Protein AF-A0A5A8E3H7-F1 (afdb_monomer)

Mean predicted aligned error: 17.4 Å

Secondary structure (DSSP, 8-state):
--TTSSSSSHHHHHHH-TTS-HHHHHHHHHHHTSPTT-BEEHHHHHHHHHHHHT-S---HHHHHHHHHT-TTTTTS-GGGEE-TTSB---BTTB--TTSHHHHHHHHHHHHTT--EETTTTEE-GGGB----HHHHHHHHHHHHHHHHHHHHTPPP---------PPPPPPP--------------TTSPPPSS-S-HHHHHHHHHTTS--S--TTSSTTEEEEEEEEE-HHHHHHHHHHHHH-TTTS-EEEEPPTT--B-SSSSTT-BTTTSSS-EEEEETTEEEEEES--HHHHHHHHHHHHHHHHHHTTS--HHHHHHHTT---EEEEEE-THHHHHHHHHTT---HHHHHT-PPPEEEEEEE---BTTB--EEEEEEEEE-HHHHHHHHHHHHT-GGGT-S-SEES-GGGGT---TTS-SBS------TT-EEEEEE-TTHHHHHHHHHT-SSEEEEPTT-PEEEEEEGGGGS--

Structure (mmCIF, N/CA/C/O backbone):
data_AF-A0A5A8E3H7-F1
#
_entry.id   AF-A0A5A8E3H7-F1
#
loop_
_atom_site.group_PDB
_atom_site.id
_atom_site.type_symbol
_atom_site.label_atom_id
_atom_site.label_alt_id
_atom_site.label_comp_id
_atom_site.label_asym_id
_atom_site.label_entity_id
_atom_site.label_seq_id
_atom_site.pdbx_PDB_ins_code
_atom_site.Cartn_x
_atom_site.Cartn_y
_atom_site.Cartn_z
_atom_site.occupancy
_atom_site.B_iso_or_equiv
_atom_site.auth_seq_id
_atom_site.auth_comp_id
_atom_site.auth_asym_id
_atom_site.auth_atom_id
_atom_site.pdbx_PDB_model_num
ATOM 1 N N . MET A 1 1 ? -7.705 37.250 -0.275 1.00 34.03 1 MET A N 1
ATOM 2 C CA . MET A 1 1 ? -6.575 37.519 -1.200 1.00 34.03 1 MET A CA 1
ATOM 3 C C . MET A 1 1 ? -5.540 36.381 -1.311 1.00 34.03 1 MET A C 1
ATOM 5 O O . MET A 1 1 ? -4.611 36.522 -2.090 1.00 34.03 1 MET A O 1
ATOM 9 N N . ALA A 1 2 ? -5.691 35.230 -0.632 1.00 28.97 2 ALA A N 1
ATOM 10 C CA . ALA A 1 2 ? -4.710 34.130 -0.689 1.00 28.97 2 ALA A CA 1
ATOM 11 C C . ALA A 1 2 ? -4.892 33.133 -1.861 1.00 28.97 2 ALA A C 1
ATOM 13 O O . ALA A 1 2 ? -3.960 32.410 -2.191 1.00 28.97 2 ALA A O 1
ATOM 14 N N . ALA A 1 3 ? -6.051 33.118 -2.532 1.00 29.58 3 ALA A N 1
ATOM 15 C CA . ALA A 1 3 ? -6.350 32.160 -3.607 1.00 29.58 3 ALA A CA 1
ATOM 16 C C . ALA A 1 3 ? -5.667 32.475 -4.957 1.00 29.58 3 ALA A C 1
ATOM 18 O O . ALA A 1 3 ? -5.561 31.596 -5.803 1.00 29.58 3 ALA A O 1
ATOM 19 N N . ALA A 1 4 ? -5.166 33.701 -5.155 1.00 28.92 4 ALA A N 1
ATOM 20 C CA . ALA A 1 4 ? -4.555 34.130 -6.419 1.00 28.92 4 ALA A CA 1
ATOM 21 C C . ALA A 1 4 ? -3.048 33.815 -6.534 1.00 28.92 4 ALA A C 1
ATOM 23 O O . ALA A 1 4 ? -2.478 33.950 -7.609 1.00 28.92 4 ALA A O 1
ATOM 24 N N . ARG A 1 5 ? -2.384 33.390 -5.445 1.00 31.38 5 ARG A N 1
ATOM 25 C CA . ARG A 1 5 ? -0.936 33.088 -5.449 1.00 31.38 5 ARG A CA 1
ATOM 26 C C . ARG A 1 5 ? -0.590 31.645 -5.844 1.00 31.38 5 ARG A C 1
ATOM 28 O O . ARG A 1 5 ? 0.557 31.382 -6.179 1.00 31.38 5 ARG A O 1
ATOM 35 N N . ALA A 1 6 ? -1.551 30.717 -5.833 1.00 35.81 6 ALA A N 1
ATOM 36 C CA . ALA A 1 6 ? -1.320 29.308 -6.185 1.00 35.81 6 ALA A CA 1
ATOM 37 C C . ALA A 1 6 ? -1.435 29.019 -7.698 1.00 35.81 6 ALA A C 1
ATOM 39 O O . ALA A 1 6 ? -1.057 27.946 -8.165 1.00 35.81 6 ALA A O 1
ATOM 40 N N . THR A 1 7 ? -1.945 29.975 -8.477 1.00 44.25 7 THR A N 1
ATOM 41 C CA . THR A 1 7 ? -2.225 29.827 -9.913 1.00 44.25 7 THR A CA 1
ATOM 42 C C . THR A 1 7 ? -1.009 29.990 -10.830 1.00 44.25 7 THR A C 1
ATOM 44 O O . THR A 1 7 ? -1.118 29.665 -12.007 1.00 44.25 7 THR A O 1
ATOM 47 N N . GLU A 1 8 ? 0.154 30.418 -10.326 1.00 46.25 8 GLU A N 1
ATOM 48 C CA . GLU A 1 8 ? 1.303 30.768 -11.186 1.00 46.25 8 GLU A CA 1
ATOM 49 C C . GLU A 1 8 ? 2.491 29.796 -11.132 1.00 46.25 8 GLU A C 1
ATOM 51 O O . GLU A 1 8 ? 3.292 29.782 -12.064 1.00 46.25 8 GLU A O 1
ATOM 56 N N . ASN A 1 9 ? 2.603 28.924 -10.121 1.00 61.03 9 ASN A N 1
ATOM 57 C CA . ASN A 1 9 ? 3.773 28.036 -10.036 1.00 61.03 9 ASN A CA 1
ATOM 58 C C . ASN A 1 9 ? 3.663 26.767 -10.887 1.00 61.03 9 ASN A C 1
ATOM 60 O O . ASN A 1 9 ? 4.691 26.244 -11.307 1.00 61.03 9 ASN A O 1
ATOM 64 N N . TRP A 1 10 ? 2.454 26.309 -11.237 1.00 74.25 10 TRP A N 1
ATOM 65 C CA . TRP A 1 10 ? 2.307 25.077 -12.023 1.00 74.25 10 TRP A CA 1
ATOM 66 C C . TRP A 1 10 ? 2.949 25.191 -13.415 1.00 74.25 10 TRP A C 1
ATOM 68 O O . TRP A 1 10 ? 3.467 24.200 -13.908 1.00 74.25 10 TRP A O 1
ATOM 78 N N . ALA A 1 11 ? 2.973 26.379 -14.032 1.00 69.81 11 ALA A N 1
ATOM 79 C CA . ALA A 1 11 ? 3.595 26.599 -15.343 1.00 69.81 11 ALA A CA 1
ATOM 80 C C . ALA A 1 11 ? 5.134 26.527 -15.283 1.00 69.81 11 ALA A C 1
ATOM 82 O O . ALA A 1 11 ? 5.796 26.148 -16.249 1.00 69.81 11 ALA A O 1
ATOM 83 N N . LYS A 1 12 ? 5.722 26.843 -14.125 1.00 68.25 12 LYS A N 1
ATOM 84 C CA . LYS A 1 12 ? 7.154 26.665 -13.874 1.00 68.25 12 LYS A CA 1
ATOM 85 C C . LYS A 1 12 ? 7.463 25.219 -13.479 1.00 68.25 12 LYS A C 1
ATOM 87 O O . LYS A 1 12 ? 8.380 24.621 -14.033 1.00 68.25 12 LYS A O 1
ATOM 92 N N . ASP A 1 13 ? 6.654 24.647 -12.590 1.00 72.81 13 ASP A N 1
ATOM 93 C CA . ASP A 1 13 ? 6.804 23.285 -12.063 1.00 72.81 13 ASP A CA 1
ATOM 94 C C . ASP A 1 13 ? 6.535 22.219 -13.116 1.00 72.81 13 ASP A C 1
ATOM 96 O O . ASP A 1 13 ? 7.180 21.170 -13.124 1.00 72.81 13 ASP A O 1
ATOM 100 N N . ILE A 1 14 ? 5.608 22.487 -14.042 1.00 75.75 14 ILE A N 1
ATOM 101 C CA . ILE A 1 14 ? 5.482 21.671 -15.230 1.00 75.75 14 ILE A CA 1
ATOM 102 C C . ILE A 1 14 ? 6.835 21.745 -15.917 1.00 75.75 14 ILE A C 1
ATOM 104 O O . ILE A 1 14 ? 7.474 20.703 -16.000 1.00 75.75 14 ILE A O 1
ATOM 108 N N . GLN A 1 15 ? 7.342 22.904 -16.370 1.00 68.12 15 GLN A N 1
ATOM 109 C CA . GLN A 1 15 ? 8.581 23.055 -17.174 1.00 68.12 15 GLN A CA 1
ATOM 110 C C . GLN A 1 15 ? 9.830 22.363 -16.603 1.00 68.12 15 GLN A C 1
ATOM 112 O O . GLN A 1 15 ? 10.600 21.793 -17.379 1.00 68.12 15 GLN A O 1
ATOM 117 N N . THR A 1 16 ? 9.981 22.316 -15.281 1.00 67.06 16 THR A N 1
ATOM 118 C CA . THR A 1 16 ? 11.172 21.786 -14.597 1.00 67.06 16 THR A CA 1
ATOM 119 C C . THR A 1 16 ? 11.093 20.305 -14.206 1.00 67.06 16 THR A C 1
ATOM 121 O O . THR A 1 16 ? 12.107 19.722 -13.821 1.00 67.06 16 THR A O 1
ATOM 124 N N . ARG A 1 17 ? 9.929 19.649 -14.327 1.00 69.38 17 ARG A N 1
ATOM 125 C CA . ARG A 1 17 ? 9.768 18.224 -13.983 1.00 69.38 17 ARG A CA 1
ATOM 126 C C . ARG A 1 17 ? 10.207 17.267 -15.095 1.00 69.38 17 ARG A C 1
ATOM 128 O O . ARG A 1 17 ? 9.524 17.122 -16.110 1.00 69.38 17 ARG A O 1
ATOM 135 N N . ALA A 1 18 ? 11.326 16.574 -14.875 1.00 67.00 18 ALA A N 1
ATOM 136 C CA . ALA A 1 18 ? 11.895 15.593 -15.809 1.00 67.00 18 ALA A CA 1
ATOM 137 C C . ALA A 1 18 ? 11.092 14.278 -15.915 1.00 67.00 18 ALA A C 1
ATOM 139 O O . ALA A 1 18 ? 11.238 13.532 -16.879 1.00 67.00 18 ALA A O 1
ATOM 140 N N . ASP A 1 19 ? 10.227 13.991 -14.945 1.00 70.50 19 ASP A N 1
ATOM 141 C CA . ASP A 1 19 ? 9.407 12.777 -14.857 1.00 70.50 19 ASP A CA 1
ATOM 142 C C . ASP A 1 19 ? 8.026 12.909 -15.537 1.00 70.50 19 ASP A C 1
ATOM 144 O O . ASP A 1 19 ? 7.241 11.959 -15.588 1.00 70.50 19 ASP A O 1
ATOM 148 N N . ILE A 1 20 ? 7.724 14.077 -16.114 1.00 74.94 20 ILE A N 1
ATOM 149 C CA . ILE A 1 20 ? 6.550 14.296 -16.961 1.00 74.94 20 ILE A CA 1
ATOM 150 C C . ILE A 1 20 ? 6.992 14.221 -18.418 1.00 74.94 20 ILE A C 1
ATOM 152 O O . ILE A 1 20 ? 7.683 15.110 -18.913 1.00 74.94 20 ILE A O 1
ATOM 156 N N . SER A 1 21 ? 6.532 13.186 -19.131 1.00 79.06 21 SER A N 1
ATOM 157 C CA . SER A 1 21 ? 6.806 13.053 -20.566 1.00 79.06 21 SER A CA 1
ATOM 158 C C . SER A 1 21 ? 6.414 14.328 -21.312 1.00 79.06 21 SER A C 1
ATOM 160 O O . SER A 1 21 ? 5.372 14.928 -21.020 1.00 79.06 21 SER A O 1
ATOM 162 N N . ALA A 1 22 ? 7.182 14.675 -22.336 1.00 74.25 22 ALA A N 1
ATOM 163 C CA . ALA A 1 22 ? 6.944 15.877 -23.117 1.00 74.25 22 ALA A CA 1
ATOM 164 C C . ALA A 1 22 ? 5.511 15.914 -23.717 1.00 74.25 22 ALA A C 1
ATOM 166 O O . ALA A 1 22 ? 4.876 16.967 -23.748 1.00 74.25 22 ALA A O 1
ATOM 167 N N . PHE A 1 23 ? 4.931 14.758 -24.083 1.00 82.75 23 PHE A N 1
ATOM 168 C CA . PHE A 1 23 ? 3.546 14.677 -24.575 1.00 82.75 23 PHE A CA 1
ATOM 169 C C . PHE A 1 23 ? 2.529 15.039 -23.484 1.00 82.75 23 PHE A C 1
ATOM 171 O O . PHE A 1 23 ? 1.642 15.867 -23.691 1.00 82.75 23 PHE A O 1
ATOM 178 N N . ARG A 1 24 ? 2.673 14.437 -22.294 1.00 86.81 24 ARG A N 1
ATOM 179 C CA . ARG A 1 24 ? 1.805 14.705 -21.134 1.00 86.81 24 ARG A CA 1
ATOM 180 C C . ARG A 1 24 ? 1.844 16.182 -20.755 1.00 86.81 24 ARG A C 1
ATOM 182 O O . ARG A 1 24 ? 0.808 16.755 -20.453 1.00 86.81 24 ARG A O 1
ATOM 189 N N . ARG A 1 25 ? 3.018 16.799 -20.831 1.00 85.38 25 ARG A N 1
ATOM 190 C CA . ARG A 1 25 ? 3.220 18.229 -20.606 1.00 85.38 25 ARG A CA 1
ATOM 191 C C . ARG A 1 25 ? 2.427 19.091 -21.584 1.00 85.38 25 ARG A C 1
ATOM 193 O O . ARG A 1 25 ? 1.642 19.912 -21.133 1.00 85.38 25 ARG A O 1
ATOM 200 N N . ALA A 1 26 ? 2.567 18.866 -22.889 1.00 88.62 26 ALA A N 1
ATOM 201 C CA . ALA A 1 26 ? 1.813 19.621 -23.892 1.00 88.62 26 ALA A CA 1
ATOM 202 C C . ALA A 1 26 ? 0.288 19.472 -23.702 1.00 88.62 26 ALA A C 1
ATOM 204 O O . ALA A 1 26 ? -0.449 20.450 -23.807 1.00 88.62 26 ALA A O 1
ATOM 205 N N . ALA A 1 27 ? -0.186 18.276 -23.333 1.00 92.12 27 ALA A N 1
ATOM 206 C CA . ALA A 1 27 ? -1.596 18.048 -23.016 1.00 92.12 27 ALA A CA 1
ATOM 207 C C . ALA A 1 27 ? -2.063 18.784 -21.741 1.00 92.12 27 ALA A C 1
ATOM 209 O O . ALA A 1 27 ? -3.191 19.269 -21.693 1.00 92.12 27 ALA A O 1
ATOM 210 N N . LEU A 1 28 ? -1.222 18.874 -20.706 1.00 92.25 28 LEU A N 1
ATOM 211 C CA . LEU A 1 28 ? -1.523 19.609 -19.471 1.00 92.25 28 LEU A CA 1
ATOM 212 C C . LEU A 1 28 ? -1.518 21.131 -19.693 1.00 92.25 28 LEU A C 1
ATOM 214 O O . LEU A 1 28 ? -2.424 21.803 -19.212 1.00 92.25 28 LEU A O 1
ATOM 218 N N . GLU A 1 29 ? -0.571 21.651 -20.479 1.00 91.06 29 GLU A N 1
ATOM 219 C CA . GLU A 1 29 ? -0.515 23.061 -20.907 1.00 91.06 29 GLU A CA 1
ATOM 220 C C . GLU A 1 29 ? -1.781 23.462 -21.676 1.00 91.06 29 GLU A C 1
ATOM 222 O O . GLU A 1 29 ? -2.423 24.465 -21.371 1.00 91.06 29 GLU A O 1
ATOM 227 N N . LEU A 1 30 ? -2.203 22.636 -22.638 1.00 94.31 30 LEU A N 1
ATOM 228 C CA . LEU A 1 30 ? -3.456 22.850 -23.363 1.00 94.31 30 LEU A CA 1
ATOM 229 C C . LEU A 1 30 ? -4.668 22.766 -22.428 1.00 94.31 30 LEU A C 1
ATOM 231 O O . LEU A 1 30 ? -5.554 23.614 -22.491 1.00 94.31 30 LEU A O 1
ATOM 235 N N . CYS A 1 31 ? -4.705 21.786 -21.522 1.00 94.62 31 CYS A N 1
ATOM 236 C CA . CYS A 1 31 ? -5.797 21.656 -20.557 1.00 94.62 31 CYS A CA 1
ATOM 237 C C . CYS A 1 31 ? -5.920 22.886 -19.645 1.00 94.62 31 CYS A C 1
ATOM 239 O O . CYS A 1 31 ? -7.035 23.315 -19.353 1.00 94.62 31 CYS A O 1
ATOM 241 N N . ALA A 1 32 ? -4.801 23.472 -19.215 1.00 92.81 32 ALA A N 1
ATOM 242 C CA . ALA A 1 32 ? -4.783 24.666 -18.373 1.00 92.81 32 ALA A CA 1
ATOM 243 C C . ALA A 1 32 ? -5.382 25.906 -19.051 1.00 92.81 32 ALA A C 1
ATOM 245 O O . ALA A 1 32 ? -5.865 26.810 -18.371 1.00 92.81 32 ALA A O 1
ATOM 246 N N . ARG A 1 33 ? -5.391 25.934 -20.387 1.00 91.81 33 ARG A N 1
ATOM 247 C CA . ARG A 1 33 ? -5.933 27.041 -21.183 1.00 91.81 33 ARG A CA 1
ATOM 248 C C . ARG A 1 33 ? -7.427 26.934 -21.456 1.00 91.81 33 ARG A C 1
ATOM 250 O O . ARG A 1 33 ? -8.009 27.904 -21.928 1.00 91.81 33 ARG A O 1
ATOM 257 N N . VAL A 1 34 ? -8.059 25.796 -21.160 1.00 94.75 34 VAL A N 1
ATOM 258 C CA . VAL A 1 34 ? -9.517 25.661 -21.285 1.00 94.75 34 VAL A CA 1
ATOM 259 C C . VAL A 1 34 ? -10.166 26.607 -20.268 1.00 94.75 34 VAL A C 1
ATOM 261 O O . VAL A 1 34 ? -9.945 26.401 -19.074 1.00 94.75 34 VAL A O 1
ATOM 264 N N . PRO A 1 35 ? -10.934 27.634 -20.676 1.00 93.94 35 PRO A N 1
ATOM 265 C CA . PRO A 1 35 ? -11.471 28.635 -19.753 1.00 93.94 35 PRO A CA 1
ATOM 266 C C . PRO A 1 35 ? -12.446 28.048 -18.727 1.00 93.94 35 PRO A C 1
ATOM 268 O O . PRO A 1 35 ? -13.083 27.021 -18.966 1.00 93.94 35 PRO A O 1
ATOM 271 N N . ARG A 1 36 ? -12.588 28.719 -17.575 1.00 94.62 36 ARG A N 1
ATOM 272 C CA . ARG A 1 36 ? -13.656 28.401 -16.612 1.00 94.62 36 ARG A CA 1
ATOM 273 C C . ARG A 1 36 ? -15.013 28.556 -17.303 1.00 94.62 36 ARG A C 1
ATOM 275 O O . ARG A 1 36 ? -15.214 29.530 -18.020 1.00 94.62 36 ARG A O 1
ATOM 282 N N . GLY A 1 37 ? -15.919 27.604 -17.082 1.00 93.31 37 GLY A N 1
ATOM 283 C CA . GLY A 1 37 ? -17.224 27.579 -17.751 1.00 93.31 37 GLY A CA 1
ATOM 284 C C . GLY A 1 37 ? -17.192 26.943 -19.144 1.00 93.31 37 GLY A C 1
ATOM 285 O O . GLY A 1 37 ? -18.200 26.952 -19.846 1.00 93.31 37 GLY A O 1
ATOM 286 N N . SER A 1 38 ? -16.058 26.371 -19.557 1.00 95.19 38 SER A N 1
ATOM 287 C CA . SER A 1 38 ? -15.926 25.662 -20.829 1.00 95.19 38 SER A CA 1
ATOM 288 C C . SER A 1 38 ? -15.341 24.262 -20.651 1.00 95.19 38 SER A C 1
ATOM 290 O O . SER A 1 38 ? -14.634 23.971 -19.686 1.00 95.19 38 SER A O 1
ATOM 292 N N . VAL A 1 39 ? -15.621 23.383 -21.612 1.00 95.25 39 VAL A N 1
ATOM 293 C CA . VAL A 1 39 ? -15.124 22.006 -21.666 1.00 95.25 39 VAL A CA 1
ATOM 294 C C . VAL A 1 39 ? -14.495 21.702 -23.016 1.00 95.25 39 VAL A C 1
ATOM 296 O O . VAL A 1 39 ? -14.865 22.280 -24.028 1.00 95.25 39 VAL A O 1
ATOM 299 N N . VAL A 1 40 ? -13.572 20.750 -23.062 1.00 96.06 40 VAL A N 1
ATOM 300 C CA . VAL A 1 40 ? -12.992 20.238 -24.309 1.00 96.06 40 VAL A CA 1
ATOM 301 C C . VAL A 1 40 ? -13.141 18.727 -24.378 1.00 96.06 40 VAL A C 1
ATOM 303 O O . VAL A 1 40 ? -13.229 18.056 -23.352 1.00 96.06 40 VAL A O 1
ATOM 306 N N . THR A 1 41 ? -13.166 18.150 -25.578 1.00 95.31 41 THR A N 1
ATOM 307 C CA . THR A 1 41 ? -13.202 16.688 -25.700 1.00 95.31 41 THR A CA 1
ATOM 308 C C . THR A 1 41 ? -11.803 16.085 -25.581 1.00 95.31 41 THR A C 1
ATOM 310 O O . THR A 1 41 ? -10.814 16.706 -25.973 1.00 95.31 41 THR A O 1
ATOM 313 N N . TYR A 1 42 ? -11.703 14.838 -25.111 1.00 93.19 42 TYR A N 1
ATOM 314 C CA . TYR A 1 42 ? -10.435 14.095 -25.117 1.00 93.19 42 TYR A CA 1
ATOM 315 C C . TYR A 1 42 ? -9.811 14.019 -26.514 1.00 93.19 42 TYR A C 1
ATOM 317 O O . TYR A 1 42 ? -8.590 14.059 -26.634 1.00 93.19 42 TYR A O 1
ATOM 325 N N . GLN A 1 43 ? -10.634 13.915 -27.563 1.00 92.81 43 GLN A N 1
ATOM 326 C CA . GLN A 1 43 ? -10.136 13.870 -28.934 1.00 92.81 43 GLN A CA 1
ATOM 327 C C . GLN A 1 43 ? -9.589 15.233 -29.371 1.00 92.81 43 GLN A C 1
ATOM 329 O O . GLN A 1 43 ? -8.462 15.295 -29.842 1.00 92.81 43 GLN A O 1
ATOM 334 N N . ALA A 1 44 ? -10.310 16.328 -29.114 1.00 94.44 44 ALA A N 1
ATOM 335 C CA . ALA A 1 44 ? -9.824 17.670 -29.437 1.00 94.44 44 ALA A CA 1
ATOM 336 C C . ALA A 1 44 ? -8.533 18.023 -28.673 1.00 94.44 44 ALA A C 1
ATOM 338 O O . ALA A 1 44 ? -7.629 18.637 -29.239 1.00 94.44 44 ALA A O 1
ATOM 339 N N . LEU A 1 45 ? -8.407 17.587 -27.414 1.00 95.88 45 LEU A N 1
ATOM 340 C CA . LEU A 1 45 ? -7.171 17.729 -26.641 1.00 95.88 45 LEU A CA 1
ATOM 341 C C . LEU A 1 45 ? -6.023 16.900 -27.232 1.00 95.88 45 LEU A C 1
ATOM 343 O O . LEU A 1 45 ? -4.898 17.388 -27.327 1.00 95.88 45 LEU A O 1
ATOM 347 N N . ALA A 1 46 ? -6.298 15.665 -27.659 1.00 94.19 46 ALA A N 1
ATOM 348 C CA . ALA A 1 46 ? -5.316 14.815 -28.322 1.00 94.19 46 ALA A CA 1
ATOM 349 C C . ALA A 1 46 ? -4.827 15.433 -29.641 1.00 94.19 46 ALA A C 1
ATOM 351 O O . ALA A 1 46 ? -3.618 15.508 -29.858 1.00 94.19 46 ALA A O 1
ATOM 352 N N . ASP A 1 47 ? -5.744 15.919 -30.478 1.00 94.06 47 ASP A N 1
ATOM 353 C CA . ASP A 1 47 ? -5.437 16.523 -31.777 1.00 94.06 47 ASP A CA 1
ATOM 354 C C . ASP A 1 47 ? -4.616 17.810 -31.617 1.00 94.06 47 ASP A C 1
ATOM 356 O O . ASP A 1 47 ? -3.608 17.995 -32.300 1.00 94.06 47 ASP A O 1
ATOM 360 N N . ALA A 1 48 ? -4.986 18.675 -30.667 1.00 94.81 48 ALA A N 1
ATOM 361 C CA . ALA A 1 48 ? -4.218 19.878 -30.350 1.00 94.81 48 ALA A CA 1
ATOM 362 C C . ALA A 1 48 ? -2.819 19.544 -29.803 1.00 94.81 48 ALA A C 1
ATOM 364 O O . ALA A 1 48 ? -1.843 20.196 -30.172 1.00 94.81 48 ALA A O 1
ATOM 365 N N . THR A 1 49 ? -2.694 18.484 -28.995 1.00 93.38 49 THR A N 1
ATOM 366 C CA . THR A 1 49 ? -1.393 18.008 -28.495 1.00 93.38 49 THR A CA 1
ATOM 367 C C . THR A 1 49 ? -0.524 17.469 -29.636 1.00 93.38 49 THR A C 1
ATOM 369 O O . THR A 1 49 ? 0.671 17.755 -29.688 1.00 93.38 49 THR A O 1
ATOM 372 N N . ALA A 1 50 ? -1.098 16.718 -30.584 1.00 90.88 50 ALA A N 1
ATOM 373 C CA . ALA A 1 50 ? -0.372 16.224 -31.756 1.00 90.88 50 ALA A CA 1
ATOM 374 C C . ALA A 1 50 ? 0.178 17.384 -32.598 1.00 90.88 50 ALA A C 1
ATOM 376 O O . ALA A 1 50 ? 1.369 17.408 -32.903 1.00 90.88 50 ALA A O 1
ATOM 377 N N . LYS A 1 51 ? -0.658 18.396 -32.866 1.00 91.88 51 LYS A N 1
ATOM 378 C CA . LYS A 1 51 ? -0.245 19.621 -33.566 1.00 91.88 51 LYS A CA 1
ATOM 379 C C . LYS A 1 51 ? 0.868 20.367 -32.826 1.00 91.88 51 LYS A C 1
ATOM 381 O O . LYS A 1 51 ? 1.849 20.750 -33.451 1.00 91.88 51 LYS A O 1
ATOM 386 N N . ALA A 1 52 ? 0.753 20.525 -31.506 1.00 89.56 52 ALA A N 1
ATOM 387 C CA . ALA A 1 52 ? 1.750 21.231 -30.697 1.00 89.56 52 ALA A CA 1
ATOM 388 C C . ALA A 1 52 ? 3.114 20.516 -30.644 1.00 89.56 52 ALA A C 1
ATOM 390 O O . ALA A 1 52 ? 4.146 21.161 -30.497 1.00 89.56 52 ALA A O 1
ATOM 391 N N . THR A 1 53 ? 3.124 19.186 -30.755 1.00 86.31 53 THR A N 1
ATOM 392 C CA . THR A 1 53 ? 4.340 18.358 -30.644 1.00 86.31 53 THR A CA 1
ATOM 393 C C . THR A 1 53 ? 4.922 17.934 -31.994 1.00 86.31 53 THR A C 1
ATOM 395 O O . THR A 1 53 ? 5.978 17.307 -32.031 1.00 86.31 53 THR A O 1
ATOM 398 N N . GLY A 1 54 ? 4.244 18.244 -33.104 1.00 85.06 54 GLY A N 1
ATOM 399 C CA . GLY A 1 54 ? 4.610 17.768 -34.441 1.00 85.06 54 GLY A CA 1
ATOM 400 C C . GLY A 1 54 ? 4.387 16.264 -34.649 1.00 85.06 54 GLY A C 1
ATOM 401 O O . GLY A 1 54 ? 4.861 15.703 -35.636 1.00 85.06 54 GLY A O 1
ATOM 402 N N . ALA A 1 55 ? 3.682 15.589 -33.735 1.00 83.31 55 ALA A N 1
ATOM 403 C CA . ALA A 1 55 ? 3.375 14.172 -33.867 1.00 83.31 55 ALA A CA 1
ATOM 404 C C . ALA A 1 55 ? 2.317 13.944 -34.968 1.00 83.31 55 ALA A C 1
ATOM 406 O O . ALA A 1 55 ? 1.330 14.679 -35.029 1.00 83.31 55 ALA A O 1
ATOM 407 N N . PRO A 1 56 ? 2.448 12.892 -35.801 1.00 76.00 56 PRO A N 1
ATOM 408 C CA . PRO A 1 56 ? 1.544 12.660 -36.933 1.00 76.00 56 PRO A CA 1
ATOM 409 C C . PRO A 1 56 ? 0.107 12.336 -36.505 1.00 76.00 56 PRO A C 1
ATOM 411 O O . PRO A 1 56 ? -0.836 12.582 -37.251 1.00 76.00 56 PRO A O 1
ATOM 414 N N . LYS A 1 57 ? -0.072 11.758 -35.311 1.00 84.81 57 LYS A N 1
ATOM 415 C CA . LYS A 1 57 ? -1.381 11.478 -34.713 1.00 84.81 57 LYS A CA 1
ATOM 416 C C . LYS A 1 57 ? -1.271 11.320 -33.201 1.00 84.81 57 LYS A C 1
ATOM 418 O O . LYS A 1 57 ? -0.231 10.927 -32.679 1.00 84.81 57 LYS A O 1
ATOM 423 N N . SER A 1 58 ? -2.383 11.553 -32.518 1.00 89.75 58 SER A N 1
ATOM 424 C CA . SER A 1 58 ? -2.584 11.240 -31.1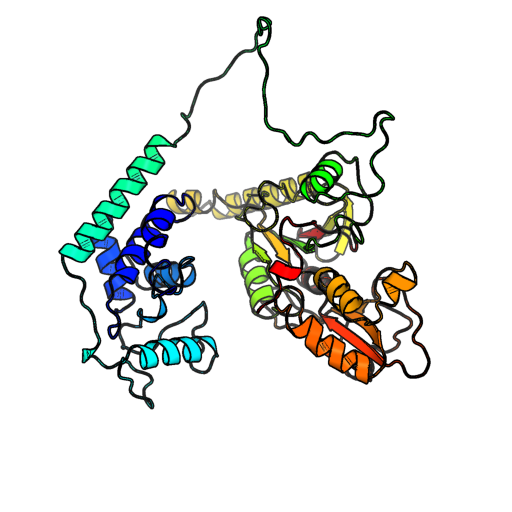02 1.00 89.75 58 SER A CA 1
ATOM 425 C C . SER A 1 58 ? -3.974 10.626 -30.912 1.00 89.75 58 SER A C 1
ATOM 427 O O . SER A 1 58 ? -4.760 10.547 -31.855 1.00 89.75 58 SER A O 1
ATOM 429 N N . SER A 1 59 ? -4.284 10.141 -29.711 1.00 90.94 59 SER A N 1
ATOM 430 C CA . SER A 1 59 ? -5.574 9.515 -29.413 1.00 90.94 59 SER A CA 1
ATOM 431 C C . SER A 1 59 ? -6.215 10.079 -28.151 1.00 90.94 59 SER A C 1
ATOM 433 O O . SER A 1 59 ? -5.525 10.426 -27.188 1.00 90.94 59 SER A O 1
ATOM 435 N N . ALA A 1 60 ? -7.550 10.069 -28.109 1.00 87.00 60 ALA A N 1
ATOM 436 C CA . ALA A 1 60 ? -8.319 10.405 -26.911 1.00 87.00 60 ALA A CA 1
ATOM 437 C C . ALA A 1 60 ? -7.881 9.604 -25.665 1.00 87.00 60 ALA A C 1
ATOM 439 O O . ALA A 1 60 ? -7.901 10.133 -24.555 1.00 87.00 60 ALA A O 1
ATOM 440 N N . ARG A 1 61 ? -7.426 8.351 -25.834 1.00 83.94 61 ARG A N 1
ATOM 441 C CA . ARG A 1 61 ? -6.875 7.527 -24.741 1.00 83.94 61 ARG A CA 1
ATOM 442 C C . ARG A 1 61 ? -5.565 8.088 -24.189 1.00 83.94 61 ARG A C 1
ATOM 444 O O . ARG A 1 61 ? -5.407 8.138 -22.974 1.00 83.94 61 ARG A O 1
ATOM 451 N N . ALA A 1 62 ? -4.656 8.545 -25.050 1.00 83.81 62 ALA A N 1
ATOM 452 C CA . ALA A 1 62 ? -3.400 9.162 -24.623 1.00 83.81 62 ALA A CA 1
ATOM 453 C C . ALA A 1 62 ? -3.648 10.477 -23.861 1.00 83.81 62 ALA A C 1
ATOM 455 O O . ALA A 1 62 ? -3.071 10.691 -22.795 1.00 83.81 62 ALA A O 1
ATOM 456 N N . ALA A 1 63 ? -4.574 11.311 -24.349 1.00 88.81 63 ALA A N 1
ATOM 457 C CA . ALA A 1 63 ? -5.016 12.510 -23.635 1.00 88.81 63 ALA A CA 1
ATOM 458 C C . ALA A 1 63 ? -5.682 12.164 -22.289 1.00 88.81 63 ALA A C 1
ATOM 460 O O . ALA A 1 63 ? -5.375 12.776 -21.268 1.00 88.81 63 ALA A O 1
ATOM 461 N N . GLY A 1 64 ? -6.528 11.129 -22.247 1.00 86.25 64 GLY A N 1
ATOM 462 C CA . GLY A 1 64 ? -7.122 10.618 -21.008 1.00 86.25 64 GLY A CA 1
ATOM 463 C C . GLY A 1 64 ? -6.077 10.132 -20.000 1.00 86.25 64 GLY A C 1
ATOM 464 O O . GLY A 1 64 ? -6.173 10.444 -18.815 1.00 86.25 64 GLY A O 1
ATOM 465 N N . GLY A 1 65 ? -5.032 9.447 -20.469 1.00 85.81 65 GLY A N 1
ATOM 466 C CA . GLY A 1 65 ? -3.888 9.044 -19.652 1.00 85.81 65 GLY A CA 1
ATOM 467 C C . GLY A 1 65 ? -3.104 10.233 -19.092 1.00 85.81 65 GLY A C 1
ATOM 468 O O . GLY A 1 65 ? -2.688 10.189 -17.935 1.00 85.81 65 GLY A O 1
ATOM 469 N N . ALA A 1 66 ? -2.941 11.312 -19.866 1.00 88.38 66 ALA A N 1
ATOM 470 C CA . ALA A 1 66 ? -2.329 12.550 -19.385 1.00 88.38 66 ALA A CA 1
ATOM 471 C C . ALA A 1 66 ? -3.172 13.219 -18.286 1.00 88.38 66 ALA A C 1
ATOM 473 O O . ALA A 1 66 ? -2.626 13.624 -17.264 1.00 88.38 66 ALA A O 1
ATOM 474 N N . MET A 1 67 ? -4.497 13.262 -18.457 1.00 91.75 67 MET A N 1
ATOM 475 C CA . MET A 1 67 ? -5.422 13.823 -17.465 1.00 91.75 67 MET A CA 1
ATOM 476 C C . MET A 1 67 ? -5.534 12.967 -16.194 1.00 91.75 67 MET A C 1
ATOM 478 O O . MET A 1 67 ? -5.653 13.522 -15.103 1.00 91.75 67 MET A O 1
ATOM 482 N N . ARG A 1 68 ? -5.461 11.629 -16.308 1.00 83.31 68 ARG A N 1
ATOM 483 C CA . ARG A 1 68 ? -5.476 10.692 -15.163 1.00 83.31 68 ARG A CA 1
ATOM 484 C C . ARG A 1 68 ? -4.280 10.901 -14.231 1.00 83.31 68 ARG A C 1
ATOM 486 O O . ARG A 1 68 ? -4.427 10.740 -13.028 1.00 83.31 68 ARG A O 1
ATOM 493 N N . HIS A 1 69 ? -3.129 11.273 -14.787 1.00 78.25 69 HIS A N 1
ATOM 494 C CA . HIS A 1 69 ? -1.879 11.492 -14.054 1.00 78.25 69 HIS A CA 1
ATOM 495 C C . HIS A 1 69 ? -1.518 12.975 -13.971 1.00 78.25 69 HIS A C 1
ATOM 497 O O . HIS A 1 69 ? -0.340 13.314 -14.029 1.00 78.25 69 HIS A O 1
ATOM 503 N N . ASN A 1 70 ? -2.516 13.859 -13.912 1.00 87.00 70 ASN A N 1
ATOM 504 C CA . ASN A 1 70 ? -2.303 15.290 -13.749 1.00 87.00 70 ASN A CA 1
ATOM 505 C C . ASN A 1 70 ? -1.875 15.592 -12.298 1.00 87.00 70 ASN A C 1
ATOM 507 O O . ASN A 1 70 ? -2.735 15.569 -11.415 1.00 87.00 70 ASN A O 1
ATOM 511 N N . PRO A 1 71 ? -0.590 15.900 -12.025 1.00 80.06 71 PRO A N 1
ATOM 512 C CA . PRO A 1 71 ? -0.124 16.170 -10.666 1.00 80.06 71 PRO A CA 1
ATOM 513 C C . PRO A 1 71 ? -0.469 17.594 -10.207 1.00 80.06 71 PRO A C 1
ATOM 515 O O . PRO A 1 71 ? -0.236 17.940 -9.055 1.00 80.06 71 PRO A O 1
ATOM 518 N N . PHE A 1 72 ? -1.007 18.423 -11.106 1.00 83.62 72 PHE A N 1
ATOM 519 C CA . PHE A 1 72 ? -1.290 19.837 -10.883 1.00 83.62 72 PHE A CA 1
ATOM 520 C C . PHE A 1 72 ? -2.788 20.109 -10.711 1.00 83.62 72 PHE A C 1
ATOM 522 O O . PHE A 1 72 ? -3.222 21.255 -10.813 1.00 83.62 72 PHE A O 1
ATOM 529 N N . ALA A 1 73 ? -3.606 19.078 -10.488 1.00 82.31 73 ALA A N 1
ATOM 530 C CA . ALA A 1 73 ? -5.005 19.275 -10.128 1.00 82.31 73 ALA A CA 1
ATOM 531 C C . ALA A 1 73 ? -5.101 19.974 -8.750 1.00 82.31 73 ALA A C 1
ATOM 533 O O . ALA A 1 73 ? -4.364 19.599 -7.839 1.00 82.31 73 ALA A O 1
ATOM 534 N N . PRO A 1 74 ? -6.005 20.955 -8.551 1.00 79.12 74 PRO A N 1
ATOM 535 C CA . PRO A 1 74 ? -7.034 21.434 -9.482 1.00 79.12 74 PRO A CA 1
ATOM 536 C C . PRO A 1 74 ? -6.584 22.566 -10.429 1.00 79.12 74 PRO A C 1
ATOM 538 O O . PRO A 1 74 ? -7.355 22.936 -11.312 1.00 79.12 74 PRO A O 1
ATOM 541 N N . SER A 1 75 ? -5.375 23.115 -10.264 1.00 83.00 75 SER A N 1
ATOM 542 C CA . SER A 1 75 ? -4.861 24.256 -11.045 1.00 83.00 75 SER A CA 1
ATOM 543 C C . SER A 1 75 ? -4.811 23.985 -12.552 1.00 83.00 75 SER A C 1
ATOM 545 O O . SER A 1 75 ? -5.162 24.858 -13.341 1.00 83.00 75 SER A O 1
ATOM 547 N N . VAL A 1 76 ? -4.442 22.764 -12.957 1.00 90.44 76 VAL A N 1
ATOM 548 C CA . VAL A 1 76 ? -4.690 22.254 -14.313 1.00 90.44 76 VAL A CA 1
ATOM 549 C C . VAL A 1 76 ? -6.039 21.516 -14.295 1.00 90.44 76 VAL A C 1
ATOM 551 O O . VAL A 1 76 ? -6.149 20.472 -13.643 1.00 90.44 76 VAL A O 1
ATOM 554 N N . PRO A 1 77 ? -7.080 22.022 -14.978 1.00 92.69 77 PRO A N 1
ATOM 555 C CA . PRO A 1 77 ? -8.470 21.642 -14.745 1.00 92.69 77 PRO A CA 1
ATOM 556 C C . PRO A 1 77 ? -8.865 20.393 -15.547 1.00 92.69 77 PRO A C 1
ATOM 558 O O . PRO A 1 77 ? -9.658 20.452 -16.487 1.00 92.69 77 PRO A O 1
ATOM 561 N N . CYS A 1 78 ? -8.333 19.226 -15.176 1.00 92.00 78 CYS A N 1
ATOM 562 C CA . CYS A 1 78 ? -8.625 17.968 -15.877 1.00 92.00 78 CYS A CA 1
ATOM 563 C C . CYS A 1 78 ? -10.118 17.568 -15.847 1.00 92.00 78 CYS A C 1
ATOM 565 O O . CYS A 1 78 ? -10.553 16.746 -16.659 1.00 92.00 78 CYS A O 1
ATOM 567 N N . HIS A 1 79 ? -10.929 18.164 -14.961 1.00 92.38 79 HIS A N 1
ATOM 568 C CA . HIS A 1 79 ? -12.390 18.011 -14.939 1.00 92.38 79 HIS A CA 1
ATOM 569 C C . HIS A 1 79 ? -13.089 18.671 -16.134 1.00 92.38 79 HIS A C 1
ATOM 571 O O . HIS A 1 79 ? -14.190 18.241 -16.470 1.00 92.38 79 HIS A O 1
ATOM 577 N N . ARG A 1 80 ? -12.446 19.621 -16.834 1.00 94.88 80 ARG A N 1
ATOM 578 C CA . ARG A 1 80 ? -12.964 20.259 -18.062 1.00 94.88 80 ARG A CA 1
ATOM 579 C C . ARG A 1 80 ? -12.826 19.389 -19.318 1.00 94.88 80 ARG A C 1
ATOM 581 O O . ARG A 1 80 ? -13.242 19.806 -20.394 1.00 94.88 80 ARG A O 1
ATOM 588 N N . VAL A 1 81 ? -12.263 18.181 -19.220 1.00 94.19 81 VAL A N 1
ATOM 589 C CA . VAL A 1 81 ? -12.088 17.277 -20.371 1.00 94.19 81 VAL A CA 1
ATOM 590 C C . VAL A 1 81 ? -13.169 16.192 -20.388 1.00 94.19 81 VAL A C 1
ATOM 592 O O . VAL A 1 81 ? -13.324 15.444 -19.421 1.00 94.19 81 VAL A O 1
ATOM 595 N N . VAL A 1 82 ? -13.927 16.075 -21.480 1.00 92.25 82 VAL A N 1
ATOM 596 C CA . VAL A 1 82 ? -15.099 15.185 -21.610 1.00 92.25 82 VAL A CA 1
ATOM 597 C C . VAL A 1 82 ? -15.046 14.303 -22.860 1.00 92.25 82 VAL A C 1
ATOM 599 O O . VAL A 1 82 ? -14.140 14.406 -23.685 1.00 92.25 82 VAL A O 1
ATOM 602 N N . THR A 1 83 ? -15.986 13.366 -23.003 1.00 89.44 83 THR A N 1
ATOM 603 C CA . THR A 1 83 ? -16.042 12.512 -24.205 1.00 89.44 83 THR A CA 1
ATOM 604 C C . THR A 1 83 ? -16.503 13.298 -25.435 1.00 89.44 83 THR A C 1
ATOM 606 O O . THR A 1 83 ? -17.106 14.360 -25.314 1.00 89.44 83 THR A O 1
ATOM 609 N N . THR A 1 84 ? -16.276 12.758 -26.635 1.00 86.50 84 THR A N 1
ATOM 610 C CA . THR A 1 84 ? -16.797 13.330 -27.893 1.00 86.50 84 THR A CA 1
ATOM 611 C C . THR A 1 84 ? -18.323 13.368 -27.949 1.00 86.50 84 THR A C 1
ATOM 613 O O . THR A 1 84 ? -18.884 14.237 -28.602 1.00 86.50 84 THR A O 1
ATOM 616 N N . SER A 1 85 ? -18.995 12.477 -27.213 1.00 84.88 85 SER A N 1
ATOM 617 C CA . SER A 1 85 ? -20.454 12.483 -27.041 1.00 84.88 85 SER A CA 1
ATOM 618 C C . SER A 1 85 ? -20.963 13.540 -26.051 1.00 84.88 85 SER A C 1
ATOM 620 O O . SER A 1 85 ? -22.146 13.542 -25.726 1.00 84.88 85 SER A O 1
ATOM 622 N N . LEU A 1 86 ? -20.070 14.375 -25.503 1.00 84.25 86 LEU A N 1
ATOM 623 C CA . LEU A 1 86 ? -20.325 15.321 -24.408 1.00 84.25 86 LEU A CA 1
ATOM 624 C C . LEU A 1 86 ? -20.820 14.675 -23.108 1.00 84.25 86 LEU A C 1
ATOM 626 O O . LEU A 1 86 ? -21.108 15.369 -22.140 1.00 84.25 86 LEU A O 1
ATOM 630 N N . LYS A 1 87 ? -20.862 13.344 -23.022 1.00 85.50 87 LYS A N 1
ATOM 631 C CA . LYS A 1 87 ? -21.026 12.651 -21.745 1.00 85.50 87 LYS A CA 1
ATOM 632 C C . LYS A 1 87 ? -19.793 12.851 -20.879 1.00 85.50 87 LYS A C 1
ATOM 634 O O . LYS A 1 87 ? -18.662 12.896 -21.394 1.00 85.50 87 LYS A O 1
ATOM 639 N N . LEU A 1 88 ? -20.008 12.889 -19.568 1.00 79.69 88 LEU A N 1
ATOM 640 C CA . LEU A 1 88 ? -18.923 12.822 -18.598 1.00 79.69 88 LEU A CA 1
ATOM 641 C C . LEU A 1 88 ? -18.146 11.516 -18.799 1.00 79.69 88 LEU A C 1
ATOM 643 O O . LEU A 1 88 ? -18.655 10.421 -18.586 1.00 79.69 88 LEU A O 1
ATOM 647 N N . GLY A 1 89 ? -16.913 11.650 -19.283 1.00 69.50 89 GLY A N 1
ATOM 648 C CA . GLY A 1 89 ? -15.959 10.548 -19.363 1.00 69.50 89 GLY A CA 1
ATOM 649 C C . GLY A 1 89 ? -15.223 10.360 -18.044 1.00 69.50 89 GLY A C 1
ATOM 650 O O . GLY A 1 89 ? -15.387 11.163 -17.120 1.00 69.50 89 GLY A O 1
ATOM 651 N N . GLY A 1 90 ? -14.366 9.341 -17.997 1.00 67.94 90 GLY A N 1
ATOM 652 C CA . GLY A 1 90 ? -13.664 8.958 -16.777 1.00 67.94 90 GLY A CA 1
ATOM 653 C C . GLY A 1 90 ? -12.925 10.111 -16.087 1.00 67.94 90 GLY A C 1
ATOM 654 O O . GLY A 1 90 ? -12.281 10.940 -16.730 1.00 67.94 90 GLY A O 1
ATOM 655 N N . PHE A 1 91 ? -13.030 10.171 -14.764 1.00 69.50 91 PHE A N 1
ATOM 656 C CA . PHE A 1 91 ? -12.407 11.182 -13.916 1.00 69.50 91 PHE A CA 1
ATOM 657 C C . PHE A 1 91 ? -11.639 10.521 -12.781 1.00 69.50 91 PHE A C 1
ATOM 659 O O . PHE A 1 91 ? -12.128 9.562 -12.184 1.00 69.50 91 PHE A O 1
ATOM 666 N N . SER A 1 92 ? -10.429 11.012 -12.501 1.00 60.41 92 SER A N 1
ATOM 667 C CA . SER A 1 92 ? -9.551 10.466 -11.454 1.00 60.41 92 SER A CA 1
ATOM 668 C C . SER A 1 92 ? -9.420 8.935 -11.503 1.00 60.41 92 SER A C 1
ATOM 670 O O . SER A 1 92 ? -9.461 8.261 -10.482 1.00 60.41 92 SER A O 1
ATOM 672 N N . GLY A 1 93 ? -9.315 8.377 -12.716 1.00 57.66 93 GLY A N 1
ATOM 673 C CA . GLY A 1 93 ? -9.136 6.939 -12.939 1.00 57.66 93 GLY A CA 1
ATOM 674 C C . GLY A 1 93 ? -10.409 6.088 -12.904 1.00 57.66 93 GLY A C 1
ATOM 675 O O . GLY A 1 93 ? -10.309 4.903 -13.187 1.00 57.66 93 GLY A O 1
ATOM 676 N N . SER A 1 94 ? -11.588 6.663 -12.643 1.00 62.50 94 SER A N 1
ATOM 677 C CA . SER A 1 94 ? -12.863 5.932 -12.663 1.00 62.50 94 SER A CA 1
ATOM 678 C C . SER A 1 94 ? -13.768 6.391 -13.802 1.00 62.50 94 SER A C 1
ATOM 680 O O . SER A 1 94 ? -13.879 7.587 -14.065 1.00 62.50 94 SER A O 1
ATOM 682 N N . SER A 1 95 ? -14.432 5.443 -14.462 1.00 65.75 95 SER A N 1
ATOM 683 C CA . SER A 1 95 ? -15.511 5.678 -15.431 1.00 65.75 95 SER A CA 1
ATOM 684 C C . SER A 1 95 ? -16.890 5.321 -14.875 1.00 65.75 95 SER A C 1
ATOM 686 O O . SER A 1 95 ? -17.842 5.267 -15.648 1.00 65.75 95 SER A O 1
ATOM 688 N N . ASP A 1 96 ? -16.982 5.034 -13.572 1.00 72.06 96 ASP A N 1
ATOM 689 C CA . ASP A 1 96 ? -18.239 4.688 -12.915 1.00 72.06 96 ASP A CA 1
ATOM 690 C C . ASP A 1 96 ? -19.196 5.890 -12.984 1.00 72.06 96 ASP A C 1
ATOM 692 O O . ASP A 1 96 ? -18.889 6.938 -12.402 1.00 72.06 96 ASP A O 1
ATOM 696 N N . PRO A 1 97 ? -20.322 5.772 -13.712 1.00 62.31 97 PRO A N 1
ATOM 697 C CA . PRO A 1 97 ? -21.259 6.866 -13.904 1.00 62.31 97 PRO A CA 1
ATOM 698 C C . PRO A 1 97 ? -21.933 7.308 -12.602 1.00 62.31 97 PRO A C 1
ATOM 700 O O . PRO A 1 97 ? -22.331 8.471 -12.528 1.00 62.31 97 PRO A O 1
ATOM 703 N N . ASP A 1 98 ? -22.023 6.431 -11.598 1.00 66.50 98 ASP A N 1
ATOM 704 C CA . ASP A 1 98 ? -22.629 6.702 -10.287 1.00 66.50 98 ASP A CA 1
ATOM 705 C C . ASP A 1 98 ? -21.580 6.806 -9.165 1.00 66.50 98 ASP A C 1
ATOM 707 O O . ASP A 1 98 ? -21.904 7.027 -7.998 1.00 66.50 98 ASP A O 1
ATOM 711 N N . GLY A 1 99 ? -20.301 6.690 -9.525 1.00 69.88 99 GLY A N 1
ATOM 712 C CA . GLY A 1 99 ? -19.191 6.735 -8.590 1.00 69.88 99 GLY A CA 1
ATOM 713 C C . GLY A 1 99 ? -18.877 8.151 -8.087 1.00 69.88 99 GLY A C 1
ATOM 714 O O . GLY A 1 99 ? -19.094 9.151 -8.786 1.00 69.88 99 GLY A O 1
ATOM 715 N N . PRO A 1 100 ? -18.246 8.269 -6.904 1.00 69.38 100 PRO A N 1
ATOM 716 C CA . PRO A 1 100 ? -17.935 9.556 -6.273 1.00 69.38 100 PRO A CA 1
ATOM 717 C C . PRO A 1 100 ? -17.023 10.450 -7.130 1.00 69.38 100 PRO A C 1
ATOM 719 O O . PRO A 1 100 ? -17.062 11.675 -7.019 1.00 69.38 100 PRO A O 1
ATOM 722 N N . ASN A 1 101 ? -16.230 9.862 -8.033 1.00 76.06 101 ASN A N 1
ATOM 723 C CA . ASN A 1 101 ? -15.345 10.599 -8.934 1.00 76.06 101 ASN A CA 1
ATOM 724 C C . ASN A 1 101 ? -16.118 11.357 -10.023 1.00 76.06 101 ASN A C 1
ATOM 726 O O . ASN A 1 101 ? -15.845 12.536 -10.255 1.00 76.06 101 ASN A O 1
ATOM 730 N N . LEU A 1 102 ? -17.111 10.732 -10.664 1.00 78.50 102 LEU A N 1
ATOM 731 C CA . LEU A 1 102 ? -17.958 11.447 -11.622 1.00 78.50 102 LEU A CA 1
ATOM 732 C C . LEU A 1 102 ? -18.878 12.443 -10.908 1.00 78.50 102 LEU A C 1
ATOM 734 O O . LEU A 1 102 ? -19.077 13.542 -11.427 1.00 78.50 102 LEU A O 1
ATOM 738 N N . GLY A 1 103 ? -19.329 12.134 -9.687 1.00 79.75 103 GLY A N 1
ATOM 739 C CA . GLY A 1 103 ? -20.017 13.096 -8.818 1.00 79.75 103 GLY A CA 1
ATOM 740 C C . GLY A 1 103 ? -19.174 14.349 -8.549 1.00 79.75 103 GLY A C 1
ATOM 741 O O . GLY A 1 103 ? -19.637 15.469 -8.761 1.00 79.75 103 GLY A O 1
ATOM 742 N N . ARG A 1 104 ? -17.893 14.180 -8.196 1.00 82.38 104 ARG A N 1
ATOM 743 C CA . ARG A 1 104 ? -16.951 15.293 -7.983 1.00 82.38 104 ARG A CA 1
ATOM 744 C C . ARG A 1 104 ? -16.698 16.107 -9.255 1.00 82.38 104 ARG A C 1
ATOM 746 O O . ARG A 1 104 ? -16.680 17.332 -9.191 1.00 82.38 104 ARG A O 1
ATOM 753 N N . LYS A 1 105 ? -16.522 15.453 -10.410 1.00 87.69 105 LYS A N 1
ATOM 754 C CA . LYS A 1 105 ? -16.384 16.142 -11.708 1.00 87.69 105 LYS A CA 1
ATOM 755 C C . LYS A 1 105 ? -17.622 16.966 -12.046 1.00 87.69 105 LYS A C 1
ATOM 757 O O . LYS A 1 105 ? -17.489 18.099 -12.496 1.00 87.69 105 LYS A O 1
ATOM 762 N N . THR A 1 106 ? -18.802 16.402 -11.799 1.00 84.69 106 THR A N 1
ATOM 763 C CA . THR A 1 106 ? -20.091 17.076 -12.002 1.00 84.69 106 THR A CA 1
ATOM 764 C C . THR A 1 106 ? -20.188 18.320 -11.127 1.00 84.69 106 THR A C 1
ATOM 766 O O . THR A 1 106 ? -20.475 19.396 -11.639 1.00 84.69 106 THR A O 1
ATOM 769 N N . ALA A 1 107 ? -19.867 18.205 -9.834 1.00 84.69 107 ALA A N 1
ATOM 770 C CA . ALA A 1 107 ? -19.887 19.334 -8.907 1.00 84.69 107 ALA A CA 1
ATOM 771 C C . ALA A 1 107 ? -18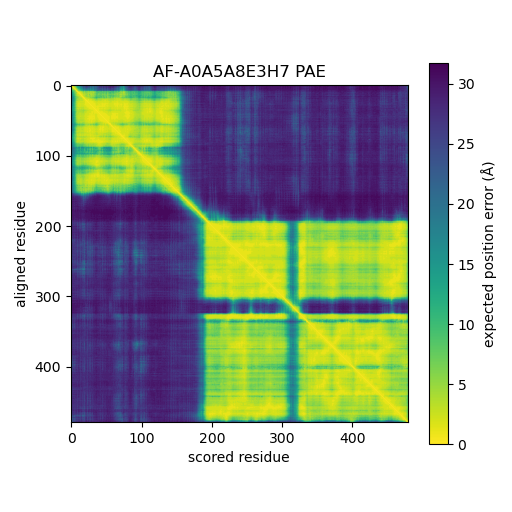.957 20.474 -9.356 1.00 84.69 107 ALA A C 1
ATOM 773 O O . ALA A 1 107 ? -19.386 21.622 -9.393 1.00 84.69 107 ALA A O 1
ATOM 774 N N . LEU A 1 108 ? -17.725 20.154 -9.774 1.00 90.00 108 LEU A N 1
ATOM 775 C CA . LEU A 1 108 ? -16.766 21.151 -10.263 1.00 90.00 108 LEU A CA 1
ATOM 776 C C . LEU A 1 108 ? -17.254 21.854 -11.538 1.00 90.00 108 LEU A C 1
ATOM 778 O O . LEU A 1 108 ? -17.124 23.065 -11.654 1.00 90.00 108 LEU A O 1
ATOM 782 N N . LEU A 1 109 ? -17.827 21.121 -12.496 1.00 90.50 109 LEU A N 1
ATOM 783 C CA . LEU A 1 109 ? -18.352 21.715 -13.732 1.00 90.50 109 LEU A CA 1
ATOM 784 C C . LEU A 1 109 ? -19.567 22.617 -13.465 1.00 90.50 109 LEU A C 1
ATOM 786 O O . LEU A 1 109 ? -19.637 23.720 -14.007 1.00 90.50 109 LEU A O 1
ATOM 790 N N . LEU A 1 110 ? -20.483 22.189 -12.594 1.00 87.19 110 LEU A N 1
ATOM 791 C CA . LEU A 1 110 ? -21.640 22.994 -12.195 1.00 87.19 110 LEU A CA 1
ATOM 792 C C . LEU A 1 110 ? -21.217 24.269 -11.454 1.00 87.19 110 LEU A C 1
ATOM 794 O O . LEU A 1 110 ? -21.737 25.343 -11.744 1.00 87.19 110 LEU A O 1
ATOM 798 N N . GLU A 1 111 ? -20.236 24.178 -10.552 1.00 89.50 111 GLU A N 1
ATOM 799 C CA . GLU A 1 111 ? -19.665 25.339 -9.856 1.00 89.50 111 GLU A CA 1
ATOM 800 C C . GLU A 1 111 ? -19.030 26.340 -10.840 1.00 89.50 111 GLU A C 1
ATOM 802 O O . GLU A 1 111 ? -19.050 27.556 -10.633 1.00 89.50 111 GLU A O 1
ATOM 807 N N . GLU A 1 112 ? -18.479 25.844 -11.948 1.00 92.50 112 GLU A N 1
ATOM 808 C CA . GLU A 1 112 ? -17.921 26.659 -13.026 1.00 92.50 112 GLU A CA 1
ATOM 809 C C . GLU A 1 112 ? -18.967 27.280 -13.960 1.00 92.50 112 GLU A C 1
ATOM 811 O O . GLU A 1 112 ? -18.592 28.050 -14.843 1.00 92.50 112 GLU A O 1
ATOM 816 N N . GLY A 1 113 ? -20.255 26.997 -13.748 1.00 90.50 113 GLY A N 1
ATOM 817 C CA . GLY A 1 113 ? -21.356 27.514 -14.560 1.00 90.50 113 GLY A CA 1
ATOM 818 C C . GLY A 1 113 ? -21.602 26.719 -15.842 1.00 90.50 113 GLY A C 1
ATOM 819 O O . GLY A 1 113 ? -22.267 27.210 -16.751 1.00 90.50 113 GLY A O 1
ATOM 820 N N . VAL A 1 114 ? -21.068 25.500 -15.940 1.00 91.56 114 VAL A N 1
ATOM 821 C CA . VAL A 1 114 ? -21.257 24.645 -17.110 1.00 91.56 114 VAL A CA 1
ATOM 822 C C . VAL A 1 114 ? -22.623 23.956 -17.035 1.00 91.56 114 VAL A C 1
ATOM 824 O O . VAL A 1 114 ? -22.872 23.142 -16.146 1.00 91.56 114 VAL A O 1
ATOM 827 N N . GLY A 1 115 ? -23.505 24.261 -17.991 1.00 86.44 115 GLY A N 1
ATOM 828 C CA . GLY A 1 115 ? -24.827 23.639 -18.093 1.00 86.44 115 GLY A CA 1
ATOM 829 C C . GLY A 1 115 ? -24.750 22.133 -18.363 1.00 86.44 115 GLY A C 1
ATOM 830 O O . GLY A 1 115 ? -23.917 21.673 -19.147 1.00 86.44 115 GLY A O 1
ATOM 831 N N . MET A 1 116 ? -25.630 21.354 -17.725 1.00 85.75 116 MET A N 1
ATOM 832 C CA . MET A 1 116 ? -25.695 19.899 -17.887 1.00 85.75 116 MET A CA 1
ATOM 833 C C . MET A 1 116 ? -27.135 19.396 -18.012 1.00 85.75 116 MET A C 1
ATOM 835 O O . MET A 1 116 ? -28.020 19.814 -17.268 1.00 85.75 116 MET A O 1
ATOM 839 N N . ASP A 1 117 ? -27.349 18.432 -18.907 1.00 82.81 117 ASP A N 1
ATOM 840 C CA . ASP A 1 117 ? -28.575 17.632 -18.948 1.00 82.81 117 ASP A CA 1
ATOM 841 C C . ASP A 1 117 ? -28.484 16.551 -17.862 1.00 82.81 117 ASP A C 1
ATOM 843 O O . ASP A 1 117 ? -27.693 15.609 -17.968 1.00 82.81 117 ASP A O 1
ATOM 847 N N . ALA A 1 118 ? -29.284 16.694 -16.804 1.00 69.44 118 ALA A N 1
ATOM 848 C CA . ALA A 1 118 ? -29.278 15.792 -15.653 1.00 69.44 118 ALA A CA 1
ATOM 849 C C . ALA A 1 118 ? -29.710 14.355 -16.000 1.00 69.44 118 ALA A C 1
ATOM 851 O O . ALA A 1 118 ? -29.272 13.409 -15.345 1.00 69.44 118 ALA A O 1
ATOM 852 N N . VAL A 1 119 ? -30.532 14.178 -17.040 1.00 70.62 119 VAL A N 1
ATOM 853 C CA . VAL A 1 119 ? -31.049 12.868 -17.463 1.00 70.62 119 VAL A CA 1
ATOM 854 C C . VAL A 1 119 ? -30.029 12.158 -18.348 1.00 70.62 119 VAL A C 1
ATOM 856 O O . VAL A 1 119 ? -29.763 10.971 -18.174 1.00 70.62 119 VAL A O 1
ATOM 859 N N . LYS A 1 120 ? -29.417 12.881 -19.291 1.00 74.12 120 LYS A N 1
ATOM 860 C CA . LYS A 1 120 ? -28.448 12.311 -20.244 1.00 74.12 120 LYS A CA 1
ATOM 861 C C . LYS A 1 120 ? -27.003 12.343 -19.745 1.00 74.12 120 LYS A C 1
ATOM 863 O O . LYS A 1 120 ? -2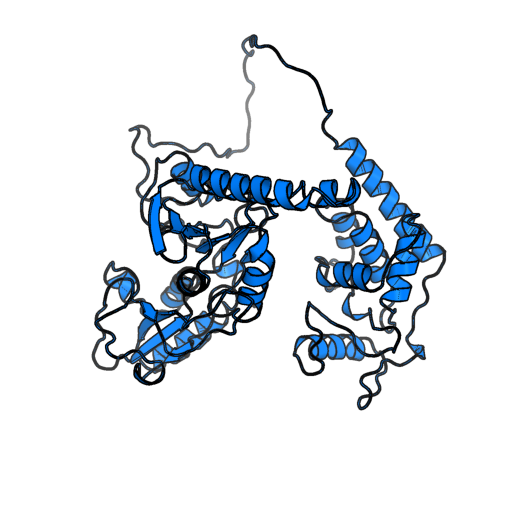6.143 11.706 -20.360 1.00 74.12 120 LYS A O 1
ATOM 868 N N . ARG A 1 121 ? -26.734 13.064 -18.648 1.00 75.50 121 ARG A N 1
ATOM 869 C CA . ARG A 1 121 ? -25.397 13.336 -18.083 1.00 75.50 121 ARG A CA 1
ATOM 870 C C . ARG A 1 121 ? -24.429 13.901 -19.125 1.00 75.50 121 ARG A C 1
ATOM 872 O O . ARG A 1 121 ? -23.246 13.547 -19.169 1.00 75.50 121 ARG A O 1
ATOM 879 N N . THR A 1 122 ? -24.956 14.762 -19.990 1.00 86.88 122 THR A N 1
ATOM 880 C CA . THR A 1 122 ? -24.211 15.432 -21.058 1.00 86.88 122 THR A CA 1
ATOM 881 C C . THR A 1 122 ? -24.014 16.899 -20.734 1.00 86.88 122 THR A C 1
ATOM 883 O O . THR A 1 122 ? -24.922 17.546 -20.214 1.00 86.88 122 THR A O 1
ATOM 886 N N . VAL A 1 123 ? -22.836 17.419 -21.062 1.00 88.75 123 VAL A N 1
ATOM 887 C CA . VAL A 1 123 ? -22.550 18.852 -20.986 1.00 88.75 123 VAL A CA 1
ATOM 888 C C . VAL A 1 123 ? -23.254 19.599 -22.119 1.00 88.75 123 VAL A C 1
ATOM 890 O O . VAL A 1 123 ? -23.396 19.047 -23.212 1.00 88.75 123 VAL A O 1
ATOM 893 N N . ASP A 1 124 ? -23.654 20.848 -21.881 1.00 87.38 124 ASP A N 1
ATOM 894 C CA . ASP A 1 124 ? -24.149 21.738 -22.932 1.00 87.38 124 ASP A CA 1
ATOM 895 C C . ASP A 1 124 ? -23.091 21.902 -24.037 1.00 87.38 124 ASP A C 1
ATOM 897 O O . ASP A 1 124 ? -21.927 22.220 -23.778 1.00 87.38 124 ASP A O 1
ATOM 901 N N . ALA A 1 125 ? -23.503 21.695 -25.288 1.00 85.31 125 ALA A N 1
ATOM 902 C CA . ALA A 1 125 ? -22.651 21.889 -26.453 1.00 85.31 125 ALA A CA 1
ATOM 903 C C . ALA A 1 125 ? -22.152 23.340 -26.576 1.00 85.31 125 ALA A C 1
ATOM 905 O O . ALA A 1 125 ? -21.069 23.557 -27.122 1.00 85.31 125 ALA A O 1
ATOM 906 N N . GLY A 1 126 ? -22.890 24.316 -26.031 1.00 85.88 126 GLY A N 1
ATOM 907 C CA . GLY A 1 126 ? -22.471 25.718 -25.949 1.00 85.88 126 GLY A CA 1
ATOM 908 C C . GLY A 1 126 ? -21.223 25.947 -25.089 1.00 85.88 126 GLY A C 1
ATOM 909 O O . GLY A 1 126 ? -20.514 26.928 -25.297 1.00 85.88 126 GLY A O 1
ATOM 910 N N . ALA A 1 127 ? -20.896 25.019 -24.183 1.00 89.69 127 ALA A N 1
ATOM 911 C CA . ALA A 1 127 ? -19.689 25.080 -23.360 1.00 89.69 127 ALA A CA 1
ATOM 912 C C . ALA A 1 127 ? -18.441 24.521 -24.069 1.00 89.69 127 ALA A C 1
ATOM 914 O O . ALA A 1 127 ? -17.356 24.521 -23.485 1.00 89.69 127 ALA A O 1
ATOM 915 N N . LEU A 1 128 ? -18.557 24.009 -25.302 1.00 93.06 128 LEU A N 1
ATOM 916 C CA . LEU A 1 128 ? -17.442 23.361 -25.989 1.00 93.06 128 LEU A CA 1
ATOM 917 C C . LEU A 1 128 ? -16.383 24.377 -26.451 1.00 93.06 128 LEU A C 1
ATOM 919 O O . LEU A 1 128 ? -16.572 25.120 -27.414 1.00 93.06 128 LEU A O 1
ATOM 923 N N . TYR A 1 129 ? -15.220 24.335 -25.810 1.00 95.69 129 TYR A N 1
ATOM 924 C CA . TYR A 1 129 ? -14.037 25.097 -26.177 1.00 95.69 129 TYR A CA 1
ATOM 925 C C . TYR A 1 129 ? -13.329 24.490 -27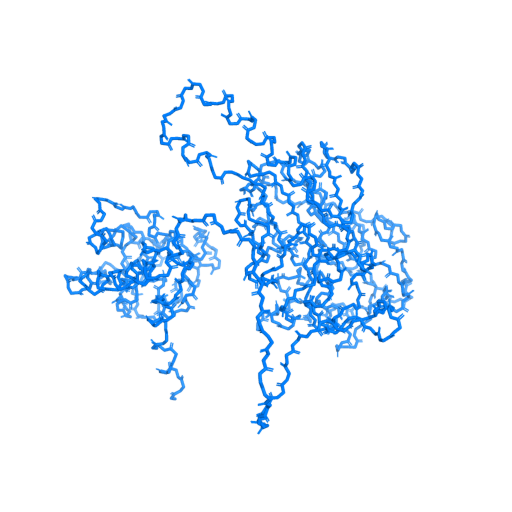.392 1.00 95.69 129 TYR A C 1
ATOM 927 O O . TYR A 1 129 ? -13.118 23.275 -27.478 1.00 95.69 129 TYR A O 1
ATOM 935 N N . ARG A 1 130 ? -12.903 25.354 -28.317 1.00 94.75 130 ARG A N 1
ATOM 936 C CA . ARG A 1 130 ? -12.063 24.992 -29.464 1.00 94.75 130 ARG A CA 1
ATOM 937 C C . ARG A 1 130 ? -10.702 25.652 -29.301 1.00 94.75 130 ARG A C 1
ATOM 939 O O . ARG A 1 130 ? -10.626 26.873 -29.224 1.00 94.75 130 ARG A O 1
ATOM 946 N N . PHE A 1 131 ? -9.645 24.842 -29.282 1.00 95.75 131 PHE A N 1
ATOM 947 C CA . PHE A 1 131 ? -8.279 25.356 -29.231 1.00 95.75 131 PHE A CA 1
ATOM 948 C C . PHE A 1 131 ? -7.988 26.249 -30.435 1.00 95.75 131 PHE A C 1
ATOM 950 O O . PHE A 1 131 ? -8.239 25.872 -31.581 1.00 95.75 131 PHE A O 1
ATOM 957 N N . THR A 1 132 ? -7.448 27.427 -30.154 1.00 94.75 132 THR A N 1
ATOM 958 C CA . THR A 1 132 ? -6.971 28.377 -31.155 1.00 94.75 132 THR A CA 1
ATOM 959 C C . THR A 1 132 ? -5.545 28.031 -31.583 1.00 94.75 132 THR A C 1
ATOM 961 O O . THR A 1 132 ? -4.810 27.352 -30.864 1.00 94.75 132 THR A O 1
ATOM 964 N N . GLU A 1 133 ? -5.109 28.561 -32.726 1.00 91.75 133 GLU A N 1
ATOM 965 C CA . GLU A 1 133 ? -3.700 28.475 -33.141 1.00 91.75 133 GLU A CA 1
ATOM 966 C C . GLU A 1 133 ? -2.756 29.073 -32.082 1.00 91.75 133 GLU A C 1
ATOM 968 O O . GLU A 1 133 ? -1.664 28.557 -31.859 1.00 91.75 133 GLU A O 1
ATOM 973 N N . ALA A 1 134 ? -3.197 30.102 -31.347 1.00 89.81 134 ALA A N 1
ATOM 974 C CA . ALA A 1 134 ? -2.428 30.680 -30.246 1.00 89.81 134 ALA A CA 1
ATOM 975 C C . ALA A 1 134 ? -2.261 29.711 -29.060 1.00 89.81 134 ALA A C 1
ATOM 977 O O . ALA A 1 134 ? -1.201 29.689 -28.431 1.00 89.81 134 ALA A O 1
ATOM 978 N N . ASP A 1 135 ? -3.272 28.888 -28.759 1.00 90.75 135 ASP A N 1
ATOM 979 C CA . ASP A 1 135 ? -3.178 27.864 -27.711 1.00 90.75 135 ASP A CA 1
ATOM 980 C C . ASP A 1 135 ? -2.177 26.773 -28.089 1.00 90.75 135 ASP A C 1
ATOM 982 O O . ASP A 1 135 ? -1.337 26.379 -27.278 1.00 90.75 135 ASP A O 1
ATOM 986 N N . ILE A 1 136 ? -2.242 26.323 -29.344 1.00 91.44 136 ILE A N 1
ATOM 987 C CA . ILE A 1 136 ? -1.354 25.296 -29.891 1.00 91.44 136 ILE A CA 1
ATOM 988 C C . ILE A 1 136 ? 0.087 25.816 -29.938 1.00 91.44 136 ILE A C 1
ATOM 990 O O . ILE A 1 136 ? 0.996 25.126 -29.479 1.00 91.44 136 ILE A O 1
ATOM 994 N N . ALA A 1 137 ? 0.301 27.047 -30.412 1.00 88.12 137 ALA A N 1
ATOM 995 C CA . ALA A 1 137 ? 1.619 27.677 -30.454 1.00 88.12 137 ALA A CA 1
ATOM 996 C C . ALA A 1 137 ? 2.229 27.846 -29.053 1.00 88.12 137 ALA A C 1
ATOM 998 O O . ALA A 1 137 ? 3.432 27.653 -28.867 1.00 88.12 137 ALA A O 1
ATOM 999 N N . HIS A 1 138 ? 1.410 28.163 -28.046 1.00 85.50 138 HIS A N 1
ATOM 1000 C CA . HIS A 1 138 ? 1.871 28.247 -26.663 1.00 85.50 138 HIS A CA 1
ATOM 1001 C C . HIS A 1 138 ? 2.349 26.888 -26.137 1.00 85.50 138 HIS A C 1
ATOM 1003 O O . HIS A 1 138 ? 3.458 26.784 -25.611 1.00 85.50 138 HIS A O 1
ATOM 1009 N N . ALA A 1 139 ? 1.549 25.837 -26.336 1.00 85.88 139 ALA A N 1
ATOM 1010 C CA . ALA A 1 139 ? 1.920 24.481 -25.946 1.00 85.88 139 ALA A CA 1
ATOM 1011 C C . ALA A 1 139 ? 3.160 23.975 -26.708 1.00 85.88 139 ALA A C 1
ATOM 1013 O O . ALA A 1 139 ? 4.011 23.312 -26.117 1.00 85.88 139 ALA A O 1
ATOM 1014 N N . ALA A 1 140 ? 3.312 24.342 -27.985 1.00 85.25 140 ALA A N 1
ATOM 1015 C CA . ALA A 1 140 ? 4.493 24.033 -28.792 1.00 85.25 140 ALA A CA 1
ATOM 1016 C C . ALA A 1 140 ? 5.760 24.728 -28.264 1.00 85.25 140 ALA A C 1
ATOM 1018 O O . ALA A 1 140 ? 6.831 24.121 -28.203 1.00 85.25 140 ALA A O 1
ATOM 1019 N N . LYS A 1 141 ? 5.646 25.985 -27.814 1.00 81.88 141 LYS A N 1
ATOM 1020 C CA . LYS A 1 141 ? 6.755 26.712 -27.178 1.00 81.88 141 LYS A CA 1
ATOM 1021 C C . LYS A 1 141 ? 7.173 26.058 -25.857 1.00 81.88 141 LYS A C 1
ATOM 1023 O O . LYS A 1 141 ? 8.366 25.883 -25.618 1.00 81.88 141 LYS A O 1
ATOM 1028 N N . ALA A 1 142 ? 6.205 25.669 -25.024 1.00 73.56 142 ALA A N 1
ATOM 1029 C CA . ALA A 1 142 ? 6.463 24.953 -23.772 1.00 73.56 142 ALA A CA 1
ATOM 1030 C C . ALA A 1 142 ? 7.097 23.569 -24.015 1.00 73.56 142 ALA A C 1
ATOM 1032 O O . ALA A 1 142 ? 7.995 23.155 -23.282 1.00 73.56 142 ALA A O 1
ATOM 1033 N N . TRP A 1 143 ? 6.669 22.875 -25.075 1.00 73.88 143 TRP A N 1
ATOM 1034 C CA . TRP A 1 143 ? 7.282 21.634 -25.552 1.00 73.88 143 TRP A CA 1
ATOM 1035 C C . TRP A 1 143 ? 8.754 21.838 -25.941 1.00 73.88 143 TRP A C 1
ATOM 1037 O O . TRP A 1 143 ? 9.623 21.150 -25.407 1.00 73.88 143 TRP A O 1
ATOM 1047 N N . ALA A 1 144 ? 9.049 22.814 -26.806 1.00 76.44 144 ALA A N 1
ATOM 1048 C CA . ALA A 1 144 ? 10.403 23.066 -27.301 1.00 76.44 144 ALA A CA 1
ATOM 1049 C C . ALA A 1 144 ? 11.389 23.444 -26.180 1.00 76.44 144 ALA A C 1
ATOM 1051 O O . ALA A 1 144 ? 12.511 22.939 -26.153 1.00 76.44 144 ALA A O 1
ATOM 1052 N N . ALA A 1 145 ? 10.959 24.274 -25.223 1.00 70.50 145 ALA A N 1
ATOM 1053 C CA . ALA A 1 145 ? 11.780 24.670 -24.077 1.00 70.50 145 ALA A CA 1
ATOM 1054 C C . ALA A 1 145 ? 12.195 23.470 -23.204 1.00 70.50 145 ALA A C 1
ATOM 1056 O O . ALA A 1 145 ? 13.322 23.409 -22.718 1.00 70.50 145 ALA A O 1
ATOM 1057 N N . HIS A 1 146 ? 11.306 22.489 -23.031 1.00 67.94 146 HIS A N 1
ATOM 1058 C CA . HIS A 1 146 ? 11.602 21.301 -22.236 1.00 67.94 146 HIS A CA 1
ATOM 1059 C C . HIS A 1 146 ? 12.471 20.284 -22.985 1.00 67.94 146 HIS A C 1
ATOM 1061 O O . HIS A 1 146 ? 13.344 19.668 -22.380 1.00 67.94 146 HIS A O 1
ATOM 1067 N N . THR A 1 147 ? 12.275 20.115 -24.296 1.00 67.69 147 THR A N 1
ATOM 1068 C CA . THR A 1 147 ? 13.170 19.277 -25.109 1.00 67.69 147 THR A CA 1
ATOM 1069 C C . THR A 1 147 ? 14.607 19.794 -25.040 1.00 67.69 147 THR A C 1
ATOM 1071 O O . THR A 1 147 ? 15.512 18.998 -24.804 1.00 67.69 147 THR A O 1
ATOM 1074 N N . ALA A 1 148 ? 14.804 21.115 -25.121 1.00 68.19 148 ALA A N 1
ATOM 1075 C CA . ALA A 1 148 ? 16.115 21.735 -24.931 1.00 68.19 148 ALA A CA 1
ATOM 1076 C C . ALA A 1 148 ? 16.685 21.483 -23.518 1.00 68.19 148 ALA A C 1
ATOM 1078 O O . ALA A 1 148 ? 17.840 21.087 -23.388 1.00 68.19 148 ALA A O 1
ATOM 1079 N N . PHE A 1 149 ? 15.864 21.612 -22.465 1.00 69.50 149 PHE A N 1
ATOM 1080 C CA . PHE A 1 149 ? 16.268 21.289 -21.088 1.00 69.50 149 PHE A CA 1
ATOM 1081 C C . PHE A 1 149 ? 16.741 19.831 -20.936 1.00 69.50 149 PHE A C 1
ATOM 1083 O O . PHE A 1 149 ? 17.763 19.574 -20.300 1.00 69.50 149 PHE A O 1
ATOM 1090 N N . LEU A 1 150 ? 16.030 18.871 -21.538 1.00 65.12 150 LEU A N 1
ATOM 1091 C CA . LEU A 1 150 ? 16.400 17.452 -21.498 1.00 65.12 150 LEU A CA 1
ATOM 1092 C C . LEU A 1 150 ? 17.673 17.142 -22.300 1.00 65.12 150 LEU A C 1
ATOM 1094 O O . LEU A 1 150 ? 18.413 16.232 -21.930 1.00 65.12 150 LEU A O 1
ATOM 1098 N N . GLU A 1 151 ? 17.932 17.864 -23.391 1.00 66.94 151 GLU A N 1
ATOM 1099 C CA . GLU A 1 151 ? 19.169 17.728 -24.168 1.00 66.94 151 GLU A CA 1
ATOM 1100 C C . GLU A 1 151 ? 20.382 18.289 -23.420 1.00 66.94 151 GLU A C 1
ATOM 1102 O O . GLU A 1 151 ? 21.430 17.647 -23.408 1.00 66.94 151 GLU A O 1
ATOM 1107 N N . GLU A 1 152 ? 20.225 19.415 -22.724 1.00 62.44 152 GLU A N 1
ATOM 1108 C CA . GLU A 1 152 ? 21.279 20.036 -21.911 1.00 62.44 152 GLU A CA 1
ATOM 1109 C C . GLU A 1 152 ? 21.654 19.192 -20.675 1.00 62.44 152 GLU A C 1
ATOM 1111 O O . GLU A 1 152 ? 22.790 19.234 -20.207 1.00 62.44 152 GLU A O 1
ATOM 1116 N N . HIS A 1 153 ? 20.727 18.360 -20.185 1.00 64.25 153 HIS A N 1
ATOM 1117 C CA . HIS A 1 153 ? 20.914 17.500 -19.007 1.00 64.25 153 HIS A CA 1
ATOM 1118 C C . HIS A 1 153 ? 21.104 16.010 -19.351 1.00 64.25 153 HIS A C 1
ATOM 1120 O O . HIS A 1 153 ? 21.051 15.148 -18.467 1.00 64.25 153 HIS A O 1
ATOM 1126 N N . LYS A 1 154 ? 21.365 15.672 -20.623 1.00 52.06 154 LYS A N 1
ATOM 1127 C CA . LYS A 1 154 ? 21.808 14.326 -21.019 1.00 52.06 154 LYS A CA 1
ATOM 1128 C C . LYS A 1 154 ? 23.279 14.126 -20.637 1.00 52.06 154 LYS A C 1
ATOM 1130 O O . LYS A 1 154 ? 24.162 14.795 -21.163 1.00 52.06 154 LYS A O 1
ATOM 1135 N N . ALA A 1 155 ? 23.564 13.154 -19.768 1.00 36.62 155 ALA A N 1
ATOM 1136 C CA . ALA A 1 155 ? 24.940 12.737 -19.489 1.00 36.62 155 ALA A CA 1
ATOM 1137 C C . ALA A 1 155 ? 25.619 12.202 -20.772 1.00 36.62 155 ALA A C 1
ATOM 1139 O O . ALA A 1 155 ? 24.992 11.429 -21.506 1.00 36.62 155 ALA A O 1
ATOM 1140 N N . PRO A 1 156 ? 26.887 12.559 -21.060 1.00 38.81 156 PRO A N 1
ATOM 1141 C CA . PRO A 1 156 ? 27.555 12.107 -22.272 1.00 38.81 156 PRO A CA 1
ATOM 1142 C C . PRO A 1 156 ? 27.844 10.605 -22.189 1.00 38.81 156 PRO A C 1
ATOM 1144 O O . PRO A 1 156 ? 28.520 10.120 -21.279 1.00 38.81 156 PRO A O 1
ATOM 1147 N N . SER A 1 157 ? 27.337 9.853 -23.163 1.00 41.47 157 SER A N 1
ATOM 1148 C CA . SER A 1 157 ? 27.608 8.428 -23.299 1.00 41.47 157 SER A CA 1
ATOM 1149 C C . SER A 1 157 ? 29.001 8.207 -23.893 1.00 41.47 157 SER A C 1
ATOM 1151 O O . SER A 1 157 ? 29.211 8.428 -25.084 1.00 41.47 157 SER A O 1
ATOM 1153 N N . GLY A 1 158 ? 29.930 7.714 -23.071 1.00 42.47 158 GLY A N 1
ATOM 1154 C CA . GLY A 1 158 ? 31.160 7.064 -23.528 1.00 42.47 158 GLY A CA 1
ATOM 1155 C C . GLY A 1 158 ? 32.459 7.782 -23.164 1.00 42.47 158 GLY A C 1
ATOM 1156 O O . GLY A 1 158 ? 32.924 8.650 -23.888 1.00 42.47 158 GLY A O 1
ATOM 1157 N N . SER A 1 159 ? 33.120 7.343 -22.092 1.00 30.36 159 SER A N 1
ATOM 1158 C CA . SER A 1 159 ? 34.580 7.151 -22.077 1.00 30.36 159 SER A CA 1
ATOM 1159 C C . SER A 1 159 ? 35.004 6.377 -20.825 1.00 30.36 159 SER A C 1
ATOM 1161 O O . SER A 1 159 ? 34.570 6.652 -19.707 1.00 30.36 159 SER A O 1
ATOM 1163 N N . LYS A 1 160 ? 35.844 5.357 -21.032 1.00 39.06 160 LYS A N 1
ATOM 1164 C CA . LYS A 1 160 ? 36.538 4.599 -19.983 1.00 39.06 160 LYS A CA 1
ATOM 1165 C C . LYS A 1 160 ? 37.443 5.557 -19.196 1.00 39.06 160 LYS A C 1
ATOM 1167 O O . LYS A 1 160 ? 38.247 6.249 -19.813 1.00 39.06 160 LYS A O 1
ATOM 1172 N N . ARG A 1 161 ? 37.376 5.570 -17.860 1.00 30.16 161 ARG A N 1
ATOM 1173 C CA . ARG A 1 161 ? 38.328 6.321 -17.017 1.00 30.16 161 ARG A CA 1
ATOM 1174 C C . ARG A 1 161 ? 39.349 5.386 -16.350 1.00 30.16 161 ARG A C 1
ATOM 1176 O O . ARG A 1 161 ? 38.924 4.448 -15.677 1.00 30.16 161 ARG A O 1
ATOM 1183 N N . PRO A 1 162 ? 40.666 5.639 -16.481 1.00 29.06 162 PRO A N 1
ATOM 1184 C CA . PRO A 1 162 ? 41.694 5.005 -15.661 1.00 29.06 162 PRO A CA 1
ATOM 1185 C C . PRO A 1 162 ? 41.908 5.765 -14.334 1.00 29.06 162 PRO A C 1
ATOM 1187 O O . PRO A 1 162 ? 41.588 6.949 -14.215 1.00 29.06 162 PRO A O 1
ATOM 1190 N N . ARG A 1 163 ? 42.441 5.059 -13.328 1.00 35.06 163 ARG A N 1
ATOM 1191 C CA . ARG A 1 163 ? 42.802 5.560 -11.984 1.00 35.06 163 ARG A CA 1
ATOM 1192 C C . ARG A 1 163 ? 44.136 6.327 -11.988 1.00 35.06 163 ARG A C 1
ATOM 1194 O O . ARG A 1 163 ? 45.097 5.792 -12.524 1.00 35.06 163 ARG A O 1
ATOM 1201 N N . ALA A 1 164 ? 44.194 7.468 -11.286 1.00 26.75 164 ALA A N 1
ATOM 1202 C CA . ALA A 1 164 ? 45.306 8.001 -10.454 1.00 26.75 164 ALA A CA 1
ATOM 1203 C C . ALA A 1 164 ? 44.970 9.472 -10.087 1.00 26.75 164 ALA A C 1
ATOM 1205 O O . ALA A 1 164 ? 44.579 10.233 -10.964 1.00 26.75 164 ALA A O 1
ATOM 1206 N N . SER A 1 165 ? 44.800 9.841 -8.810 1.00 26.55 165 SER A N 1
ATOM 1207 C CA . SER A 1 165 ? 45.786 10.287 -7.793 1.00 26.55 165 SER A CA 1
ATOM 1208 C C . SER A 1 165 ? 45.570 11.779 -7.475 1.00 26.55 165 SER A C 1
ATOM 1210 O O . SER A 1 165 ? 45.819 12.634 -8.321 1.00 26.55 165 SER A O 1
ATOM 1212 N N . SER A 1 166 ? 45.084 12.086 -6.270 1.00 25.94 166 SER A N 1
ATOM 1213 C CA . SER A 1 166 ? 44.825 13.456 -5.795 1.00 25.94 166 SER A CA 1
ATOM 1214 C C . SER A 1 166 ? 46.089 14.109 -5.215 1.00 25.94 166 SER A C 1
ATOM 1216 O O . SER A 1 166 ? 46.788 13.438 -4.455 1.00 25.94 166 SER A O 1
ATOM 1218 N N . PRO A 1 167 ? 46.356 15.409 -5.453 1.00 28.08 167 PRO A N 1
ATOM 1219 C CA . PRO A 1 167 ? 47.228 16.202 -4.595 1.00 28.08 167 PRO A CA 1
ATOM 1220 C C . PRO A 1 167 ? 46.440 16.865 -3.448 1.00 28.08 167 PRO A C 1
ATOM 1222 O O . PRO A 1 167 ? 45.248 17.150 -3.566 1.00 28.08 167 PRO A O 1
ATOM 1225 N N . ALA A 1 168 ? 47.130 17.064 -2.323 1.00 27.58 168 ALA A N 1
ATOM 1226 C CA . ALA A 1 168 ? 46.615 17.570 -1.048 1.00 27.58 168 ALA A CA 1
ATOM 1227 C C . ALA A 1 168 ? 46.184 19.058 -1.084 1.00 27.58 168 ALA A C 1
ATOM 1229 O O . ALA A 1 168 ? 46.734 19.823 -1.879 1.00 27.58 168 ALA A O 1
ATOM 1230 N N . PRO A 1 169 ? 45.248 19.497 -0.213 1.00 29.72 169 PRO A N 1
ATOM 1231 C CA . PRO A 1 169 ? 44.757 20.873 -0.193 1.00 29.72 169 PRO A CA 1
ATOM 1232 C C . PRO A 1 169 ? 45.568 21.798 0.736 1.00 29.72 169 PRO A C 1
ATOM 1234 O O . PRO A 1 169 ? 46.102 21.374 1.761 1.00 29.72 169 PRO A O 1
ATOM 1237 N N . ALA A 1 170 ? 45.612 23.083 0.369 1.00 27.27 170 ALA A N 1
ATOM 1238 C CA . ALA A 1 170 ? 46.157 24.204 1.143 1.00 27.27 170 ALA A CA 1
ATOM 1239 C C . ALA A 1 170 ? 45.115 24.771 2.151 1.00 27.27 170 ALA A C 1
ATOM 1241 O O . ALA A 1 170 ? 43.934 24.426 2.051 1.00 27.27 170 ALA A O 1
ATOM 1242 N N . PRO A 1 171 ? 45.525 25.587 3.148 1.00 29.28 171 PRO A N 1
ATOM 1243 C CA . PRO A 1 171 ? 44.821 25.717 4.423 1.00 29.28 171 PRO A CA 1
ATOM 1244 C C . PRO A 1 171 ? 43.688 26.756 4.442 1.00 29.28 171 PRO A C 1
ATOM 1246 O O . PRO A 1 171 ? 43.571 27.625 3.586 1.00 29.28 171 PRO A O 1
ATOM 1249 N N . ALA A 1 172 ? 42.856 26.603 5.472 1.00 31.69 172 ALA A N 1
ATOM 1250 C CA . ALA A 1 172 ? 41.518 27.151 5.644 1.00 31.69 172 ALA A CA 1
ATOM 1251 C C . ALA A 1 172 ? 41.427 28.633 6.050 1.00 31.69 172 ALA A C 1
ATOM 1253 O O . ALA A 1 172 ? 42.191 29.102 6.891 1.00 31.69 172 ALA A O 1
ATOM 1254 N N . GLU A 1 173 ? 40.334 29.274 5.621 1.00 25.36 173 GLU A N 1
ATOM 1255 C CA . GLU A 1 173 ? 39.685 30.378 6.338 1.00 25.36 173 GLU A CA 1
ATOM 1256 C C . GLU A 1 173 ? 38.213 30.040 6.634 1.00 25.36 173 GLU A C 1
ATOM 1258 O O . GLU A 1 173 ? 37.533 29.348 5.877 1.00 25.36 173 GLU A O 1
ATOM 1263 N N . LYS A 1 174 ? 37.764 30.452 7.825 1.00 26.28 174 LYS A N 1
ATOM 1264 C CA . LYS A 1 174 ? 36.556 29.986 8.523 1.00 26.28 174 LYS A CA 1
ATOM 1265 C C . LYS A 1 174 ? 35.317 30.853 8.261 1.00 26.28 174 LYS A C 1
ATOM 1267 O O . LYS A 1 174 ? 35.430 32.073 8.211 1.00 26.28 174 LYS A O 1
ATOM 1272 N N . ARG A 1 175 ? 34.166 30.175 8.441 1.00 24.84 175 ARG A N 1
ATOM 1273 C CA . ARG A 1 175 ? 32.828 30.594 8.952 1.00 24.84 175 ARG A CA 1
ATOM 1274 C C . ARG A 1 175 ? 31.739 30.606 7.874 1.00 24.84 175 ARG A C 1
ATOM 1276 O O . ARG A 1 175 ? 31.951 31.180 6.823 1.00 24.84 175 ARG A O 1
ATOM 1283 N N . THR A 1 176 ? 30.533 30.067 8.050 1.00 28.56 176 THR A N 1
ATOM 1284 C CA . THR A 1 176 ? 29.847 29.227 9.061 1.00 28.56 176 THR A CA 1
ATOM 1285 C C . THR A 1 176 ? 28.490 28.882 8.433 1.00 28.56 176 THR A C 1
ATOM 1287 O O . THR A 1 176 ? 27.862 29.792 7.903 1.00 28.56 176 THR A O 1
ATOM 1290 N N . CYS A 1 177 ? 28.034 27.633 8.526 1.00 21.62 177 CYS A N 1
ATOM 1291 C CA . CYS A 1 177 ? 26.659 27.216 8.859 1.00 21.62 177 CYS A CA 1
ATOM 1292 C C . CYS A 1 177 ? 26.587 25.688 8.731 1.00 21.62 177 CYS A C 1
ATOM 1294 O O . CYS A 1 177 ? 27.196 25.104 7.838 1.00 21.62 177 CYS A O 1
ATOM 1296 N N . SER A 1 178 ? 25.961 25.066 9.720 1.00 29.97 178 SER A N 1
ATOM 1297 C CA . SER A 1 178 ? 26.107 23.669 10.107 1.00 29.97 178 SER A CA 1
ATOM 1298 C C . SER A 1 178 ? 25.236 22.690 9.312 1.00 29.97 178 SER A C 1
ATOM 1300 O O . SER A 1 178 ? 24.264 23.070 8.667 1.00 29.97 178 SER A O 1
ATOM 1302 N N . ASP A 1 179 ? 25.618 21.419 9.474 1.00 28.53 179 ASP A N 1
ATOM 1303 C CA . ASP A 1 179 ? 24.824 20.193 9.330 1.00 28.53 179 ASP A CA 1
ATOM 1304 C C . ASP A 1 179 ? 24.791 19.517 7.952 1.00 28.53 179 ASP A C 1
ATOM 1306 O O . ASP A 1 179 ? 23.813 19.527 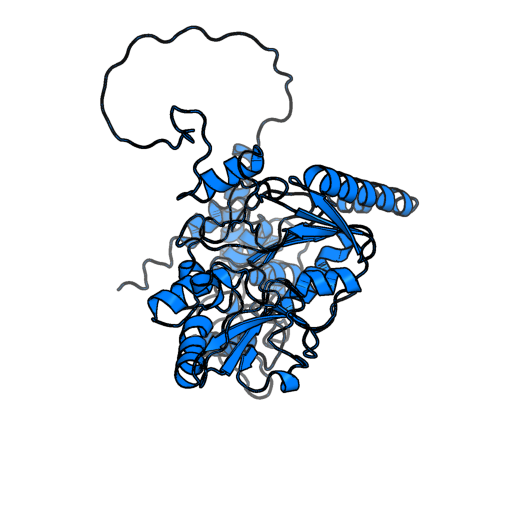7.208 1.00 28.53 179 ASP A O 1
ATOM 1310 N N . GLY A 1 180 ? 25.905 18.827 7.673 1.00 26.69 180 GLY A N 1
ATOM 1311 C CA . GLY A 1 180 ? 25.989 17.708 6.741 1.00 26.69 180 GLY A CA 1
ATOM 1312 C C . GLY A 1 180 ? 25.752 16.377 7.460 1.00 26.69 180 GLY A C 1
ATOM 1313 O O . GLY A 1 180 ? 26.410 16.065 8.453 1.00 26.69 180 GLY A O 1
ATOM 1314 N N . ALA A 1 181 ? 24.824 15.584 6.928 1.00 29.12 181 ALA A N 1
ATOM 1315 C CA . ALA A 1 181 ? 24.583 14.205 7.318 1.00 29.12 181 ALA A CA 1
ATOM 1316 C C . ALA A 1 181 ? 25.779 13.311 6.942 1.00 29.12 181 ALA A C 1
ATOM 1318 O O . ALA A 1 181 ? 26.031 13.045 5.768 1.00 29.12 181 ALA A O 1
ATOM 1319 N N . ALA A 1 182 ? 26.477 12.808 7.958 1.00 27.91 182 ALA A N 1
ATOM 1320 C CA . ALA A 1 182 ? 27.289 11.603 7.889 1.00 27.91 182 ALA A CA 1
ATOM 1321 C C . ALA A 1 182 ? 26.759 10.645 8.961 1.00 27.91 182 ALA A C 1
ATOM 1323 O O . ALA A 1 182 ? 26.593 11.034 10.117 1.00 27.91 182 ALA A O 1
ATOM 1324 N N . ALA A 1 183 ? 26.448 9.409 8.572 1.00 37.69 183 ALA A N 1
ATOM 1325 C CA . ALA A 1 183 ? 26.077 8.358 9.506 1.00 37.69 183 ALA A CA 1
ATOM 1326 C C . ALA A 1 183 ? 27.259 8.097 10.452 1.00 37.69 183 ALA A C 1
ATOM 1328 O O . ALA A 1 183 ? 28.264 7.512 10.053 1.00 37.69 183 ALA A O 1
ATOM 1329 N N . ALA A 1 184 ? 27.157 8.568 11.693 1.00 30.56 184 ALA A N 1
ATOM 1330 C CA . ALA A 1 184 ? 28.107 8.228 12.736 1.00 30.56 184 ALA A CA 1
ATOM 1331 C C . ALA A 1 184 ? 27.718 6.862 13.312 1.00 30.56 184 ALA A C 1
ATOM 1333 O O . ALA A 1 184 ? 26.698 6.730 13.989 1.00 30.56 184 ALA A O 1
ATOM 1334 N N . ALA A 1 185 ? 28.550 5.851 13.056 1.00 36.03 185 ALA A N 1
ATOM 1335 C CA . ALA A 1 185 ? 28.744 4.814 14.056 1.00 36.03 185 ALA A CA 1
ATOM 1336 C C . ALA A 1 185 ? 29.210 5.515 15.342 1.00 36.03 185 ALA A C 1
ATOM 1338 O O . ALA A 1 185 ? 30.047 6.421 15.287 1.00 36.03 185 ALA A O 1
ATOM 1339 N N . ASP A 1 186 ? 28.643 5.132 16.483 1.00 37.25 186 ASP A N 1
ATOM 1340 C CA . ASP A 1 186 ? 29.162 5.519 17.793 1.00 37.25 186 ASP A CA 1
ATOM 1341 C C . ASP A 1 186 ? 30.679 5.214 17.828 1.00 37.25 186 ASP A C 1
ATOM 1343 O O . ASP A 1 186 ? 31.136 4.239 17.225 1.00 37.25 186 ASP A O 1
ATOM 1347 N N . ALA A 1 187 ? 31.463 6.062 18.505 1.00 36.78 187 ALA A N 1
ATOM 1348 C CA . ALA A 1 187 ? 32.915 5.946 18.684 1.00 36.78 187 ALA A CA 1
ATOM 1349 C C . ALA A 1 187 ? 33.406 4.579 19.232 1.00 36.78 187 ALA A C 1
ATOM 1351 O O . ALA A 1 187 ? 34.610 4.345 19.314 1.00 36.78 187 ALA A O 1
ATOM 1352 N N . THR A 1 188 ? 32.496 3.669 19.583 1.00 42.94 188 THR A N 1
ATOM 1353 C CA . THR A 1 188 ? 32.729 2.285 20.011 1.00 42.94 188 THR A CA 1
ATOM 1354 C C . THR A 1 188 ? 32.484 1.222 18.926 1.00 42.94 188 THR A C 1
ATOM 1356 O O . THR A 1 188 ? 32.675 0.036 19.188 1.00 42.94 188 THR A O 1
ATOM 1359 N N . GLY A 1 189 ? 32.061 1.598 17.712 1.00 34.94 189 GLY A N 1
ATOM 1360 C CA . GLY A 1 189 ? 31.732 0.655 16.632 1.00 34.94 189 GLY A CA 1
ATOM 1361 C C . GLY A 1 189 ? 30.415 -0.106 16.837 1.00 34.94 189 GLY A C 1
ATOM 1362 O O . GLY A 1 189 ? 30.135 -1.063 16.115 1.00 34.94 189 GLY A O 1
ATOM 1363 N N . ARG A 1 190 ? 29.595 0.298 17.816 1.00 40.00 190 ARG A N 1
ATOM 1364 C CA . ARG A 1 190 ? 28.296 -0.316 18.103 1.00 40.00 190 ARG A CA 1
ATOM 1365 C C . ARG A 1 190 ? 27.196 0.336 17.257 1.00 40.00 190 ARG A C 1
ATOM 1367 O O . ARG A 1 190 ? 27.060 1.557 17.220 1.00 40.00 190 ARG A O 1
ATOM 1374 N N . VAL A 1 191 ? 26.398 -0.491 16.581 1.00 50.12 191 VAL A N 1
ATOM 1375 C CA . VAL A 1 191 ? 25.199 -0.042 15.857 1.00 50.12 191 VAL A CA 1
ATOM 1376 C C . VAL A 1 191 ? 24.191 0.501 16.880 1.00 50.12 191 VAL A C 1
ATOM 1378 O O . VAL A 1 191 ? 23.946 -0.176 17.885 1.00 50.12 191 VAL A O 1
ATOM 1381 N N . PRO A 1 192 ? 23.608 1.697 16.676 1.00 58.06 192 PRO A N 1
ATOM 1382 C CA . PRO A 1 192 ? 22.578 2.217 17.566 1.00 58.06 192 PRO A CA 1
ATOM 1383 C C . PRO A 1 192 ? 21.414 1.228 17.672 1.00 58.06 192 PRO A C 1
ATOM 1385 O O . PRO A 1 192 ? 20.879 0.784 16.660 1.00 58.06 192 PRO A O 1
ATOM 1388 N N . GLY A 1 193 ? 20.981 0.906 18.895 1.00 66.19 193 GLY A N 1
ATOM 1389 C CA . GLY A 1 193 ? 19.774 0.091 19.101 1.00 66.19 193 GLY A CA 1
ATOM 1390 C C . GLY A 1 193 ? 18.485 0.798 18.653 1.00 66.19 193 GLY A C 1
ATOM 1391 O O . GLY A 1 193 ? 17.447 0.157 18.501 1.00 66.19 193 GLY A O 1
ATOM 1392 N N . HIS A 1 194 ? 18.550 2.115 18.431 1.00 81.06 194 HIS A N 1
ATOM 1393 C CA . HIS A 1 194 ? 17.426 2.939 18.012 1.00 81.06 194 HIS A CA 1
ATOM 1394 C C . HIS A 1 194 ? 17.869 4.021 17.017 1.00 81.06 194 HIS A C 1
ATOM 1396 O O . HIS A 1 194 ? 18.837 4.745 17.262 1.00 81.06 194 HIS A O 1
ATOM 1402 N N . PHE A 1 195 ? 17.125 4.172 15.923 1.00 89.00 195 PHE A N 1
ATOM 1403 C CA . PHE A 1 195 ? 17.362 5.150 14.863 1.00 89.00 195 PHE A CA 1
ATOM 1404 C C . PHE A 1 195 ? 16.313 6.265 14.904 1.00 89.00 195 PHE A C 1
ATOM 1406 O O . PHE A 1 195 ? 15.120 6.005 15.043 1.00 89.00 195 PHE A O 1
ATOM 1413 N N . SER A 1 196 ? 16.748 7.517 14.754 1.00 86.38 196 SER A N 1
ATOM 1414 C CA . SER A 1 196 ? 15.870 8.696 14.659 1.00 86.38 196 SER A CA 1
ATOM 1415 C C . SER A 1 196 ? 15.655 9.190 13.222 1.00 86.38 196 SER A C 1
ATOM 1417 O O . SER A 1 196 ? 14.785 10.026 12.988 1.00 86.38 196 SER A O 1
ATOM 1419 N N . SER A 1 197 ? 16.438 8.684 12.264 1.00 93.25 197 SER A N 1
ATOM 1420 C CA . SER A 1 197 ? 16.388 9.066 10.850 1.00 93.25 197 SER A CA 1
ATOM 1421 C C . SER A 1 197 ? 16.078 7.849 9.974 1.00 93.25 197 SER A C 1
ATOM 1423 O O . SER A 1 197 ? 16.864 6.892 9.993 1.00 93.25 197 SER A O 1
ATOM 1425 N N . PRO A 1 198 ? 15.003 7.889 9.161 1.00 95.62 198 PRO A N 1
ATOM 1426 C CA . PRO A 1 198 ? 14.682 6.820 8.216 1.00 95.62 198 PRO A CA 1
ATOM 1427 C C . PRO A 1 198 ? 15.833 6.499 7.262 1.00 95.62 198 PRO A C 1
ATOM 1429 O O . PRO A 1 198 ? 16.155 5.334 7.045 1.00 95.62 198 PRO A O 1
ATOM 1432 N N . ALA A 1 199 ? 16.511 7.524 6.737 1.00 95.56 199 ALA A N 1
ATOM 1433 C CA . ALA A 1 199 ? 17.644 7.341 5.834 1.00 95.56 199 ALA A CA 1
ATOM 1434 C C . ALA A 1 199 ? 18.811 6.600 6.510 1.00 95.56 199 ALA A C 1
ATOM 1436 O O . ALA A 1 199 ? 19.411 5.715 5.901 1.00 95.56 199 ALA A O 1
ATOM 1437 N N . ALA A 1 200 ? 19.104 6.917 7.778 1.00 95.00 200 ALA A N 1
ATOM 1438 C CA . ALA A 1 200 ? 20.153 6.238 8.537 1.00 95.00 200 ALA A CA 1
ATOM 1439 C C . ALA A 1 200 ? 19.797 4.771 8.819 1.00 95.00 200 ALA A C 1
ATOM 1441 O O . ALA A 1 200 ? 20.650 3.899 8.664 1.00 95.00 200 ALA A O 1
ATOM 1442 N N . LEU A 1 201 ? 18.537 4.493 9.170 1.00 95.62 201 LEU A N 1
ATOM 1443 C CA . LEU A 1 201 ? 18.053 3.126 9.357 1.00 95.62 201 LEU A CA 1
ATOM 1444 C C . LEU A 1 201 ? 18.154 2.320 8.058 1.00 95.62 201 LEU A C 1
ATOM 1446 O O . LEU A 1 201 ? 18.738 1.242 8.059 1.00 95.62 201 LEU A O 1
ATOM 1450 N N . ARG A 1 202 ? 17.659 2.852 6.932 1.00 97.31 202 ARG A N 1
ATOM 1451 C CA . ARG A 1 202 ? 17.741 2.171 5.626 1.00 97.31 202 ARG A CA 1
ATOM 1452 C C . ARG A 1 202 ? 19.186 1.904 5.205 1.00 97.31 202 ARG A C 1
ATOM 1454 O O . ARG A 1 202 ? 19.468 0.843 4.651 1.00 97.31 202 ARG A O 1
ATOM 1461 N N . ALA A 1 203 ? 20.107 2.827 5.486 1.00 95.69 203 ALA A N 1
ATOM 1462 C CA . ALA A 1 203 ? 21.534 2.622 5.244 1.00 95.69 203 ALA A CA 1
ATOM 1463 C C . ALA A 1 203 ? 22.121 1.508 6.131 1.00 95.69 203 ALA A C 1
ATOM 1465 O O . ALA A 1 203 ? 22.937 0.720 5.654 1.00 95.69 203 ALA A O 1
ATOM 1466 N N . ALA A 1 204 ? 21.688 1.409 7.393 1.00 94.94 204 ALA A N 1
ATOM 1467 C CA . ALA A 1 204 ? 22.077 0.325 8.293 1.00 94.94 204 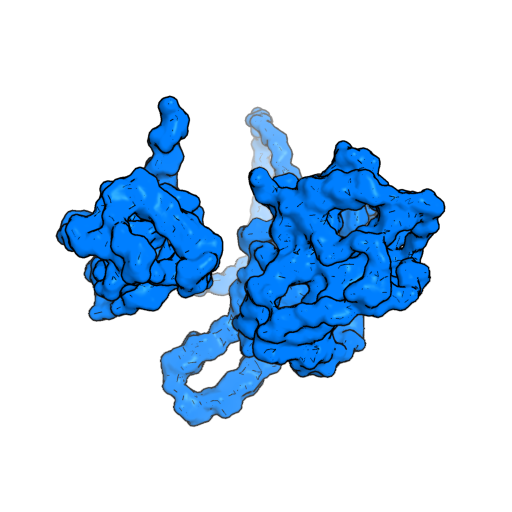ALA A CA 1
ATOM 1468 C C . ALA A 1 204 ? 21.497 -1.034 7.863 1.00 94.94 204 ALA A C 1
ATOM 1470 O O . ALA A 1 204 ? 22.209 -2.032 7.925 1.00 94.94 204 ALA A O 1
ATOM 1471 N N . CYS A 1 205 ? 20.257 -1.082 7.366 1.00 95.81 205 CYS A N 1
ATOM 1472 C CA . CYS A 1 205 ? 19.701 -2.284 6.736 1.00 95.81 205 CYS A CA 1
ATOM 1473 C C . CYS A 1 205 ? 20.529 -2.685 5.509 1.00 95.81 205 CYS A C 1
ATOM 1475 O O . CYS A 1 205 ? 20.976 -3.822 5.401 1.00 95.81 205 CYS A O 1
ATOM 1477 N N . SER A 1 206 ? 20.822 -1.718 4.632 1.00 95.44 206 SER A N 1
ATOM 1478 C CA . SER A 1 206 ? 21.516 -1.970 3.361 1.00 95.44 206 SER A CA 1
ATOM 1479 C C . SER A 1 206 ? 22.939 -2.497 3.541 1.00 95.44 206 SER A C 1
ATOM 1481 O O . SER A 1 206 ? 23.439 -3.223 2.687 1.00 95.44 206 SER A O 1
ATOM 1483 N N . SER A 1 207 ? 23.606 -2.129 4.637 1.00 94.44 207 SER A N 1
ATOM 1484 C CA . SER A 1 207 ? 24.937 -2.638 4.985 1.00 94.44 207 SER A CA 1
ATOM 1485 C C . SER A 1 207 ? 24.909 -3.937 5.797 1.00 94.44 207 SER A C 1
ATOM 1487 O O . SER A 1 207 ? 25.971 -4.476 6.104 1.00 94.44 207 SER A O 1
ATOM 1489 N N . GLY A 1 208 ? 23.724 -4.429 6.176 1.00 90.38 208 GLY A N 1
ATOM 1490 C CA . GLY A 1 208 ? 23.549 -5.561 7.090 1.00 90.38 208 GLY A CA 1
ATOM 1491 C C . GLY A 1 208 ? 23.840 -5.231 8.559 1.00 90.38 208 GLY A C 1
ATOM 1492 O O . GLY A 1 208 ? 23.822 -6.121 9.404 1.00 90.38 208 GLY A O 1
ATOM 1493 N N . ALA A 1 209 ? 24.098 -3.962 8.892 1.00 91.06 209 ALA A N 1
ATOM 1494 C CA . ALA A 1 209 ? 24.329 -3.517 10.264 1.00 91.06 209 ALA A CA 1
ATOM 1495 C C . ALA A 1 209 ? 23.060 -3.594 11.134 1.00 91.06 209 ALA A C 1
ATOM 1497 O O . ALA A 1 209 ? 23.160 -3.684 12.357 1.00 91.06 209 ALA A O 1
ATOM 1498 N N . PHE A 1 210 ? 21.873 -3.570 10.523 1.00 91.62 210 PHE A N 1
ATOM 1499 C CA . PHE A 1 210 ? 20.598 -3.724 11.215 1.00 91.62 210 PHE A CA 1
ATOM 1500 C C . PHE A 1 210 ? 19.704 -4.760 10.523 1.00 91.62 210 PHE A C 1
ATOM 1502 O O . PHE A 1 210 ? 19.309 -4.575 9.376 1.00 91.62 210 PHE A O 1
ATOM 1509 N N . THR A 1 211 ? 19.343 -5.819 11.250 1.00 88.38 211 THR A N 1
ATOM 1510 C CA . THR A 1 211 ? 18.445 -6.904 10.795 1.00 88.38 211 THR A CA 1
ATOM 1511 C C . THR A 1 211 ? 17.257 -7.121 11.742 1.00 88.38 211 THR A C 1
ATOM 1513 O O . THR A 1 211 ? 16.538 -8.112 11.636 1.00 88.38 211 THR A O 1
ATOM 1516 N N . GLY A 1 212 ? 17.059 -6.206 12.699 1.00 86.12 212 GLY A N 1
ATOM 1517 C CA . GLY A 1 212 ? 16.002 -6.283 13.706 1.00 86.12 212 GLY A CA 1
ATOM 1518 C C . GLY A 1 212 ? 14.642 -5.779 13.216 1.00 86.12 212 GLY A C 1
ATOM 1519 O O . GLY A 1 212 ? 14.477 -5.358 12.072 1.00 86.12 212 GLY A O 1
ATOM 1520 N N . GLN A 1 213 ? 13.661 -5.783 14.121 1.00 85.38 213 GLN A N 1
ATOM 1521 C CA . GLN A 1 213 ? 12.320 -5.271 13.838 1.00 85.38 213 GLN A CA 1
ATOM 1522 C C . GLN A 1 213 ? 12.323 -3.747 13.663 1.00 85.38 213 GLN A C 1
ATOM 1524 O O . GLN A 1 213 ? 12.994 -3.023 14.399 1.00 85.38 213 GLN A O 1
ATOM 1529 N N . THR A 1 214 ? 11.524 -3.248 12.722 1.00 87.12 214 THR A N 1
ATOM 1530 C CA . THR A 1 214 ? 11.372 -1.808 12.464 1.00 87.12 214 THR A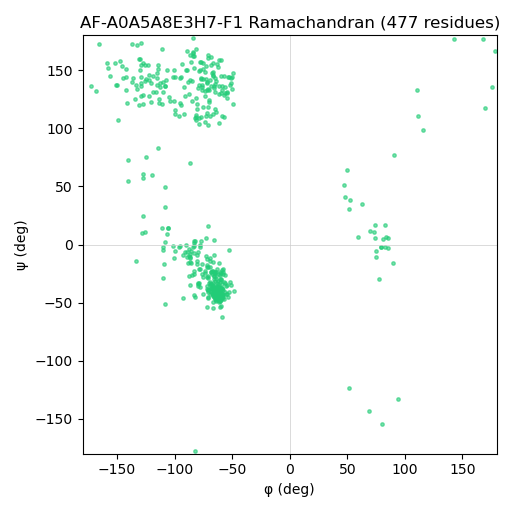 CA 1
ATOM 1531 C C . THR A 1 214 ? 10.306 -1.144 13.331 1.00 87.12 214 THR A C 1
ATOM 1533 O O . THR A 1 214 ? 10.203 0.082 13.335 1.00 87.12 214 THR A O 1
ATOM 1536 N N . ALA A 1 215 ? 9.514 -1.914 14.084 1.00 78.06 215 ALA A N 1
ATOM 1537 C CA . ALA A 1 215 ? 8.570 -1.365 15.052 1.00 78.06 215 ALA A CA 1
ATOM 1538 C C . ALA A 1 215 ? 9.309 -0.515 16.102 1.00 78.06 215 ALA A C 1
ATOM 1540 O O . ALA A 1 215 ? 10.360 -0.902 16.610 1.00 78.06 215 ALA A O 1
ATOM 1541 N N . GLY A 1 216 ? 8.785 0.679 16.385 1.00 77.06 216 GLY A N 1
ATOM 1542 C CA . GLY A 1 216 ? 9.407 1.643 17.298 1.00 77.06 216 GLY A CA 1
ATOM 1543 C C . GLY A 1 216 ? 10.628 2.386 16.739 1.00 77.06 216 GLY A C 1
ATOM 1544 O O . GLY A 1 216 ? 11.044 3.371 17.337 1.00 77.06 216 GLY A O 1
ATOM 1545 N N . GLN A 1 217 ? 11.181 1.987 15.588 1.00 85.50 217 GLN A N 1
ATOM 1546 C CA . GLN A 1 217 ? 12.271 2.723 14.944 1.00 85.50 217 GLN A CA 1
ATOM 1547 C C . GLN A 1 217 ? 11.738 3.964 14.224 1.00 85.50 217 GLN A C 1
ATOM 1549 O O . GLN A 1 217 ? 10.676 3.922 13.606 1.00 85.50 217 GLN A O 1
ATOM 1554 N N . CYS A 1 218 ? 12.510 5.054 14.259 1.00 88.81 218 CYS A N 1
ATOM 1555 C CA . CYS A 1 218 ? 12.164 6.341 13.644 1.00 88.81 218 CYS A CA 1
ATOM 1556 C C . CYS A 1 218 ? 10.739 6.827 14.008 1.00 88.81 218 CYS A C 1
ATOM 1558 O O . CYS A 1 218 ? 9.893 6.950 13.118 1.00 88.81 218 CYS A O 1
ATOM 1560 N N . PRO A 1 219 ? 10.456 7.118 15.295 1.00 84.25 219 PRO A N 1
ATOM 1561 C CA . PRO A 1 219 ? 9.138 7.575 15.738 1.00 84.25 219 PRO A CA 1
ATOM 1562 C C . PRO A 1 219 ? 8.615 8.761 14.915 1.00 84.25 219 PRO A C 1
ATOM 1564 O O . PRO A 1 219 ? 9.374 9.675 14.585 1.00 84.25 219 PRO A O 1
ATOM 1567 N N . GLY A 1 220 ? 7.322 8.752 14.582 1.00 84.56 220 GLY A N 1
ATOM 1568 C CA . GLY A 1 220 ? 6.686 9.774 13.741 1.00 84.56 220 GLY A CA 1
ATOM 1569 C C . GLY A 1 220 ? 6.715 9.492 12.235 1.00 84.56 220 GLY A C 1
ATOM 1570 O O . GLY A 1 220 ? 5.953 10.117 11.491 1.00 84.56 220 GLY A O 1
ATOM 1571 N N . TYR A 1 221 ? 7.556 8.563 11.770 1.00 89.44 221 TYR A N 1
ATOM 1572 C CA . TYR A 1 221 ? 7.664 8.220 10.351 1.00 89.44 221 TYR A CA 1
ATOM 1573 C C . TYR A 1 221 ? 6.794 7.028 9.971 1.00 89.44 221 TYR A C 1
ATOM 1575 O O . TYR A 1 221 ? 6.631 6.070 10.731 1.00 89.44 221 TYR A O 1
ATOM 1583 N N . ALA A 1 222 ? 6.251 7.092 8.758 1.00 89.38 222 ALA A N 1
ATOM 1584 C CA . ALA A 1 222 ? 5.431 6.030 8.214 1.00 89.38 222 ALA A CA 1
ATOM 1585 C C . ALA A 1 222 ? 6.259 4.807 7.823 1.00 89.38 222 ALA A C 1
ATOM 1587 O O . ALA A 1 222 ? 7.437 4.907 7.480 1.00 89.38 222 ALA A O 1
ATOM 1588 N N . GLN A 1 223 ? 5.617 3.641 7.838 1.00 90.88 223 GLN A N 1
ATOM 1589 C CA . GLN A 1 223 ? 6.225 2.391 7.391 1.00 90.88 223 GLN A CA 1
ATOM 1590 C C . GLN A 1 223 ? 5.395 1.769 6.272 1.00 90.88 223 GLN A C 1
ATOM 1592 O O . GLN A 1 223 ? 4.166 1.867 6.266 1.00 90.88 223 GLN A O 1
ATOM 1597 N N . ALA A 1 224 ? 6.068 1.116 5.330 1.00 92.69 224 ALA A N 1
ATOM 1598 C CA . ALA A 1 224 ? 5.445 0.437 4.207 1.00 92.69 224 ALA A CA 1
ATOM 1599 C C . ALA A 1 224 ? 5.771 -1.054 4.185 1.00 92.69 224 ALA A C 1
ATOM 1601 O O . ALA A 1 224 ? 6.907 -1.490 4.384 1.00 92.69 224 ALA A O 1
ATOM 1602 N N . ASN A 1 225 ? 4.746 -1.826 3.857 1.00 93.62 225 ASN A N 1
ATOM 1603 C CA . ASN A 1 225 ? 4.860 -3.218 3.470 1.00 93.62 225 ASN A CA 1
ATOM 1604 C C . ASN A 1 225 ? 5.395 -3.294 2.034 1.00 93.62 225 ASN A C 1
ATOM 1606 O O . ASN A 1 225 ? 5.004 -2.498 1.182 1.00 93.62 225 ASN A O 1
ATOM 1610 N N . LEU A 1 226 ? 6.251 -4.274 1.755 1.00 96.56 226 LEU A N 1
ATOM 1611 C CA . LEU A 1 226 ? 6.803 -4.519 0.422 1.00 96.56 226 LEU A CA 1
ATOM 1612 C C . LEU A 1 226 ? 6.218 -5.785 -0.208 1.00 96.56 226 LEU A C 1
ATOM 1614 O O . LEU A 1 226 ? 6.163 -6.825 0.460 1.00 96.56 226 LEU A O 1
ATOM 1618 N N . VAL A 1 227 ? 5.866 -5.692 -1.494 1.00 98.06 227 VAL A N 1
ATOM 1619 C CA . VAL A 1 227 ? 5.595 -6.813 -2.407 1.00 98.06 227 VAL A CA 1
ATOM 1620 C C . VAL A 1 227 ? 6.342 -6.590 -3.723 1.00 98.06 227 VAL A C 1
ATOM 1622 O O . VAL A 1 227 ? 6.288 -5.503 -4.281 1.00 98.06 227 VAL A O 1
ATOM 1625 N N . ILE A 1 228 ? 7.013 -7.613 -4.242 1.00 98.06 228 ILE A N 1
ATOM 1626 C CA . ILE A 1 228 ? 7.683 -7.610 -5.544 1.00 98.06 228 ILE A CA 1
ATOM 1627 C C . ILE A 1 228 ? 7.195 -8.819 -6.330 1.00 98.06 228 ILE A C 1
ATOM 1629 O O . ILE A 1 228 ? 7.238 -9.950 -5.836 1.00 98.06 228 ILE A O 1
ATOM 1633 N N . VAL A 1 229 ? 6.750 -8.575 -7.556 1.00 97.31 229 VAL A N 1
ATOM 1634 C CA . VAL A 1 229 ? 6.245 -9.605 -8.468 1.00 97.31 229 VAL A CA 1
ATOM 1635 C C . VAL A 1 229 ? 6.890 -9.463 -9.847 1.00 97.31 229 VAL A C 1
ATOM 1637 O O . VAL A 1 229 ? 7.370 -8.377 -10.185 1.00 97.31 229 VAL A O 1
ATOM 1640 N N . PRO A 1 230 ? 6.883 -10.527 -10.668 1.00 95.50 230 PRO A N 1
ATOM 1641 C CA . PRO A 1 230 ? 7.284 -10.416 -12.064 1.00 95.50 230 PRO A CA 1
ATOM 1642 C C . PRO A 1 230 ? 6.384 -9.406 -12.796 1.00 95.50 230 PRO A C 1
ATOM 1644 O O . PRO A 1 230 ? 5.182 -9.331 -12.518 1.00 95.50 230 PRO A O 1
ATOM 1647 N N . ALA A 1 231 ? 6.942 -8.654 -13.744 1.00 90.38 231 ALA A N 1
ATOM 1648 C CA . ALA A 1 231 ? 6.251 -7.684 -14.591 1.00 90.38 231 ALA A CA 1
ATOM 1649 C C . ALA A 1 231 ? 4.972 -8.250 -15.212 1.00 90.38 231 ALA A C 1
ATOM 1651 O O . ALA A 1 231 ? 3.948 -7.572 -15.230 1.00 90.38 231 ALA A O 1
ATOM 1652 N N . ALA A 1 232 ? 5.000 -9.514 -15.648 1.00 89.81 232 ALA A N 1
ATOM 1653 C CA . ALA A 1 232 ? 3.843 -10.186 -16.244 1.00 89.81 232 ALA A CA 1
ATOM 1654 C C . ALA A 1 232 ? 2.612 -10.260 -15.315 1.00 89.81 232 ALA A C 1
ATOM 1656 O O . ALA A 1 232 ? 1.494 -10.422 -15.797 1.00 89.81 232 ALA A O 1
ATOM 1657 N N . PHE A 1 233 ? 2.801 -10.143 -13.996 1.00 93.62 233 PHE A N 1
ATOM 1658 C CA . PHE A 1 233 ? 1.729 -10.162 -12.993 1.00 93.62 233 PHE A CA 1
ATOM 1659 C C . PHE A 1 233 ? 1.499 -8.798 -12.329 1.00 93.62 233 PHE A C 1
ATOM 1661 O O . PHE A 1 233 ? 0.609 -8.668 -11.488 1.00 93.62 233 PHE A O 1
ATOM 1668 N N . ALA A 1 234 ? 2.291 -7.782 -12.678 1.00 93.94 234 ALA A N 1
ATOM 1669 C CA . ALA A 1 234 ? 2.263 -6.485 -12.016 1.00 93.94 234 ALA A CA 1
ATOM 1670 C C . ALA A 1 234 ? 0.933 -5.750 -12.226 1.00 93.94 234 ALA A C 1
ATOM 1672 O O . ALA A 1 234 ? 0.383 -5.215 -11.267 1.00 93.94 234 ALA A O 1
ATOM 1673 N N . ASP A 1 235 ? 0.383 -5.772 -13.443 1.00 91.81 235 ASP A N 1
ATOM 1674 C CA . ASP A 1 235 ? -0.900 -5.124 -13.746 1.00 91.81 235 ASP A CA 1
ATOM 1675 C C . ASP A 1 235 ? -2.062 -5.774 -12.978 1.00 91.81 235 ASP A C 1
ATOM 1677 O O . ASP A 1 235 ? -2.908 -5.079 -12.410 1.00 91.81 235 ASP A O 1
ATOM 1681 N N . ASP A 1 236 ? -2.071 -7.107 -12.890 1.00 94.44 236 ASP A N 1
ATOM 1682 C CA . ASP A 1 236 ? -3.058 -7.855 -12.108 1.00 94.44 236 ASP A CA 1
ATOM 1683 C C . ASP A 1 236 ? -2.942 -7.541 -10.609 1.00 94.44 236 ASP A C 1
ATOM 1685 O O . ASP A 1 236 ? -3.960 -7.381 -9.931 1.00 94.44 236 ASP A O 1
ATOM 1689 N N . PHE A 1 237 ? -1.720 -7.410 -10.081 1.00 96.50 237 PHE A N 1
ATOM 1690 C CA . PHE A 1 237 ? -1.501 -7.060 -8.677 1.00 96.50 237 PHE A CA 1
ATOM 1691 C C . PHE A 1 237 ? -1.867 -5.599 -8.375 1.00 96.50 237 PHE A C 1
ATOM 1693 O O . PHE A 1 237 ? -2.479 -5.309 -7.343 1.00 96.50 237 PHE A O 1
ATOM 1700 N N . ALA A 1 238 ? -1.566 -4.672 -9.287 1.00 95.38 238 ALA A N 1
ATOM 1701 C CA . ALA A 1 238 ? -1.988 -3.278 -9.184 1.00 95.38 238 ALA A CA 1
ATOM 1702 C C . ALA A 1 238 ? -3.521 -3.174 -9.155 1.00 95.38 238 ALA A C 1
ATOM 1704 O O . ALA A 1 238 ? -4.088 -2.515 -8.280 1.00 95.38 238 ALA A O 1
ATOM 1705 N N . LEU A 1 239 ? -4.203 -3.900 -10.049 1.00 94.44 239 LEU A N 1
ATOM 1706 C CA . LEU A 1 239 ? -5.662 -3.990 -10.071 1.00 94.44 239 LEU A CA 1
ATOM 1707 C C . LEU A 1 239 ? -6.217 -4.662 -8.806 1.00 94.44 239 LEU A C 1
ATOM 1709 O O . LEU A 1 239 ? -7.271 -4.260 -8.309 1.00 94.44 239 LEU A O 1
ATOM 1713 N N . PHE A 1 240 ? -5.525 -5.666 -8.261 1.00 96.62 240 PHE A N 1
ATOM 1714 C CA . PHE A 1 240 ? -5.888 -6.276 -6.982 1.00 96.62 240 PHE A CA 1
ATOM 1715 C C . PHE A 1 240 ? -5.860 -5.244 -5.851 1.00 96.62 240 PHE A C 1
ATOM 1717 O O . PHE A 1 240 ? -6.819 -5.161 -5.081 1.00 96.62 240 PHE A O 1
ATOM 1724 N N . CYS A 1 241 ? -4.814 -4.417 -5.783 1.00 94.81 241 CYS A N 1
ATOM 1725 C CA . CYS A 1 241 ? -4.715 -3.339 -4.800 1.00 94.81 241 CYS A CA 1
ATOM 1726 C C . CYS A 1 241 ? -5.820 -2.290 -4.998 1.00 94.81 241 CYS A C 1
ATOM 1728 O O . CYS A 1 241 ? -6.483 -1.909 -4.036 1.00 94.81 241 CYS A O 1
ATOM 1730 N N . GLU A 1 242 ? -6.089 -1.887 -6.244 1.00 92.62 242 GLU A N 1
ATOM 1731 C CA . GLU A 1 242 ? -7.161 -0.939 -6.581 1.00 92.62 242 GLU A CA 1
ATOM 1732 C C . GLU A 1 242 ? -8.545 -1.451 -6.154 1.00 92.62 242 GLU A C 1
ATOM 1734 O O . GLU A 1 242 ? -9.359 -0.700 -5.617 1.00 92.62 242 GLU A O 1
ATOM 1739 N N . ARG A 1 243 ? -8.819 -2.745 -6.358 1.00 94.56 243 ARG A N 1
ATOM 1740 C CA . ARG A 1 243 ? -10.090 -3.369 -5.964 1.00 94.56 243 ARG A CA 1
ATOM 1741 C C . ARG A 1 243 ? -10.209 -3.578 -4.455 1.00 94.56 243 ARG A C 1
ATOM 1743 O O . ARG A 1 243 ? -11.331 -3.663 -3.950 1.00 94.56 243 ARG A O 1
ATOM 1750 N N . ASN A 1 244 ? -9.083 -3.642 -3.747 1.00 94.31 244 ASN A N 1
ATOM 1751 C CA . ASN A 1 244 ? -9.001 -3.924 -2.316 1.00 94.31 244 ASN A CA 1
ATOM 1752 C C . ASN A 1 244 ? -8.173 -2.860 -1.571 1.00 94.31 244 ASN A C 1
ATOM 1754 O O . ASN A 1 244 ? -7.215 -3.205 -0.876 1.00 94.31 244 ASN A O 1
ATOM 1758 N N . PRO A 1 245 ? -8.543 -1.568 -1.646 1.00 91.25 245 PRO A N 1
ATOM 1759 C CA . PRO A 1 245 ? -7.689 -0.475 -1.178 1.00 91.25 245 PRO A CA 1
ATOM 1760 C C . PRO A 1 245 ? -7.526 -0.458 0.346 1.00 91.25 245 PRO A C 1
ATOM 1762 O O . PRO A 1 245 ? -6.546 0.066 0.858 1.00 91.25 245 PRO A O 1
ATOM 1765 N N . LYS A 1 246 ? -8.473 -1.049 1.085 1.00 90.44 246 LYS A N 1
ATOM 1766 C CA . LYS A 1 246 ? -8.427 -1.114 2.548 1.00 90.44 246 LYS A CA 1
ATOM 1767 C C . LYS A 1 246 ? -7.357 -2.098 3.051 1.00 90.44 246 LYS A C 1
ATOM 1769 O O . LYS A 1 246 ? -6.500 -1.676 3.822 1.00 90.44 246 LYS A O 1
ATOM 1774 N N . PRO A 1 247 ? -7.325 -3.374 2.620 1.00 91.00 247 PRO A N 1
ATOM 1775 C CA . PRO A 1 247 ? -6.231 -4.285 2.976 1.00 91.00 247 PRO A CA 1
ATOM 1776 C C . PRO A 1 247 ? -4.942 -4.088 2.168 1.00 91.00 247 PRO A C 1
ATOM 1778 O O . PRO A 1 247 ? -3.883 -4.492 2.638 1.00 91.00 247 PRO A O 1
ATOM 1781 N N . CYS A 1 248 ? -5.009 -3.474 0.983 1.00 93.62 248 CYS A N 1
ATOM 1782 C CA . CYS A 1 248 ? -3.864 -3.273 0.090 1.00 93.62 248 CYS A CA 1
ATOM 1783 C C . CYS A 1 248 ? -3.727 -1.794 -0.331 1.00 93.62 248 CYS A C 1
ATOM 1785 O O . CYS A 1 248 ? -3.842 -1.482 -1.520 1.00 93.62 248 CYS A O 1
ATOM 1787 N N . PRO A 1 249 ? -3.522 -0.857 0.614 1.00 91.88 249 PRO A N 1
ATOM 1788 C CA . PRO A 1 249 ? -3.436 0.560 0.286 1.00 91.88 249 PRO A CA 1
ATOM 1789 C C . PRO A 1 249 ? -2.130 0.856 -0.455 1.00 91.88 249 PRO A C 1
ATOM 1791 O O . PRO A 1 249 ? -1.064 0.917 0.151 1.00 91.88 249 PRO A O 1
ATOM 1794 N N . LEU A 1 250 ? -2.197 1.026 -1.774 1.00 93.19 250 LEU A N 1
ATOM 1795 C CA . LEU A 1 250 ? -1.017 1.277 -2.598 1.00 93.19 250 LEU A CA 1
ATOM 1796 C C . LEU A 1 250 ? -0.464 2.690 -2.352 1.00 93.19 250 LEU A C 1
ATOM 1798 O O . LEU A 1 250 ? -1.144 3.685 -2.610 1.00 93.19 250 LEU A O 1
ATOM 1802 N N . LEU A 1 251 ? 0.776 2.772 -1.867 1.00 92.38 251 LEU A N 1
ATOM 1803 C CA . LEU A 1 251 ? 1.498 4.030 -1.667 1.00 92.38 251 LEU A CA 1
ATOM 1804 C C . LEU A 1 251 ? 2.357 4.384 -2.880 1.00 92.38 251 LEU A C 1
ATOM 1806 O O . LEU A 1 251 ? 2.326 5.525 -3.337 1.00 92.38 251 LEU A O 1
ATOM 1810 N N . GLU A 1 252 ? 3.099 3.408 -3.402 1.00 94.31 252 GLU A N 1
ATOM 1811 C CA . GLU A 1 252 ? 3.966 3.571 -4.567 1.00 94.31 252 GLU A CA 1
ATOM 1812 C C . GLU A 1 252 ? 4.074 2.251 -5.333 1.00 94.31 252 GLU A C 1
ATOM 1814 O O . GLU A 1 252 ? 4.245 1.188 -4.739 1.00 94.31 252 GLU A O 1
ATOM 1819 N N . GLN A 1 253 ? 3.998 2.330 -6.658 1.00 96.06 253 GLN A N 1
ATOM 1820 C CA . GLN A 1 253 ? 4.390 1.258 -7.568 1.00 96.06 253 GLN A CA 1
ATOM 1821 C C . GLN A 1 253 ? 5.644 1.726 -8.303 1.00 96.06 253 GLN A C 1
ATOM 1823 O O . GLN A 1 253 ? 5.621 2.769 -8.960 1.00 96.06 253 GLN A O 1
ATOM 1828 N N . LEU A 1 254 ? 6.732 0.973 -8.173 1.00 94.56 254 LEU A N 1
ATOM 1829 C CA . LEU A 1 254 ? 7.997 1.287 -8.827 1.00 94.56 254 LEU A CA 1
ATOM 1830 C C . LEU A 1 254 ? 7.936 0.890 -10.309 1.00 94.56 254 LEU A C 1
ATOM 1832 O O . LEU A 1 254 ? 7.131 0.051 -10.717 1.00 94.56 254 LEU A O 1
ATOM 1836 N N . ALA A 1 255 ? 8.783 1.511 -11.130 1.00 90.88 255 ALA A N 1
ATOM 1837 C CA . ALA A 1 255 ? 8.889 1.143 -12.537 1.00 90.88 255 ALA A CA 1
ATOM 1838 C C . ALA A 1 255 ? 9.473 -0.274 -12.683 1.00 90.88 255 ALA A C 1
ATOM 1840 O O . ALA A 1 255 ? 10.300 -0.698 -11.880 1.00 90.88 255 ALA A O 1
ATOM 1841 N N . ALA A 1 256 ? 9.058 -0.997 -13.726 1.00 91.81 256 ALA A N 1
ATOM 1842 C CA . ALA A 1 256 ? 9.573 -2.334 -14.011 1.00 91.81 256 ALA A CA 1
ATOM 1843 C C . ALA A 1 256 ? 11.105 -2.331 -14.116 1.00 91.81 256 ALA A C 1
ATOM 1845 O O . ALA A 1 256 ? 11.686 -1.541 -14.863 1.00 91.81 256 ALA A O 1
ATOM 1846 N N . GLY A 1 257 ? 11.746 -3.197 -13.332 1.00 91.75 257 GLY A N 1
ATOM 1847 C CA . GLY A 1 257 ? 13.198 -3.321 -13.261 1.00 91.75 257 GLY A CA 1
ATOM 1848 C C . GLY A 1 257 ? 13.921 -2.207 -12.494 1.00 91.75 257 GLY A C 1
ATOM 1849 O O . GLY A 1 257 ? 15.127 -2.342 -12.289 1.00 91.75 257 GLY A O 1
ATOM 1850 N N . ASP A 1 258 ? 13.235 -1.154 -12.032 1.00 94.62 258 ASP A N 1
ATOM 1851 C CA . ASP A 1 258 ? 13.822 -0.100 -11.193 1.00 94.62 258 ASP A CA 1
ATOM 1852 C C . ASP A 1 258 ? 13.545 -0.391 -9.706 1.00 94.62 258 ASP A C 1
ATOM 1854 O O . ASP A 1 258 ? 12.399 -0.286 -9.265 1.00 94.62 258 ASP A O 1
ATOM 1858 N N . PRO A 1 259 ? 14.565 -0.748 -8.904 1.00 96.12 259 PRO A N 1
ATOM 1859 C CA . PRO A 1 259 ? 14.390 -1.029 -7.483 1.00 96.12 259 PRO A CA 1
ATOM 1860 C C . PRO A 1 259 ? 14.385 0.240 -6.614 1.00 96.12 259 PRO A C 1
ATOM 1862 O O . PRO A 1 259 ? 14.316 0.147 -5.389 1.00 96.12 259 PRO A O 1
ATOM 1865 N N . VAL A 1 260 ? 14.506 1.434 -7.198 1.00 97.12 260 VAL A N 1
ATOM 1866 C CA . VAL A 1 260 ? 14.659 2.666 -6.420 1.00 97.12 260 VAL A CA 1
ATOM 1867 C C . VAL A 1 260 ? 13.313 3.349 -6.196 1.00 97.12 260 VAL A C 1
ATOM 1869 O O . VAL A 1 260 ? 12.660 3.786 -7.145 1.00 97.12 260 VAL A O 1
ATOM 1872 N N . SER A 1 261 ? 12.926 3.518 -4.928 1.00 94.56 261 SER A N 1
ATOM 1873 C CA . SER A 1 261 ? 11.766 4.347 -4.571 1.00 94.56 261 SER A CA 1
ATOM 1874 C C . SER A 1 261 ? 12.043 5.812 -4.919 1.00 94.56 261 SER A C 1
ATOM 1876 O O . SER A 1 261 ? 13.134 6.345 -4.688 1.00 94.56 261 SER A O 1
ATOM 1878 N N . ARG A 1 262 ? 11.051 6.473 -5.516 1.00 89.81 262 ARG A N 1
ATOM 1879 C CA . ARG A 1 262 ? 11.131 7.871 -5.964 1.00 89.81 262 ARG A CA 1
ATOM 1880 C C . ARG A 1 262 ? 10.259 8.785 -5.126 1.00 89.81 262 ARG A C 1
ATOM 1882 O O . ARG A 1 262 ? 10.585 9.962 -5.004 1.00 89.81 262 ARG A O 1
ATOM 1889 N N . SER A 1 263 ? 9.167 8.257 -4.573 1.00 90.00 263 SER A N 1
ATOM 1890 C CA . SER A 1 263 ? 8.186 9.054 -3.841 1.00 90.00 263 SER A CA 1
ATOM 1891 C C . SER A 1 263 ? 8.215 8.816 -2.337 1.00 90.00 263 SER A C 1
ATOM 1893 O O . SER A 1 263 ? 8.228 9.792 -1.595 1.00 90.00 263 SER A O 1
ATOM 1895 N N . MET A 1 264 ? 8.158 7.562 -1.878 1.00 92.12 264 MET A N 1
ATOM 1896 C CA . MET A 1 264 ? 7.945 7.264 -0.453 1.00 92.12 264 MET A CA 1
ATOM 1897 C C . MET A 1 264 ? 9.250 7.231 0.353 1.00 92.12 264 MET A C 1
ATOM 1899 O O . MET A 1 264 ? 9.277 7.641 1.514 1.00 92.12 264 MET A O 1
ATOM 1903 N N . ALA A 1 265 ? 10.337 6.770 -0.263 1.00 94.25 265 ALA A N 1
ATOM 1904 C CA . ALA A 1 265 ? 11.687 6.793 0.291 1.00 94.25 265 ALA A CA 1
ATOM 1905 C C . ALA A 1 265 ? 12.693 7.145 -0.823 1.00 94.25 265 ALA A C 1
ATOM 1907 O O . ALA A 1 265 ? 13.400 6.256 -1.309 1.00 94.25 265 ALA A O 1
ATOM 1908 N N . PRO A 1 266 ? 12.735 8.412 -1.283 1.00 93.81 266 PRO A N 1
ATOM 1909 C CA . PRO A 1 266 ? 13.542 8.820 -2.429 1.00 93.81 266 PRO A CA 1
ATOM 1910 C C . PRO A 1 266 ? 14.999 8.340 -2.358 1.00 93.81 266 PRO A C 1
ATOM 1912 O O . PRO A 1 266 ? 15.741 8.660 -1.432 1.00 93.81 266 PRO A O 1
ATOM 1915 N N . GLY A 1 267 ? 15.414 7.568 -3.365 1.00 93.62 267 GLY A N 1
ATOM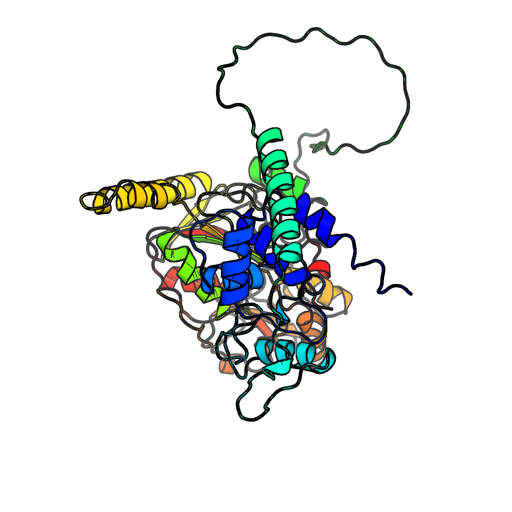 1916 C CA . GLY A 1 267 ? 16.778 7.044 -3.480 1.00 93.62 267 GLY A CA 1
ATOM 1917 C C . GLY A 1 267 ? 17.040 5.741 -2.720 1.00 93.62 267 GLY A C 1
ATOM 1918 O O . GLY A 1 267 ? 18.137 5.200 -2.840 1.00 93.62 267 GLY A O 1
ATOM 1919 N N . ALA A 1 268 ? 16.067 5.211 -1.975 1.00 96.94 268 ALA A N 1
ATOM 1920 C CA . ALA A 1 268 ? 16.202 3.916 -1.319 1.00 96.94 268 ALA A CA 1
ATOM 1921 C C . ALA A 1 268 ? 16.106 2.768 -2.332 1.00 96.94 268 ALA A C 1
ATOM 1923 O O . ALA A 1 268 ? 15.128 2.675 -3.076 1.00 96.94 268 ALA A O 1
ATOM 1924 N N . ASP A 1 269 ? 17.095 1.875 -2.316 1.00 98.00 269 ASP A N 1
ATOM 1925 C CA . ASP A 1 269 ? 17.052 0.608 -3.042 1.00 98.00 269 ASP A CA 1
ATOM 1926 C C . ASP A 1 269 ? 16.257 -0.421 -2.231 1.00 98.00 269 ASP A C 1
ATOM 1928 O O . ASP A 1 269 ? 16.716 -0.925 -1.205 1.00 98.00 269 ASP A O 1
ATOM 1932 N N . ILE A 1 270 ? 15.043 -0.737 -2.676 1.00 97.56 270 ILE A N 1
ATOM 1933 C CA . ILE A 1 270 ? 14.124 -1.632 -1.954 1.00 97.56 270 ILE A CA 1
ATOM 1934 C C . ILE A 1 270 ? 14.624 -3.073 -1.860 1.00 97.56 270 ILE A C 1
ATOM 1936 O O . ILE A 1 270 ? 14.009 -3.869 -1.157 1.00 97.56 270 ILE A O 1
ATOM 1940 N N . ARG A 1 271 ? 15.702 -3.434 -2.568 1.00 98.25 271 ARG A N 1
ATOM 1941 C CA . ARG A 1 271 ? 16.286 -4.777 -2.492 1.00 98.25 271 ARG A CA 1
ATOM 1942 C C . ARG A 1 271 ? 17.129 -4.968 -1.234 1.00 98.25 271 ARG A C 1
ATOM 1944 O O . ARG A 1 271 ? 17.360 -6.108 -0.844 1.00 98.25 271 ARG A O 1
ATOM 1951 N N . THR A 1 272 ? 17.584 -3.879 -0.614 1.00 97.94 272 THR A N 1
ATOM 1952 C CA . THR A 1 272 ? 18.483 -3.900 0.553 1.00 97.94 272 THR A CA 1
ATOM 1953 C C . THR A 1 272 ? 18.044 -2.956 1.680 1.00 97.94 272 THR A C 1
ATOM 1955 O O . THR A 1 272 ? 18.489 -3.101 2.812 1.00 97.94 272 THR A O 1
ATOM 1958 N N . ALA A 1 273 ? 17.116 -2.029 1.427 1.00 97.56 273 ALA A N 1
ATOM 1959 C CA . ALA A 1 273 ? 16.692 -1.027 2.407 1.00 97.56 273 ALA A CA 1
ATOM 1960 C C . ALA A 1 273 ? 15.832 -1.558 3.574 1.00 97.56 273 ALA A C 1
ATOM 1962 O O . ALA A 1 273 ? 15.608 -0.821 4.538 1.00 97.56 273 ALA A O 1
ATOM 1963 N N . LEU A 1 274 ? 15.329 -2.792 3.498 1.00 97.12 274 LEU A N 1
ATOM 1964 C CA . LEU A 1 274 ? 14.595 -3.461 4.574 1.00 97.12 274 LEU A CA 1
ATOM 1965 C C . LEU A 1 274 ? 15.509 -4.447 5.316 1.00 97.12 274 LEU A C 1
ATOM 1967 O O . LEU A 1 274 ? 16.392 -5.024 4.684 1.00 97.12 274 LEU A O 1
ATOM 1971 N N . PRO A 1 275 ? 15.274 -4.698 6.618 1.00 94.31 275 PRO A N 1
ATOM 1972 C CA . PRO A 1 275 ? 16.134 -5.592 7.386 1.00 94.31 275 PRO A CA 1
ATOM 1973 C C . PRO A 1 275 ? 15.970 -7.072 7.012 1.00 94.31 275 PRO A C 1
ATOM 1975 O O . PRO A 1 275 ? 16.909 -7.844 7.188 1.00 94.31 275 PRO A O 1
ATOM 1978 N N . ARG A 1 276 ? 14.782 -7.487 6.535 1.00 94.94 276 ARG A N 1
ATOM 1979 C CA . ARG A 1 276 ? 14.523 -8.877 6.135 1.00 94.94 276 ARG A CA 1
ATOM 1980 C C . ARG A 1 276 ? 13.384 -9.032 5.122 1.00 94.94 276 ARG A C 1
ATOM 1982 O O . ARG A 1 276 ? 12.364 -8.343 5.181 1.00 94.94 276 ARG A O 1
ATOM 1989 N N . TYR A 1 277 ? 13.548 -10.005 4.232 1.00 96.38 277 TYR A N 1
ATOM 1990 C CA . TYR A 1 277 ? 12.658 -10.353 3.131 1.00 96.38 277 TYR A CA 1
ATOM 1991 C C . TYR A 1 277 ? 12.203 -11.808 3.219 1.00 96.38 277 TYR A C 1
ATOM 1993 O O . TYR A 1 277 ? 12.926 -12.671 3.712 1.00 96.38 277 TYR A O 1
ATOM 2001 N N . ARG A 1 278 ? 11.038 -12.090 2.639 1.00 95.19 278 ARG A N 1
ATOM 2002 C CA . ARG A 1 278 ? 10.506 -13.428 2.374 1.00 95.19 278 ARG A CA 1
ATOM 2003 C C . ARG A 1 278 ? 10.516 -13.711 0.886 1.00 95.19 278 ARG A C 1
ATOM 2005 O O . ARG A 1 278 ? 10.013 -12.905 0.102 1.00 95.19 278 ARG A O 1
ATOM 2012 N N . ILE A 1 279 ? 11.036 -14.875 0.516 1.00 97.19 279 ILE A N 1
ATOM 2013 C CA . ILE A 1 279 ? 11.059 -15.362 -0.861 1.00 97.19 279 ILE A CA 1
ATOM 2014 C C . ILE A 1 279 ? 9.984 -16.433 -1.018 1.00 97.19 279 ILE A C 1
ATOM 2016 O O . ILE A 1 279 ? 9.986 -17.437 -0.306 1.00 97.19 279 ILE A O 1
ATOM 2020 N N . TRP A 1 280 ? 9.073 -16.229 -1.962 1.00 95.50 280 TRP A N 1
ATOM 2021 C CA . TRP A 1 280 ? 7.928 -17.098 -2.216 1.00 95.50 280 TRP A CA 1
ATOM 2022 C C . TRP A 1 280 ? 8.078 -17.785 -3.568 1.00 95.50 280 TRP A C 1
ATOM 2024 O O . TRP A 1 280 ? 8.409 -17.126 -4.551 1.00 95.50 280 TRP A O 1
ATOM 2034 N N . ARG A 1 281 ? 7.801 -19.088 -3.631 1.00 94.81 281 ARG A N 1
ATOM 2035 C CA . ARG A 1 281 ? 7.845 -19.895 -4.859 1.00 94.81 281 ARG A CA 1
ATOM 2036 C C . ARG A 1 281 ? 6.613 -20.773 -4.953 1.00 94.81 281 ARG A C 1
ATOM 2038 O O . ARG A 1 281 ? 6.298 -21.491 -4.008 1.00 94.81 281 ARG A O 1
ATOM 2045 N N . ASP A 1 282 ? 5.890 -20.667 -6.060 1.00 92.50 282 ASP A N 1
ATOM 2046 C CA . ASP A 1 282 ? 4.663 -21.422 -6.345 1.00 92.50 282 ASP A CA 1
ATOM 2047 C C . ASP A 1 282 ? 3.611 -21.350 -5.221 1.00 92.50 282 ASP A C 1
ATOM 2049 O O . ASP A 1 282 ? 2.815 -22.272 -5.008 1.00 92.50 282 ASP A O 1
ATOM 2053 N N . GLY A 1 283 ? 3.603 -20.215 -4.512 1.00 88.06 283 GLY A N 1
ATOM 2054 C CA . GLY A 1 283 ? 2.714 -19.925 -3.386 1.00 88.06 283 GLY A CA 1
ATOM 2055 C C . GLY A 1 283 ? 3.202 -20.429 -2.023 1.00 88.06 283 GLY A C 1
ATOM 2056 O O . GLY A 1 283 ? 2.481 -20.306 -1.036 1.00 88.06 283 GLY A O 1
ATOM 2057 N N . VAL A 1 284 ? 4.418 -20.971 -1.938 1.00 91.00 284 VAL A N 1
ATOM 2058 C CA . VAL A 1 284 ? 5.035 -21.481 -0.705 1.00 91.00 284 VAL A CA 1
ATOM 2059 C C . VAL A 1 284 ? 6.185 -20.568 -0.280 1.00 91.00 284 VAL A C 1
ATOM 2061 O O . VAL A 1 284 ? 6.950 -20.090 -1.116 1.00 91.00 284 VAL A O 1
ATOM 2064 N N . LEU A 1 285 ? 6.321 -20.317 1.024 1.00 89.12 285 LEU A N 1
ATOM 2065 C CA . LEU A 1 285 ? 7.472 -19.599 1.572 1.00 89.12 285 LEU A CA 1
ATOM 2066 C C . LEU A 1 285 ? 8.724 -20.478 1.436 1.00 89.12 285 LEU A C 1
ATOM 2068 O O . LEU A 1 285 ? 8.836 -21.500 2.107 1.00 89.12 285 LEU A O 1
ATOM 2072 N N . ALA A 1 286 ? 9.651 -20.084 0.565 1.00 92.31 286 ALA A N 1
ATOM 2073 C CA . ALA A 1 286 ? 10.884 -20.822 0.296 1.00 92.31 286 ALA A CA 1
ATOM 2074 C C . ALA A 1 286 ? 12.006 -20.482 1.291 1.00 92.31 286 ALA A C 1
ATOM 2076 O O . ALA A 1 286 ? 12.893 -21.300 1.519 1.00 92.31 286 ALA A O 1
ATOM 2077 N N . GLY A 1 287 ? 11.975 -19.286 1.883 1.00 91.31 287 GLY A N 1
ATOM 2078 C CA . GLY A 1 287 ? 12.945 -18.862 2.888 1.00 91.31 287 GLY A CA 1
ATOM 2079 C C . GLY A 1 287 ? 12.877 -17.370 3.194 1.00 91.31 287 GLY A C 1
ATOM 2080 O O . GLY A 1 287 ? 12.115 -16.625 2.570 1.00 91.31 287 GLY A O 1
ATOM 2081 N N . GLU A 1 288 ? 13.699 -16.945 4.151 1.00 93.50 288 GLU A N 1
ATOM 2082 C CA . GLU A 1 288 ? 13.926 -15.536 4.473 1.00 93.50 288 GLU A CA 1
ATOM 2083 C C . GLU A 1 288 ? 15.377 -15.144 4.157 1.00 93.50 288 GLU A C 1
ATOM 2085 O O . GLU A 1 288 ? 16.273 -15.989 4.193 1.00 93.50 288 GLU A O 1
ATOM 2090 N N . ALA A 1 289 ? 15.604 -13.876 3.822 1.00 93.44 289 ALA A N 1
ATOM 2091 C CA . ALA A 1 289 ? 16.921 -13.340 3.486 1.00 93.44 289 ALA A CA 1
ATOM 2092 C C . ALA A 1 289 ? 17.055 -11.891 3.961 1.00 93.44 289 ALA A C 1
ATOM 2094 O O . ALA A 1 289 ? 16.061 -11.173 4.021 1.00 93.44 289 ALA A O 1
ATOM 2095 N N . ASP A 1 290 ? 18.279 -11.441 4.233 1.00 92.56 290 ASP A N 1
ATOM 2096 C CA . ASP A 1 290 ? 18.550 -10.050 4.632 1.00 92.56 290 ASP A CA 1
ATOM 2097 C C . ASP A 1 290 ? 18.726 -9.116 3.406 1.00 92.56 290 ASP A C 1
ATOM 2099 O O . ASP A 1 290 ? 18.809 -7.901 3.539 1.00 92.56 290 ASP A O 1
ATOM 2103 N N . SER A 1 291 ? 18.732 -9.673 2.186 1.00 95.81 291 SER A N 1
ATOM 2104 C CA . SER A 1 291 ? 18.709 -8.946 0.906 1.00 95.81 291 SER A CA 1
ATOM 2105 C C . SER A 1 291 ? 17.836 -9.681 -0.114 1.00 95.81 291 SER A C 1
ATOM 2107 O O . SER A 1 291 ? 17.821 -10.913 -0.175 1.00 95.81 291 SER A O 1
ATOM 2109 N N . ALA A 1 292 ? 17.127 -8.922 -0.947 1.00 97.19 292 ALA A N 1
ATOM 2110 C CA . ALA A 1 292 ? 16.315 -9.421 -2.052 1.00 97.19 292 ALA A CA 1
ATOM 2111 C C . ALA A 1 292 ? 17.049 -9.420 -3.405 1.00 97.19 292 ALA A C 1
ATOM 2113 O O . ALA A 1 292 ? 16.470 -9.849 -4.401 1.00 97.19 292 ALA A O 1
ATOM 2114 N N . GLU A 1 293 ? 18.304 -8.964 -3.481 1.00 97.56 293 GLU A N 1
ATOM 2115 C CA . GLU A 1 293 ? 19.024 -8.786 -4.754 1.00 97.56 293 GLU A CA 1
ATOM 2116 C C . GLU A 1 293 ? 19.146 -10.074 -5.574 1.00 97.56 293 GLU A C 1
ATOM 2118 O O . GLU A 1 293 ? 18.927 -10.052 -6.786 1.00 97.56 293 GLU A O 1
ATOM 2123 N N . ALA A 1 294 ? 19.448 -11.201 -4.922 1.00 96.62 294 ALA A N 1
ATOM 2124 C CA . ALA A 1 294 ? 19.579 -12.490 -5.596 1.00 96.62 294 ALA A CA 1
ATOM 2125 C C . ALA A 1 294 ? 18.246 -12.946 -6.211 1.00 96.62 294 ALA A C 1
ATOM 2127 O O . ALA A 1 294 ? 18.191 -13.291 -7.391 1.00 96.62 294 ALA A O 1
ATOM 2128 N N . ALA A 1 295 ? 17.157 -12.879 -5.439 1.00 96.75 295 ALA A N 1
ATOM 2129 C CA . ALA A 1 295 ? 15.824 -13.242 -5.913 1.00 96.75 295 ALA A CA 1
ATOM 2130 C C . ALA A 1 295 ? 15.293 -12.253 -6.968 1.00 96.75 295 ALA A C 1
ATOM 2132 O O . ALA A 1 295 ? 14.618 -12.655 -7.912 1.00 96.75 295 ALA A O 1
ATOM 2133 N N . TRP A 1 296 ? 15.635 -10.967 -6.858 1.00 97.06 296 TRP A N 1
ATOM 2134 C CA . TRP A 1 296 ? 15.333 -9.961 -7.877 1.00 97.06 296 TRP A CA 1
ATOM 2135 C C . TRP A 1 296 ? 16.030 -10.279 -9.204 1.00 97.06 296 TRP A C 1
ATOM 2137 O O . TRP A 1 296 ? 15.397 -10.263 -10.259 1.00 97.06 296 TRP A O 1
ATOM 2147 N N . ALA A 1 297 ? 17.330 -10.586 -9.162 1.00 95.44 297 ALA A N 1
ATOM 2148 C CA . ALA A 1 297 ? 18.108 -10.936 -10.347 1.00 95.44 297 ALA A CA 1
ATOM 2149 C C . ALA A 1 297 ? 17.597 -12.225 -11.005 1.00 95.44 297 ALA A C 1
ATOM 2151 O O . ALA A 1 297 ? 17.491 -12.297 -12.228 1.00 95.44 297 ALA A O 1
ATOM 2152 N N . GLU A 1 298 ? 17.232 -13.221 -10.198 1.00 94.56 298 GLU A N 1
ATOM 2153 C CA . GLU A 1 298 ? 16.605 -14.452 -10.673 1.00 94.56 298 GLU A CA 1
ATOM 2154 C C . GLU A 1 298 ? 15.275 -14.170 -11.383 1.00 94.56 298 GLU A C 1
ATOM 2156 O O . GLU A 1 298 ? 15.067 -14.633 -12.504 1.00 94.56 298 GLU A O 1
ATOM 2161 N N . MET A 1 299 ? 14.406 -13.362 -10.773 1.00 93.62 299 MET A N 1
ATOM 2162 C CA . MET A 1 299 ? 13.126 -12.973 -11.362 1.00 93.62 299 MET A CA 1
ATOM 2163 C C . MET A 1 299 ? 13.323 -12.256 -12.704 1.00 93.62 299 MET A C 1
ATOM 2165 O O . MET A 1 299 ? 12.687 -12.616 -13.691 1.00 93.62 299 MET A O 1
ATOM 2169 N N . ALA A 1 300 ? 14.264 -11.311 -12.777 1.00 90.56 300 ALA A N 1
ATOM 2170 C CA . ALA A 1 300 ? 14.608 -10.627 -14.023 1.00 90.56 300 ALA A CA 1
ATOM 2171 C C . ALA A 1 300 ? 15.143 -11.596 -15.101 1.00 90.56 300 ALA A C 1
ATOM 2173 O O . ALA A 1 300 ? 14.815 -11.470 -16.283 1.00 90.56 300 ALA A O 1
ATOM 2174 N N . ALA A 1 301 ? 15.942 -12.594 -14.709 1.00 87.62 301 ALA A N 1
ATOM 2175 C CA . ALA A 1 301 ? 16.470 -13.601 -15.628 1.00 87.62 301 ALA A CA 1
ATOM 2176 C C . ALA A 1 301 ? 15.375 -14.532 -16.181 1.00 87.62 301 ALA A C 1
ATOM 2178 O O . ALA A 1 301 ? 15.419 -14.883 -17.364 1.00 87.62 301 ALA A O 1
ATOM 2179 N N . MET A 1 302 ? 14.386 -14.904 -15.358 1.00 83.44 302 MET A N 1
ATOM 2180 C CA . MET A 1 302 ? 13.221 -15.692 -15.788 1.00 83.44 302 MET A CA 1
ATOM 2181 C C . MET A 1 302 ? 12.434 -14.972 -16.890 1.00 83.44 302 MET A C 1
ATOM 2183 O O . MET A 1 302 ? 12.061 -15.589 -17.889 1.00 83.44 302 MET A O 1
ATOM 2187 N N . GLU A 1 303 ? 12.244 -13.659 -16.755 1.00 74.62 303 GLU A N 1
ATOM 2188 C CA . GLU A 1 303 ? 11.517 -12.844 -17.737 1.00 74.62 303 GLU A CA 1
ATOM 2189 C C . GLU A 1 303 ? 12.282 -12.708 -19.057 1.00 74.62 303 GLU A C 1
ATOM 2191 O O . GLU A 1 303 ? 11.715 -12.924 -20.129 1.00 74.62 303 GLU A O 1
ATOM 2196 N N . ALA A 1 304 ? 13.596 -12.478 -18.994 1.00 70.50 304 ALA A N 1
ATOM 2197 C CA . ALA A 1 304 ? 14.455 -12.455 -20.180 1.00 70.50 304 ALA A CA 1
ATOM 2198 C C . ALA A 1 304 ? 14.558 -13.827 -20.887 1.00 70.50 304 ALA A C 1
ATOM 2200 O O . ALA A 1 304 ? 14.910 -13.921 -22.067 1.00 70.50 304 ALA A O 1
ATOM 2201 N N . GLY A 1 305 ? 14.318 -14.927 -20.166 1.00 61.09 305 GLY A N 1
ATOM 2202 C CA . GLY A 1 305 ? 14.226 -16.278 -20.725 1.00 61.09 305 GLY A CA 1
ATOM 2203 C C . GLY A 1 305 ? 12.909 -16.529 -21.464 1.00 61.09 305 GLY A C 1
ATOM 2204 O O . GLY A 1 305 ? 12.930 -17.089 -22.560 1.00 61.09 305 GLY A O 1
ATOM 2205 N N . ALA A 1 306 ? 11.787 -16.077 -20.897 1.00 58.59 306 ALA A N 1
ATOM 2206 C CA . ALA A 1 306 ? 10.454 -16.220 -21.486 1.00 58.59 306 ALA A CA 1
ATOM 2207 C C . ALA A 1 306 ? 10.301 -15.430 -22.799 1.00 58.59 306 ALA A C 1
ATOM 2209 O O . ALA A 1 306 ? 9.732 -15.938 -23.767 1.00 58.59 306 ALA A O 1
ATOM 2210 N N . ASP A 1 307 ? 10.881 -14.230 -22.865 1.00 51.84 307 ASP A N 1
ATOM 2211 C CA . ASP A 1 307 ? 10.805 -13.351 -24.038 1.00 51.84 307 ASP A CA 1
ATOM 2212 C C . ASP A 1 307 ? 11.536 -13.930 -25.270 1.00 51.84 307 ASP A C 1
ATOM 2214 O O . ASP A 1 307 ? 11.070 -13.850 -26.407 1.00 51.84 307 ASP A O 1
ATOM 2218 N N . ARG A 1 308 ? 12.635 -14.670 -25.053 1.00 50.84 308 ARG A N 1
ATOM 2219 C CA . ARG A 1 308 ? 13.370 -15.367 -26.129 1.00 50.84 308 ARG A CA 1
ATOM 2220 C C . ARG A 1 308 ? 12.587 -16.510 -26.783 1.00 50.84 308 ARG A C 1
ATOM 2222 O O . ARG A 1 308 ? 12.899 -16.874 -27.916 1.00 50.84 308 ARG A O 1
ATOM 2229 N N . GLY A 1 309 ? 11.590 -17.074 -26.098 1.00 47.78 309 GLY A N 1
ATOM 2230 C CA . GLY A 1 309 ? 10.680 -18.073 -26.666 1.00 47.78 309 GLY A CA 1
ATOM 2231 C C . GLY A 1 309 ? 9.588 -17.459 -27.549 1.00 47.78 309 GLY A C 1
ATOM 2232 O O . GLY A 1 309 ? 9.206 -18.067 -28.547 1.00 47.78 309 GLY A O 1
ATOM 2233 N N . ALA A 1 310 ? 9.132 -16.247 -27.216 1.00 45.91 310 ALA A N 1
ATOM 2234 C CA . ALA A 1 310 ? 8.113 -15.502 -27.961 1.00 45.91 310 ALA A CA 1
ATOM 2235 C C . ALA A 1 310 ? 8.687 -14.734 -29.170 1.00 45.91 310 ALA A C 1
ATOM 2237 O O . ALA A 1 310 ? 7.993 -14.520 -30.162 1.00 45.91 310 ALA A O 1
ATOM 2238 N N . ALA A 1 311 ? 9.974 -14.377 -29.132 1.00 44.88 311 ALA A N 1
ATOM 2239 C CA . ALA A 1 311 ? 10.655 -13.598 -30.168 1.00 44.88 311 ALA A CA 1
ATOM 2240 C C . ALA A 1 311 ? 10.949 -14.346 -31.490 1.00 44.88 311 ALA A C 1
ATOM 2242 O O . ALA A 1 311 ? 11.614 -13.784 -32.359 1.00 44.88 311 ALA A O 1
ATOM 2243 N N . ARG A 1 312 ? 10.482 -15.592 -31.685 1.00 49.06 312 ARG A N 1
ATOM 2244 C CA . ARG A 1 312 ? 10.648 -16.291 -32.978 1.00 49.06 312 ARG A CA 1
ATOM 2245 C C . ARG A 1 312 ? 9.760 -15.733 -34.098 1.00 49.06 312 ARG A C 1
ATOM 2247 O O . ARG A 1 312 ? 10.141 -15.892 -35.251 1.00 49.06 312 ARG A O 1
ATOM 2254 N N . ASP A 1 313 ? 8.689 -15.006 -33.763 1.00 47.50 313 ASP A N 1
ATOM 2255 C CA . ASP A 1 313 ? 7.729 -14.450 -34.736 1.00 47.50 313 ASP A CA 1
ATOM 2256 C C . ASP A 1 313 ? 7.452 -12.934 -34.565 1.00 47.50 313 ASP A C 1
ATOM 2258 O O . ASP A 1 313 ? 6.537 -12.394 -35.188 1.00 47.50 313 ASP A O 1
ATOM 2262 N N . ALA A 1 314 ? 8.216 -12.217 -33.730 1.00 48.66 314 ALA A N 1
ATOM 2263 C CA . ALA A 1 314 ? 7.941 -10.817 -33.378 1.00 48.66 314 ALA A CA 1
ATOM 2264 C C . ALA A 1 314 ? 8.830 -9.812 -34.141 1.00 48.66 314 ALA A C 1
ATOM 2266 O O . ALA A 1 314 ? 10.009 -10.066 -34.397 1.00 48.66 314 ALA A O 1
ATOM 2267 N N . SER A 1 315 ? 8.277 -8.645 -34.498 1.00 51.56 315 SER A N 1
ATOM 2268 C CA . SER A 1 315 ? 9.009 -7.607 -35.236 1.00 51.56 315 SER A CA 1
ATOM 2269 C C . SER A 1 315 ? 10.074 -6.924 -34.363 1.00 51.56 315 SER A C 1
ATOM 2271 O O . SER A 1 315 ? 9.991 -6.913 -33.136 1.00 51.56 315 SER A O 1
ATOM 2273 N N . ALA A 1 316 ? 11.063 -6.268 -34.981 1.00 47.16 316 ALA A N 1
ATOM 2274 C CA . ALA A 1 316 ? 12.103 -5.523 -34.258 1.00 47.16 316 ALA A CA 1
ATOM 2275 C C . ALA A 1 316 ? 11.551 -4.403 -33.341 1.00 47.16 316 ALA A C 1
ATOM 2277 O O . ALA A 1 316 ? 12.228 -3.989 -32.400 1.00 47.16 316 ALA A O 1
ATOM 2278 N N . ALA A 1 317 ? 10.324 -3.927 -33.587 1.00 39.84 317 ALA A N 1
ATOM 2279 C CA . ALA A 1 317 ? 9.635 -2.966 -32.726 1.00 39.84 317 ALA A CA 1
ATOM 2280 C C . ALA A 1 317 ? 9.004 -3.631 -31.487 1.00 39.84 317 ALA A C 1
ATOM 2282 O O . ALA A 1 317 ? 9.027 -3.043 -30.406 1.00 39.84 317 ALA A O 1
ATOM 2283 N N . ASP A 1 318 ? 8.516 -4.867 -31.621 1.00 37.88 318 ASP A N 1
ATOM 2284 C CA . ASP A 1 318 ? 7.971 -5.661 -30.513 1.00 37.88 318 ASP A CA 1
ATOM 2285 C C . ASP A 1 318 ? 9.092 -6.129 -29.574 1.00 37.88 318 ASP A C 1
ATOM 2287 O O . ASP A 1 318 ? 8.967 -6.037 -28.354 1.00 37.88 318 ASP A O 1
ATOM 2291 N N . ALA A 1 319 ? 10.251 -6.491 -30.135 1.00 37.34 319 ALA A N 1
ATOM 2292 C CA . ALA A 1 319 ? 11.456 -6.811 -29.370 1.00 37.34 319 ALA A CA 1
ATOM 2293 C C . ALA A 1 319 ? 11.985 -5.609 -28.556 1.00 37.34 319 ALA A C 1
ATOM 2295 O O . ALA A 1 319 ? 12.495 -5.778 -27.451 1.00 37.34 319 ALA A O 1
ATOM 2296 N N . ALA A 1 320 ? 11.837 -4.375 -29.057 1.00 36.56 320 ALA A N 1
ATOM 2297 C CA . ALA A 1 320 ? 12.255 -3.163 -28.344 1.00 36.56 320 ALA A CA 1
ATOM 2298 C C . ALA A 1 320 ? 11.290 -2.749 -27.212 1.00 36.56 320 ALA A C 1
ATOM 2300 O O . ALA A 1 320 ? 11.717 -2.094 -26.257 1.00 36.56 320 ALA A O 1
ATOM 2301 N N . ALA A 1 321 ? 10.010 -3.131 -27.301 1.00 34.59 321 ALA A N 1
ATOM 2302 C CA . ALA A 1 321 ? 9.026 -2.961 -26.231 1.00 34.59 321 ALA A CA 1
ATOM 2303 C C . ALA A 1 321 ? 9.161 -4.043 -25.142 1.00 34.59 321 ALA A C 1
ATOM 2305 O O . ALA A 1 321 ? 8.977 -3.740 -23.964 1.00 34.59 321 ALA A O 1
ATOM 2306 N N . ALA A 1 322 ? 9.549 -5.265 -25.519 1.00 36.22 322 ALA A N 1
ATOM 2307 C CA . ALA A 1 322 ? 9.818 -6.363 -24.592 1.00 36.22 322 ALA A CA 1
ATOM 2308 C C . ALA A 1 322 ? 11.167 -6.215 -23.845 1.00 36.22 322 ALA A C 1
ATOM 2310 O O . ALA A 1 322 ? 11.283 -6.568 -22.672 1.00 36.22 322 ALA A O 1
ATOM 2311 N N . ALA A 1 323 ? 12.152 -5.537 -24.451 1.00 39.53 323 ALA A N 1
ATOM 2312 C CA . ALA A 1 323 ? 13.484 -5.282 -23.884 1.00 39.53 323 ALA A CA 1
ATOM 2313 C C . ALA A 1 323 ? 13.554 -4.262 -22.714 1.00 39.53 323 ALA A C 1
ATOM 2315 O O . ALA A 1 323 ? 14.637 -3.774 -22.384 1.00 39.53 323 ALA A O 1
ATOM 2316 N N . ARG A 1 324 ? 12.429 -3.922 -22.065 1.00 48.88 324 ARG A N 1
ATOM 2317 C CA . ARG A 1 324 ? 12.376 -3.099 -20.833 1.00 48.88 324 ARG A CA 1
ATOM 2318 C C . ARG A 1 324 ? 11.579 -3.762 -19.696 1.00 48.88 324 ARG A C 1
ATOM 2320 O O . ARG A 1 324 ? 11.035 -3.065 -18.844 1.00 48.88 324 ARG A O 1
ATOM 2327 N N . GLY A 1 325 ? 11.475 -5.091 -19.711 1.00 69.69 325 GLY A N 1
ATOM 2328 C CA . GLY A 1 325 ? 10.857 -5.878 -18.641 1.00 69.69 325 GLY A CA 1
ATOM 2329 C C . GLY A 1 325 ? 11.780 -6.066 -17.432 1.00 69.69 325 GLY A C 1
ATOM 2330 O O . GLY A 1 325 ? 13.004 -6.105 -17.567 1.00 69.69 325 GLY A O 1
ATOM 2331 N N . GLY A 1 326 ? 11.188 -6.169 -16.247 1.00 86.06 326 GLY A N 1
ATOM 2332 C CA . GLY A 1 326 ? 11.881 -6.494 -15.006 1.00 86.06 326 GLY A CA 1
ATOM 2333 C C . GLY A 1 326 ? 10.921 -6.488 -13.813 1.00 86.06 326 GLY A C 1
ATOM 2334 O O . GLY A 1 326 ? 9.821 -5.940 -13.925 1.00 86.06 326 GLY A O 1
ATOM 2335 N N . PRO A 1 327 ? 11.333 -7.026 -12.652 1.00 95.38 327 PRO A N 1
ATOM 2336 C CA . PRO A 1 327 ? 10.491 -7.102 -11.462 1.00 95.38 327 PRO A CA 1
ATOM 2337 C C . PRO A 1 327 ? 9.850 -5.761 -11.103 1.00 95.38 327 PRO A C 1
ATOM 2339 O O . PRO A 1 327 ? 10.475 -4.706 -11.237 1.00 95.38 327 PRO A O 1
ATOM 2342 N N . VAL A 1 328 ? 8.610 -5.798 -10.623 1.00 97.06 328 VAL A N 1
ATOM 2343 C CA . VAL A 1 328 ? 7.867 -4.607 -10.199 1.00 97.06 328 VAL A CA 1
ATOM 2344 C C . VAL A 1 328 ? 7.645 -4.674 -8.696 1.00 97.06 328 VAL A C 1
ATOM 2346 O O . VAL A 1 328 ? 7.090 -5.649 -8.186 1.00 97.06 328 VAL A O 1
ATOM 2349 N N . ALA A 1 329 ? 8.066 -3.624 -7.992 1.00 98.00 329 ALA A N 1
ATOM 2350 C CA . ALA A 1 329 ? 7.875 -3.480 -6.555 1.00 98.00 329 ALA A CA 1
ATOM 2351 C C . ALA A 1 329 ? 6.682 -2.573 -6.225 1.00 98.00 329 ALA A C 1
ATOM 2353 O O . ALA A 1 329 ? 6.436 -1.561 -6.881 1.00 98.00 329 ALA A O 1
ATOM 2354 N N . PHE A 1 330 ? 5.977 -2.928 -5.159 1.00 97.62 330 PHE A N 1
ATOM 2355 C CA . PHE A 1 330 ? 4.804 -2.254 -4.629 1.00 97.62 330 PHE A CA 1
ATOM 2356 C C . PHE A 1 330 ? 5.031 -1.972 -3.145 1.00 97.62 330 PHE A C 1
ATOM 2358 O O . PHE A 1 330 ? 5.238 -2.893 -2.349 1.00 97.62 330 PHE A O 1
ATOM 2365 N N . LEU A 1 331 ? 4.976 -0.694 -2.779 1.00 96.38 331 LEU A N 1
ATOM 2366 C CA . LEU A 1 331 ? 4.961 -0.231 -1.398 1.00 96.38 331 LEU A CA 1
ATOM 2367 C C . LEU A 1 331 ? 3.513 -0.012 -0.975 1.00 96.38 331 LEU A C 1
ATOM 2369 O O . LEU A 1 331 ? 2.784 0.769 -1.591 1.00 96.38 331 LEU A O 1
ATOM 2373 N N . LEU A 1 332 ? 3.098 -0.707 0.078 1.00 93.56 332 LEU A N 1
ATOM 2374 C CA . LEU A 1 332 ? 1.736 -0.680 0.595 1.00 93.56 332 LEU A CA 1
ATOM 2375 C C . LEU A 1 332 ? 1.725 -0.074 1.998 1.00 93.56 332 LEU A C 1
ATOM 2377 O O . LEU A 1 332 ? 2.631 -0.315 2.793 1.00 93.56 332 LEU A O 1
ATOM 2381 N N . GLY A 1 333 ? 0.688 0.691 2.315 1.00 87.00 333 GLY A N 1
ATOM 2382 C CA . GLY A 1 333 ? 0.497 1.296 3.628 1.00 87.00 333 GLY A CA 1
ATOM 2383 C C . GLY A 1 333 ? 0.404 0.263 4.749 1.00 87.00 333 GLY A C 1
ATOM 2384 O O . GLY A 1 333 ? 0.119 -0.915 4.510 1.00 87.00 333 GLY A O 1
ATOM 2385 N N . CYS A 1 334 ? 0.672 0.713 5.975 1.00 77.81 334 CYS A N 1
ATOM 2386 C CA . CYS A 1 334 ? 0.794 -0.156 7.137 1.00 77.81 334 CYS A CA 1
ATOM 2387 C C . CYS A 1 334 ? 0.080 0.409 8.369 1.00 77.81 334 CYS A C 1
ATOM 2389 O O . CYS A 1 334 ? 0.122 1.609 8.625 1.00 77.81 334 CYS A O 1
ATOM 2391 N N . SER A 1 335 ? -0.536 -0.465 9.169 1.00 67.69 335 SER A N 1
ATOM 2392 C CA . SER A 1 335 ? -1.339 -0.063 10.334 1.00 67.69 335 SER A CA 1
ATOM 2393 C C . SER A 1 335 ? -0.528 0.589 11.450 1.00 67.69 335 SER A C 1
ATOM 2395 O O . SER A 1 335 ? -1.082 1.371 12.214 1.00 67.69 335 SER A O 1
ATOM 2397 N N . PHE A 1 336 ? 0.781 0.320 11.521 1.00 63.66 336 PHE A N 1
ATOM 2398 C CA . PHE A 1 336 ? 1.677 0.971 12.484 1.00 63.66 336 PHE A CA 1
ATOM 2399 C C . PHE A 1 336 ? 1.630 2.503 12.369 1.00 63.66 336 PHE A C 1
ATOM 2401 O O . PHE A 1 336 ? 1.810 3.207 13.358 1.00 63.66 336 PHE A O 1
ATOM 2408 N N . SER A 1 337 ? 1.294 3.033 11.187 1.00 64.38 337 SER A N 1
ATOM 2409 C CA . SER A 1 337 ? 1.215 4.473 10.954 1.00 64.38 337 SER A CA 1
ATOM 2410 C C . SER A 1 337 ? 0.060 5.192 11.658 1.00 64.38 337 SER A C 1
ATOM 2412 O O . SER A 1 337 ? 0.102 6.415 11.751 1.00 64.38 337 SER A O 1
ATOM 2414 N N . PHE A 1 338 ? -0.952 4.488 12.178 1.00 73.94 338 PHE A N 1
ATOM 2415 C CA . PHE A 1 338 ? -2.010 5.114 12.987 1.00 73.94 338 PHE A CA 1
ATOM 2416 C C . PHE A 1 338 ? -1.954 4.743 14.474 1.00 73.94 338 PHE A C 1
ATOM 2418 O O . PHE A 1 338 ? -2.726 5.295 15.255 1.00 73.94 338 PHE A O 1
ATOM 2425 N N . GLU A 1 339 ? -1.059 3.847 14.893 1.00 81.06 339 GLU A N 1
ATOM 2426 C CA . GLU A 1 339 ? -0.933 3.460 16.306 1.00 81.06 339 GLU A CA 1
ATOM 2427 C C . GLU A 1 339 ? -0.486 4.636 17.165 1.00 81.06 339 GLU A C 1
ATOM 2429 O O . GLU A 1 339 ? -1.104 4.911 18.186 1.00 81.06 339 GLU A O 1
ATOM 2434 N N . GLU A 1 340 ? 0.481 5.419 16.686 1.00 79.56 340 GLU A N 1
ATOM 2435 C CA . GLU A 1 340 ? 0.897 6.660 17.344 1.00 79.56 340 GLU A CA 1
ATOM 2436 C C . GLU A 1 340 ? -0.274 7.650 17.480 1.00 79.56 340 GLU A C 1
ATOM 2438 O O . GLU A 1 340 ? -0.413 8.335 18.492 1.00 79.56 340 GLU A O 1
ATOM 2443 N N . ALA A 1 341 ? -1.154 7.724 16.475 1.00 83.75 341 ALA A N 1
ATOM 2444 C CA . ALA A 1 341 ? -2.341 8.574 16.535 1.00 83.75 341 ALA A CA 1
ATOM 2445 C C . ALA A 1 341 ? -3.361 8.058 17.563 1.00 83.75 341 ALA A C 1
ATOM 2447 O O . ALA A 1 341 ? -3.984 8.858 18.260 1.00 83.75 341 ALA A O 1
ATOM 2448 N N . MET A 1 342 ? -3.509 6.737 17.687 1.00 89.25 342 MET A N 1
ATOM 2449 C CA . MET A 1 342 ? -4.327 6.114 18.727 1.00 89.25 342 MET A CA 1
ATOM 2450 C C . MET A 1 342 ? -3.756 6.388 20.123 1.00 89.25 342 MET A C 1
ATOM 2452 O O . MET A 1 342 ? -4.494 6.823 21.004 1.00 89.25 342 MET A O 1
ATOM 2456 N N . GLU A 1 343 ? -2.449 6.221 20.317 1.00 88.50 343 GLU A N 1
ATOM 2457 C CA . GLU A 1 343 ? -1.775 6.504 21.589 1.00 88.50 343 GLU A CA 1
ATOM 2458 C C . GLU A 1 343 ? -1.895 7.982 21.981 1.00 88.50 343 GLU A C 1
ATOM 2460 O O . GLU A 1 343 ? -2.262 8.286 23.116 1.00 88.50 343 GLU A O 1
ATOM 2465 N N . LYS A 1 344 ? -1.688 8.911 21.033 1.00 86.69 344 LYS A N 1
ATOM 2466 C CA . LYS A 1 344 ? -1.912 10.357 21.238 1.00 86.69 344 LYS A CA 1
ATOM 2467 C C . LYS A 1 344 ? -3.362 10.682 21.616 1.00 86.69 344 LYS A C 1
ATOM 2469 O O . LYS A 1 344 ? -3.594 11.647 22.338 1.00 86.69 344 LYS A O 1
ATOM 2474 N N . ALA A 1 345 ? -4.328 9.888 21.151 1.00 89.31 345 ALA A N 1
ATOM 2475 C CA . ALA A 1 345 ? -5.740 9.999 21.524 1.00 89.31 345 ALA A CA 1
ATOM 2476 C C . ALA A 1 345 ? -6.085 9.291 22.853 1.00 89.31 345 ALA A C 1
ATOM 2478 O O . ALA A 1 345 ? -7.249 9.260 23.245 1.00 89.31 345 ALA A O 1
ATOM 2479 N N . GLY A 1 346 ? -5.100 8.718 23.555 1.00 92.50 346 GLY A N 1
ATOM 2480 C CA . GLY A 1 346 ? -5.307 7.993 24.811 1.00 92.50 346 GLY A CA 1
ATOM 2481 C C . GLY A 1 346 ? -5.938 6.608 24.637 1.00 92.50 346 GLY A C 1
ATOM 2482 O O . GLY A 1 346 ? -6.463 6.043 25.598 1.00 92.50 346 GLY A O 1
ATOM 2483 N N . LEU A 1 347 ? -5.914 6.053 23.423 1.00 94.25 347 LEU A N 1
ATOM 2484 C CA . LEU A 1 347 ? -6.469 4.738 23.121 1.00 94.25 347 LEU A CA 1
ATOM 2485 C C . LEU A 1 347 ? -5.441 3.626 23.383 1.00 94.25 347 LEU A C 1
ATOM 2487 O O . LEU A 1 347 ? -4.259 3.789 23.077 1.00 94.25 347 LEU A O 1
ATOM 2491 N N . PRO A 1 348 ? -5.866 2.467 23.917 1.00 91.50 348 PRO A N 1
ATOM 2492 C CA . PRO A 1 348 ? -4.953 1.371 24.207 1.00 91.50 348 PRO A CA 1
ATOM 2493 C C . PRO A 1 348 ? -4.449 0.688 22.930 1.00 91.50 348 PRO A C 1
ATOM 2495 O O . PRO A 1 348 ? -5.228 0.272 22.073 1.00 91.50 348 PRO A O 1
ATOM 2498 N N . VAL A 1 349 ? -3.136 0.467 22.865 1.00 91.69 349 VAL A N 1
ATOM 2499 C CA . VAL A 1 349 ? -2.493 -0.412 21.881 1.00 91.69 349 VAL A CA 1
ATOM 2500 C C . VAL A 1 349 ? -1.872 -1.591 22.638 1.00 91.69 349 VAL A C 1
ATOM 2502 O O . VAL A 1 349 ? -0.704 -1.578 23.014 1.00 91.69 349 VAL A O 1
ATOM 2505 N N . ARG A 1 350 ? -2.695 -2.607 22.948 1.00 93.00 350 ARG A N 1
ATOM 2506 C CA . ARG A 1 350 ? -2.353 -3.693 23.894 1.00 93.00 350 ARG A CA 1
ATOM 2507 C C . ARG A 1 350 ? -1.046 -4.417 23.562 1.00 93.00 350 ARG A C 1
ATOM 2509 O O . ARG A 1 350 ? -0.269 -4.679 24.468 1.00 93.00 350 ARG A O 1
ATOM 2516 N N . HIS A 1 351 ? -0.797 -4.725 22.292 1.00 86.75 351 HIS A N 1
ATOM 2517 C CA . HIS A 1 351 ? 0.413 -5.450 21.897 1.00 86.75 351 HIS A CA 1
ATOM 2518 C C . HIS A 1 351 ? 1.685 -4.618 22.140 1.00 86.75 351 HIS A C 1
ATOM 2520 O O . HIS A 1 351 ? 2.670 -5.166 22.618 1.00 86.75 351 HIS A O 1
ATOM 2526 N N . VAL A 1 352 ? 1.643 -3.293 21.939 1.00 85.56 352 VAL A N 1
ATOM 2527 C CA . VAL A 1 352 ? 2.748 -2.387 22.304 1.00 85.56 352 VAL A CA 1
ATOM 2528 C C . VAL A 1 352 ? 2.961 -2.393 23.817 1.00 85.56 352 VAL A C 1
ATOM 2530 O O . VAL A 1 352 ? 4.084 -2.566 24.283 1.00 85.56 352 VAL A O 1
ATOM 2533 N N . GLN A 1 353 ? 1.878 -2.290 24.595 1.00 88.12 353 GLN A N 1
ATOM 2534 C CA . GLN A 1 353 ? 1.931 -2.323 26.065 1.00 88.12 353 GLN A CA 1
ATOM 2535 C C . GLN A 1 353 ? 2.503 -3.640 26.616 1.00 88.12 353 GLN A C 1
ATOM 2537 O O . GLN A 1 353 ? 3.096 -3.646 27.691 1.00 88.12 353 GLN A O 1
ATOM 2542 N N . GLU A 1 354 ? 2.314 -4.748 25.898 1.00 89.25 354 GLU A N 1
ATOM 2543 C CA . GLU A 1 354 ? 2.805 -6.081 26.269 1.00 89.25 354 GLU A CA 1
ATOM 2544 C C . GLU A 1 354 ? 4.139 -6.455 25.600 1.00 89.25 354 GLU A C 1
ATOM 2546 O O . GLU A 1 354 ? 4.662 -7.534 25.873 1.00 89.25 354 GLU A O 1
ATOM 2551 N N . GLY A 1 355 ? 4.697 -5.600 24.733 1.00 82.38 355 GLY A N 1
ATOM 2552 C CA . GLY A 1 355 ? 5.921 -5.898 23.980 1.00 82.38 355 GLY A CA 1
ATOM 2553 C C . GLY A 1 355 ? 5.780 -7.084 23.017 1.00 82.38 355 GLY A C 1
ATOM 2554 O O . GLY A 1 355 ? 6.719 -7.860 22.862 1.00 82.38 355 GLY A O 1
ATOM 2555 N N . ARG A 1 356 ? 4.599 -7.247 22.411 1.00 83.81 356 ARG A N 1
ATOM 2556 C CA . ARG A 1 356 ? 4.232 -8.362 21.525 1.00 83.81 356 ARG A CA 1
ATOM 2557 C C . ARG A 1 356 ? 3.982 -7.897 20.099 1.00 83.81 356 ARG A C 1
ATOM 2559 O O . ARG A 1 356 ? 3.550 -6.768 19.861 1.00 83.81 356 ARG A O 1
ATOM 2566 N N . ASN A 1 357 ? 4.157 -8.808 19.148 1.00 78.75 357 ASN A N 1
ATOM 2567 C CA . ASN A 1 357 ? 3.681 -8.599 17.786 1.00 78.75 357 ASN A CA 1
ATOM 2568 C C . ASN A 1 357 ? 2.151 -8.610 17.739 1.00 78.75 357 ASN A C 1
ATOM 2570 O O . ASN A 1 357 ? 1.510 -9.483 18.322 1.00 78.75 357 ASN A O 1
ATOM 2574 N N . VAL A 1 358 ? 1.564 -7.663 17.002 1.00 86.88 358 VAL A N 1
ATOM 2575 C CA . VAL A 1 358 ? 0.106 -7.542 16.878 1.00 86.88 358 VAL A CA 1
ATOM 2576 C C . VAL A 1 358 ? -0.532 -8.862 16.402 1.00 86.88 358 VAL A C 1
ATOM 2578 O O . VAL A 1 358 ? -0.059 -9.439 15.418 1.00 86.88 358 VAL A O 1
ATOM 2581 N N . PRO A 1 359 ? -1.602 -9.352 17.058 1.00 90.50 359 PRO A N 1
ATOM 2582 C CA . PRO A 1 359 ? -2.298 -10.554 16.620 1.00 90.50 359 PRO A CA 1
ATOM 2583 C C . PRO A 1 359 ? -3.046 -10.279 15.321 1.00 90.50 359 PRO A C 1
ATOM 2585 O O . PRO A 1 359 ? -3.763 -9.279 15.189 1.00 90.50 359 PRO A O 1
ATOM 2588 N N . MET A 1 360 ? -2.895 -11.186 14.366 1.00 92.62 360 MET A N 1
ATOM 2589 C CA . MET A 1 360 ? -3.525 -11.111 13.058 1.00 92.62 360 MET A CA 1
ATOM 2590 C C . MET A 1 360 ? -4.248 -12.414 12.728 1.00 92.62 360 MET A C 1
ATOM 2592 O O . MET A 1 360 ? -3.779 -13.500 13.065 1.00 92.62 360 MET A O 1
ATOM 2596 N N . PHE A 1 361 ? -5.378 -12.292 12.039 1.00 93.62 361 PHE A N 1
ATOM 2597 C CA . PHE A 1 361 ? -6.286 -13.396 11.756 1.00 93.62 361 PHE A CA 1
ATOM 2598 C C . PHE A 1 361 ? -6.700 -13.397 10.291 1.00 93.62 361 PHE A C 1
ATOM 2600 O O . PHE A 1 361 ? -7.024 -12.346 9.727 1.00 93.62 361 PHE A O 1
ATOM 2607 N N . ALA A 1 362 ? -6.721 -14.576 9.683 1.00 92.12 362 ALA A N 1
ATOM 2608 C CA . ALA A 1 362 ? -7.404 -14.805 8.425 1.00 92.12 362 ALA A CA 1
ATOM 2609 C C . ALA A 1 362 ? -8.920 -14.770 8.666 1.00 92.12 362 ALA A C 1
ATOM 2611 O O . ALA A 1 362 ? -9.434 -15.366 9.611 1.00 92.12 362 ALA A O 1
ATOM 2612 N N . THR A 1 363 ? -9.641 -14.051 7.810 1.00 95.88 363 THR A N 1
ATOM 2613 C CA . THR A 1 363 ? -11.098 -13.899 7.919 1.00 95.88 363 THR A CA 1
ATOM 2614 C C . THR A 1 363 ? -11.819 -14.617 6.787 1.00 95.88 363 THR A C 1
ATOM 2616 O O . THR A 1 363 ? -11.219 -14.982 5.776 1.00 95.88 363 THR A O 1
ATOM 2619 N N . THR A 1 364 ? -13.137 -14.751 6.920 1.00 94.19 364 THR A N 1
ATOM 2620 C CA . THR A 1 364 ? -14.036 -15.152 5.825 1.00 94.19 364 THR A CA 1
ATOM 2621 C C . THR A 1 364 ? -14.426 -13.984 4.911 1.00 94.19 364 THR A C 1
ATOM 2623 O O . THR A 1 364 ? -15.248 -14.155 4.012 1.00 94.19 364 THR A O 1
ATOM 2626 N N . ILE A 1 365 ? -13.885 -12.778 5.134 1.00 94.44 365 ILE A N 1
ATOM 2627 C CA . ILE A 1 365 ? -14.132 -11.619 4.272 1.00 94.44 365 ILE A CA 1
ATOM 2628 C C . ILE A 1 365 ? -13.262 -11.763 3.025 1.00 94.44 365 ILE A C 1
ATOM 2630 O O . ILE A 1 365 ? -12.062 -11.507 3.061 1.00 94.44 365 ILE A O 1
ATOM 2634 N N . GLU A 1 366 ? -13.862 -12.150 1.906 1.00 94.94 366 GLU A N 1
ATOM 2635 C CA . GLU A 1 366 ? -13.129 -12.338 0.654 1.00 94.94 366 GLU A CA 1
ATOM 2636 C C . GLU A 1 366 ? -12.690 -11.014 0.016 1.00 94.94 366 GLU A C 1
ATOM 2638 O O . GLU A 1 366 ? -13.441 -10.036 -0.066 1.00 94.94 366 GLU A O 1
ATOM 2643 N N . THR A 1 367 ? -11.464 -11.004 -0.502 1.00 95.62 367 THR A N 1
ATOM 2644 C CA . THR A 1 367 ? -10.983 -9.927 -1.369 1.00 95.62 367 THR A CA 1
ATOM 2645 C C . THR A 1 367 ? -11.588 -10.037 -2.768 1.00 95.62 367 THR A C 1
ATOM 2647 O O . THR A 1 367 ? -11.893 -11.111 -3.290 1.00 95.62 367 THR A O 1
ATOM 2650 N N . LYS A 1 368 ? -11.734 -8.895 -3.436 1.00 96.19 368 LYS A N 1
ATOM 2651 C CA . LYS A 1 368 ? -12.125 -8.831 -4.842 1.00 96.19 368 LYS A CA 1
ATOM 2652 C C . LYS A 1 368 ? -10.964 -9.310 -5.713 1.00 96.19 368 LYS A C 1
ATOM 2654 O O . LYS A 1 368 ? -9.939 -8.638 -5.805 1.00 96.19 368 LYS A O 1
ATOM 2659 N N . ARG A 1 369 ? -11.145 -10.449 -6.384 1.00 96.50 369 ARG A N 1
ATOM 2660 C CA . ARG A 1 369 ? -10.151 -11.059 -7.285 1.00 96.50 369 ARG A CA 1
ATOM 2661 C C . ARG A 1 369 ? -9.660 -10.084 -8.363 1.00 96.50 369 ARG A C 1
ATOM 2663 O O . ARG A 1 369 ? -10.462 -9.341 -8.933 1.00 96.50 369 ARG A O 1
ATOM 2670 N N . ALA A 1 370 ? -8.382 -10.165 -8.721 1.00 94.81 370 ALA A N 1
ATOM 2671 C CA . ALA A 1 370 ? -7.831 -9.614 -9.961 1.00 94.81 370 ALA A CA 1
ATOM 2672 C C . ALA A 1 370 ? -6.786 -10.587 -10.521 1.00 94.81 370 ALA A C 1
ATOM 2674 O O . ALA A 1 370 ? -5.850 -10.963 -9.818 1.00 94.81 370 ALA A O 1
ATOM 2675 N N . GLY A 1 371 ? -6.995 -11.062 -11.751 1.00 93.94 371 GLY A N 1
ATOM 2676 C CA . GLY A 1 371 ? -6.183 -12.132 -12.327 1.00 93.94 371 GLY A CA 1
ATOM 2677 C C . GLY A 1 371 ? -6.077 -13.348 -11.401 1.00 93.94 371 GLY A C 1
ATOM 2678 O O . GLY A 1 371 ? -7.086 -13.917 -10.961 1.00 93.94 371 GLY A O 1
ATOM 2679 N N . ARG A 1 372 ? -4.835 -13.722 -11.077 1.00 93.75 372 ARG A N 1
ATOM 2680 C CA . ARG A 1 372 ? -4.517 -14.820 -10.148 1.00 93.75 372 ARG A CA 1
ATOM 2681 C C . ARG A 1 372 ? -4.620 -14.439 -8.668 1.00 93.75 372 ARG A C 1
ATOM 2683 O O . ARG A 1 372 ? -4.658 -15.334 -7.835 1.00 93.75 372 ARG A O 1
ATOM 2690 N N . PHE A 1 373 ? -4.694 -13.156 -8.325 1.00 96.69 373 PHE A N 1
ATOM 2691 C CA . PHE A 1 373 ? -4.697 -12.694 -6.937 1.00 96.69 373 PHE A CA 1
ATOM 2692 C C . PHE A 1 373 ? -6.106 -12.725 -6.340 1.00 96.69 373 PHE A C 1
ATOM 2694 O O . PHE A 1 373 ? -7.039 -12.120 -6.881 1.00 96.69 373 PHE A O 1
ATOM 2701 N N . HIS A 1 374 ? -6.263 -13.445 -5.229 1.00 94.38 374 HIS A N 1
ATOM 2702 C CA . HIS A 1 374 ? -7.490 -13.539 -4.432 1.00 94.38 374 HIS A CA 1
ATOM 2703 C C . HIS A 1 374 ? -7.203 -14.160 -3.057 1.00 94.38 374 HIS A C 1
ATOM 2705 O O . HIS A 1 374 ? -6.117 -14.686 -2.834 1.00 94.38 374 HIS A O 1
ATOM 2711 N N . GLY A 1 375 ? -8.199 -14.171 -2.173 1.00 91.38 375 GLY A N 1
ATOM 2712 C CA . GLY A 1 375 ? -8.153 -14.841 -0.872 1.00 91.38 375 GLY A CA 1
ATOM 2713 C C . GLY A 1 375 ? -8.873 -14.043 0.212 1.00 91.38 375 GLY A C 1
ATOM 2714 O O . GLY A 1 375 ? -9.320 -12.917 -0.030 1.00 91.38 375 GLY A O 1
ATOM 2715 N N . GLY A 1 376 ? -8.939 -14.611 1.414 1.00 92.50 376 GLY A N 1
ATOM 2716 C CA . GLY A 1 376 ? -9.492 -13.939 2.586 1.00 92.50 376 GLY A CA 1
ATOM 2717 C C . GLY A 1 376 ? -8.660 -12.725 3.008 1.00 92.50 376 GLY A C 1
ATOM 2718 O O . GLY A 1 376 ? -7.429 -12.723 2.929 1.00 92.50 376 GLY A O 1
ATOM 2719 N N . MET A 1 377 ? -9.336 -11.678 3.472 1.00 94.94 377 MET A N 1
ATOM 2720 C CA . MET A 1 377 ? -8.707 -10.528 4.107 1.00 94.94 377 MET A CA 1
ATOM 2721 C C . MET A 1 377 ? -8.062 -10.962 5.424 1.00 94.94 377 MET A C 1
ATOM 2723 O O . MET A 1 377 ? -8.692 -11.645 6.234 1.00 94.94 377 MET A O 1
ATOM 2727 N N . VAL A 1 378 ? -6.828 -10.526 5.664 1.00 93.12 378 VAL A N 1
ATOM 2728 C CA . VAL A 1 378 ? -6.190 -10.636 6.978 1.00 93.12 378 VAL A CA 1
ATOM 2729 C C . VAL A 1 378 ? -6.475 -9.369 7.762 1.00 93.12 378 VAL A C 1
ATOM 2731 O O . VAL A 1 378 ? -6.348 -8.256 7.238 1.00 93.12 378 VAL A O 1
ATOM 2734 N N . VAL A 1 379 ? -6.826 -9.536 9.031 1.00 94.75 379 VAL A N 1
ATOM 2735 C CA . VAL A 1 379 ? -7.083 -8.432 9.952 1.00 94.75 379 VAL A CA 1
ATOM 2736 C C . VAL A 1 379 ? -6.119 -8.462 11.124 1.00 94.75 379 VAL A C 1
ATOM 2738 O O . VAL A 1 379 ? -5.760 -9.533 11.590 1.00 94.75 379 VAL A O 1
ATOM 2741 N N . SER A 1 380 ? -5.715 -7.295 11.615 1.00 93.31 380 SER A N 1
ATOM 2742 C CA . SER A 1 380 ? -5.036 -7.136 12.905 1.00 93.31 380 SER A CA 1
ATOM 2743 C C . SER A 1 380 ? -6.059 -6.785 13.981 1.00 93.31 380 SER A C 1
ATOM 2745 O O . SER A 1 380 ? -6.998 -6.040 13.697 1.00 93.31 380 SER A O 1
ATOM 2747 N N . MET A 1 381 ? -5.888 -7.296 15.198 1.00 95.69 381 MET A N 1
ATOM 2748 C CA . MET A 1 381 ? -6.836 -7.095 16.296 1.00 95.69 381 MET A CA 1
ATOM 2749 C C . MET A 1 381 ? -6.219 -6.284 17.439 1.00 95.69 381 MET A C 1
ATOM 2751 O O . MET A 1 381 ? -5.075 -6.514 17.834 1.00 95.69 381 MET A O 1
ATOM 2755 N N . ARG A 1 382 ? -6.984 -5.332 17.981 1.00 95.38 382 ARG A N 1
ATOM 2756 C CA . ARG A 1 382 ? -6.660 -4.613 19.223 1.00 95.38 382 ARG A CA 1
ATOM 2757 C C . ARG A 1 382 ? -7.885 -4.666 20.150 1.00 95.38 382 ARG A C 1
ATOM 2759 O O . ARG A 1 382 ? -8.976 -4.327 19.687 1.00 95.38 382 ARG A O 1
ATOM 2766 N N . PRO A 1 383 ? -7.741 -5.098 21.416 1.00 96.69 383 PRO A N 1
ATOM 2767 C CA . PRO A 1 383 ? -8.846 -5.110 22.367 1.00 96.69 383 PRO A CA 1
ATOM 2768 C C . PRO A 1 383 ? -9.075 -3.715 22.953 1.00 96.69 383 PRO A C 1
ATOM 2770 O O . PRO A 1 383 ? -8.120 -3.023 23.314 1.00 96.69 383 PRO A O 1
ATOM 2773 N N . MET A 1 384 ? -10.338 -3.292 23.010 1.00 96.44 384 MET A N 1
ATOM 2774 C CA . MET A 1 384 ? -10.752 -1.951 23.439 1.00 96.44 384 MET A CA 1
ATOM 2775 C C . MET A 1 384 ? -12.156 -2.002 24.043 1.00 96.44 384 MET A C 1
ATOM 2777 O O . MET A 1 384 ? -12.938 -2.871 23.683 1.00 96.44 384 MET A O 1
ATOM 2781 N N . THR A 1 385 ? -12.542 -1.058 24.897 1.00 97.19 385 THR A N 1
ATOM 2782 C CA . THR A 1 385 ? -13.967 -0.911 25.254 1.00 97.19 385 THR A CA 1
ATOM 2783 C C . THR A 1 385 ? -14.782 -0.420 24.051 1.00 97.19 385 THR A C 1
ATOM 2785 O O . THR A 1 385 ? -14.227 0.160 23.117 1.00 97.19 385 THR A O 1
ATOM 2788 N N . SER A 1 386 ? -16.109 -0.584 24.063 1.00 95.75 386 SER A N 1
ATOM 2789 C CA . SER A 1 386 ? -16.965 -0.111 22.958 1.00 95.75 386 SER A CA 1
ATOM 2790 C C . SER A 1 386 ? -16.806 1.390 22.677 1.00 95.75 386 SER A C 1
ATOM 2792 O O . SER A 1 386 ? -16.682 1.788 21.523 1.00 95.75 386 SER A O 1
ATOM 2794 N N . ALA A 1 387 ? -16.710 2.218 23.723 1.00 95.38 387 ALA A N 1
ATOM 2795 C CA . ALA A 1 387 ? -16.485 3.659 23.574 1.00 95.38 387 ALA A CA 1
ATOM 2796 C C . ALA A 1 387 ? -15.107 3.973 22.960 1.00 95.38 387 ALA A C 1
ATOM 2798 O O . ALA A 1 387 ? -14.977 4.852 22.110 1.00 95.38 387 ALA A O 1
ATOM 2799 N N . GLN A 1 388 ? -14.069 3.226 23.351 1.00 97.31 388 GLN A N 1
ATOM 2800 C CA . GLN A 1 388 ? -12.745 3.349 22.742 1.00 97.31 388 GLN A CA 1
ATOM 2801 C C . GLN A 1 388 ? -12.745 2.886 21.283 1.00 97.31 388 GLN A C 1
ATOM 2803 O O . GLN A 1 388 ? -12.032 3.469 20.476 1.00 97.31 388 GLN A O 1
ATOM 2808 N N . ALA A 1 389 ? -13.537 1.872 20.926 1.00 95.69 389 ALA A N 1
ATOM 2809 C CA . ALA A 1 389 ? -13.655 1.391 19.553 1.00 95.69 389 ALA A CA 1
ATOM 2810 C C . ALA A 1 389 ? -14.268 2.452 18.620 1.00 95.69 389 ALA A C 1
ATOM 2812 O O . ALA A 1 389 ? -13.783 2.639 17.503 1.00 95.69 389 ALA A O 1
ATOM 2813 N N . GLU A 1 390 ? -15.291 3.179 19.081 1.00 94.81 390 GLU A N 1
ATOM 2814 C CA . GLU A 1 390 ? -15.889 4.302 18.342 1.00 94.81 390 GLU A CA 1
ATOM 2815 C C . GLU A 1 390 ? -14.874 5.427 18.112 1.00 94.81 390 GLU A C 1
ATOM 2817 O O . GLU A 1 390 ? -14.697 5.905 16.987 1.00 94.81 390 GLU A O 1
ATOM 2822 N N . GLU A 1 391 ? -14.140 5.802 19.160 1.00 95.06 391 GLU A N 1
ATOM 2823 C CA . GLU A 1 391 ? -13.100 6.822 19.056 1.00 95.06 391 GLU A CA 1
ATOM 2824 C C . GLU A 1 391 ? -11.931 6.356 18.175 1.00 95.06 391 GLU A C 1
ATOM 2826 O O . GLU A 1 391 ? -11.436 7.109 17.335 1.00 95.06 391 GLU A O 1
ATOM 2831 N N . ALA A 1 392 ? -11.538 5.084 18.269 1.00 93.94 392 ALA A N 1
ATOM 2832 C CA . ALA A 1 392 ? -10.535 4.489 17.396 1.00 93.94 392 ALA A CA 1
ATOM 2833 C C . ALA A 1 392 ? -10.975 4.527 15.931 1.00 93.94 392 ALA A C 1
ATOM 2835 O O . ALA A 1 392 ? -10.162 4.833 15.058 1.00 93.94 392 ALA A O 1
ATOM 2836 N N . ALA A 1 393 ? -12.254 4.280 15.637 1.00 92.94 393 ALA A N 1
ATOM 2837 C CA . ALA A 1 393 ? -12.790 4.410 14.287 1.00 92.94 393 ALA A CA 1
ATOM 2838 C C . ALA A 1 393 ? -12.714 5.853 13.773 1.00 92.94 393 ALA A C 1
ATOM 2840 O O . ALA A 1 393 ? -12.316 6.069 12.625 1.00 92.94 393 ALA A O 1
ATOM 2841 N N . ARG A 1 394 ? -13.013 6.841 14.624 1.00 91.88 394 ARG A N 1
ATOM 2842 C CA . ARG A 1 394 ? -12.902 8.267 14.288 1.00 91.88 394 ARG A CA 1
ATOM 2843 C C . ARG A 1 394 ? -11.454 8.689 14.021 1.00 91.88 394 ARG A C 1
ATOM 2845 O O . ARG A 1 394 ? -11.188 9.368 13.031 1.00 91.88 394 ARG A O 1
ATOM 2852 N N . VAL A 1 395 ? -10.521 8.281 14.883 1.00 90.50 395 VAL A N 1
ATOM 2853 C CA . VAL A 1 395 ? -9.090 8.608 14.771 1.00 90.50 395 VAL A CA 1
ATOM 2854 C C . VAL A 1 395 ? -8.479 7.935 13.545 1.00 90.50 395 VAL A C 1
ATOM 2856 O O . VAL A 1 395 ? -7.919 8.612 12.683 1.00 90.50 395 VAL A O 1
ATOM 2859 N N . THR A 1 396 ? -8.627 6.614 13.427 1.00 90.38 396 THR A N 1
ATOM 2860 C CA . THR A 1 396 ? -8.009 5.830 12.343 1.00 90.38 396 THR A CA 1
ATOM 2861 C C . THR A 1 396 ? -8.696 6.048 10.995 1.00 90.38 396 THR A C 1
ATOM 2863 O O . THR A 1 396 ? -8.049 5.949 9.957 1.00 90.38 396 THR A O 1
ATOM 2866 N N . GLY A 1 397 ? -9.974 6.444 10.972 1.00 87.94 397 GLY A N 1
ATOM 2867 C CA . GLY A 1 397 ? -10.719 6.752 9.747 1.00 87.94 397 GLY A CA 1
ATOM 2868 C C . GLY A 1 397 ? -10.096 7.850 8.882 1.00 87.94 397 GLY A C 1
ATOM 2869 O O . GLY A 1 397 ? -10.254 7.826 7.663 1.00 87.94 397 GLY A O 1
ATOM 2870 N N . ARG A 1 398 ? -9.312 8.754 9.483 1.00 85.69 398 ARG A N 1
ATOM 2871 C CA . ARG A 1 398 ? -8.563 9.799 8.766 1.00 85.69 398 ARG A CA 1
ATOM 2872 C C . ARG A 1 398 ? -7.365 9.256 7.990 1.00 85.69 398 ARG A C 1
ATOM 2874 O O . ARG A 1 398 ? -6.785 9.975 7.196 1.00 85.69 398 ARG A O 1
ATOM 2881 N N . PHE A 1 399 ? -6.983 7.998 8.179 1.00 81.88 399 PHE A N 1
ATOM 2882 C CA . PHE A 1 399 ? -5.774 7.409 7.608 1.00 81.88 399 PHE A CA 1
ATOM 2883 C C . PHE A 1 399 ? -6.097 6.409 6.489 1.00 81.88 399 PHE A C 1
ATOM 2885 O O . PHE A 1 399 ? -5.597 5.284 6.462 1.00 81.88 399 PHE A O 1
ATOM 2892 N N . ALA A 1 400 ? -6.946 6.807 5.535 1.00 75.19 400 ALA A N 1
ATOM 2893 C CA . ALA A 1 400 ? -7.429 5.927 4.462 1.00 75.19 400 ALA A CA 1
ATOM 2894 C C . ALA A 1 400 ? -6.307 5.310 3.598 1.00 75.19 400 ALA A C 1
ATOM 2896 O O . ALA A 1 400 ? -6.499 4.251 3.003 1.00 75.19 400 ALA A O 1
ATOM 2897 N N . ARG A 1 401 ? -5.125 5.942 3.552 1.00 74.25 401 ARG A N 1
ATOM 2898 C CA . ARG A 1 401 ? -3.939 5.456 2.824 1.00 74.25 401 ARG A CA 1
ATOM 2899 C C . ARG A 1 401 ? -3.106 4.423 3.599 1.00 74.25 401 ARG A C 1
ATOM 2901 O O . ARG A 1 401 ? -2.123 3.932 3.059 1.00 74.25 401 ARG A O 1
ATOM 2908 N N . VAL A 1 402 ? -3.480 4.081 4.834 1.00 74.06 402 VAL A N 1
ATOM 2909 C CA . VAL A 1 402 ? -2.807 3.077 5.682 1.00 74.06 402 VAL A CA 1
ATOM 2910 C C . VAL A 1 402 ? -3.834 2.232 6.460 1.00 74.06 402 VAL A C 1
ATOM 2912 O O . VAL A 1 402 ? -3.801 2.125 7.679 1.00 74.06 402 VAL A O 1
ATOM 2915 N N . HIS A 1 403 ? -4.774 1.627 5.726 1.00 81.12 403 HIS A N 1
ATOM 2916 C CA . HIS A 1 403 ? -5.906 0.793 6.186 1.00 81.12 403 HIS A CA 1
ATOM 2917 C C . HIS A 1 403 ? -7.123 1.530 6.767 1.00 81.12 403 HIS A C 1
ATOM 2919 O O . HIS A 1 403 ? -8.248 1.058 6.590 1.00 81.12 403 HIS A O 1
ATOM 2925 N N . GLY A 1 404 ? -6.945 2.699 7.381 1.00 85.19 404 GLY A N 1
ATOM 2926 C CA . GLY A 1 404 ? -8.054 3.553 7.812 1.00 85.19 404 GLY A CA 1
ATOM 2927 C C . GLY A 1 404 ? -8.879 2.983 8.975 1.00 85.19 404 GLY A C 1
ATOM 2928 O O . GLY A 1 404 ? -8.339 2.363 9.883 1.00 85.19 404 GLY A O 1
ATOM 2929 N N . ALA A 1 405 ? -10.198 3.203 8.950 1.00 90.06 405 ALA A N 1
ATOM 2930 C CA . ALA A 1 405 ? -11.126 2.765 10.001 1.00 90.06 405 ALA A CA 1
ATOM 2931 C C . ALA A 1 405 ? -11.164 1.228 10.182 1.00 90.06 405 ALA A C 1
ATOM 2933 O O . ALA A 1 405 ? -10.892 0.503 9.216 1.00 90.06 405 ALA A O 1
ATOM 2934 N N . PRO A 1 406 ? -11.607 0.706 11.345 1.00 93.62 406 PRO A N 1
ATOM 2935 C CA . PRO A 1 406 ? -11.839 -0.723 11.552 1.00 93.62 406 PRO A CA 1
ATOM 2936 C C . PRO A 1 406 ? -12.67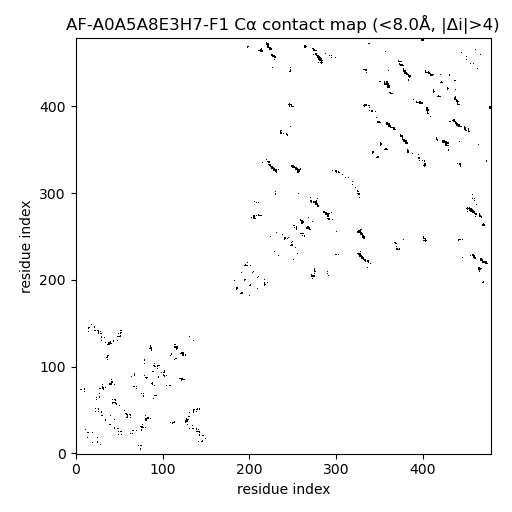0 -1.359 10.432 1.00 93.62 406 PRO A C 1
ATOM 2938 O O . PRO A 1 406 ? -13.514 -0.714 9.802 1.00 93.62 406 PRO A O 1
ATOM 2941 N N . VAL A 1 407 ? -12.411 -2.630 10.141 1.00 94.56 407 VAL A N 1
ATOM 2942 C CA . VAL A 1 407 ? -13.263 -3.455 9.270 1.00 94.56 407 VAL A CA 1
ATOM 2943 C C . VAL A 1 407 ? -14.378 -4.139 10.047 1.00 94.56 407 VAL A C 1
ATOM 2945 O O . VAL A 1 407 ? -15.415 -4.421 9.460 1.00 94.56 407 VAL A O 1
ATOM 2948 N N . HIS A 1 408 ? -14.164 -4.391 11.340 1.00 95.94 408 HIS A N 1
ATOM 2949 C CA . HIS A 1 408 ? -15.116 -5.069 12.213 1.00 95.94 408 HIS A CA 1
ATOM 2950 C C . HIS A 1 408 ? -14.848 -4.731 13.683 1.00 95.94 408 HIS A C 1
ATOM 2952 O O . HIS A 1 408 ? -13.704 -4.467 14.058 1.00 95.94 408 HIS A O 1
ATOM 2958 N N . SER A 1 409 ? -15.881 -4.768 14.519 1.00 96.00 409 SER A N 1
ATOM 2959 C CA . SER A 1 409 ? -15.781 -4.657 15.977 1.00 96.00 409 SER A CA 1
ATOM 2960 C C . SER A 1 409 ? -16.842 -5.535 16.641 1.00 96.00 409 SER A C 1
ATOM 2962 O O . SER A 1 409 ? -17.958 -5.664 16.139 1.00 96.00 409 SER A O 1
ATOM 2964 N N . GLY A 1 410 ? -16.497 -6.147 17.774 1.00 93.75 410 GLY A N 1
ATOM 2965 C CA . GLY A 1 410 ? -17.404 -7.047 18.489 1.00 93.75 410 GLY A CA 1
ATOM 2966 C C . GLY A 1 410 ? -17.185 -8.507 18.102 1.00 93.75 410 GLY A C 1
ATOM 2967 O O . GLY A 1 410 ? -16.047 -8.962 18.105 1.00 93.75 410 GLY A O 1
ATOM 2968 N N . ASP A 1 411 ? -18.257 -9.251 17.813 1.00 95.56 411 ASP A N 1
ATOM 2969 C CA . ASP A 1 411 ? -18.224 -10.716 17.669 1.00 95.56 411 ASP A CA 1
ATOM 2970 C C . ASP A 1 411 ? -17.219 -11.203 16.597 1.00 95.56 411 ASP A C 1
ATOM 2972 O O . ASP A 1 411 ? -17.480 -11.037 15.402 1.00 95.56 411 ASP A O 1
ATOM 2976 N N . PRO A 1 412 ? -16.092 -11.839 16.977 1.00 96.06 412 PRO A N 1
ATOM 2977 C CA . PRO A 1 412 ? -15.088 -12.341 16.035 1.00 96.06 412 PRO A CA 1
ATOM 2978 C C . PRO A 1 412 ? -15.633 -13.382 15.050 1.00 96.06 412 PRO A C 1
ATOM 2980 O O . PRO A 1 412 ? -15.170 -13.458 13.907 1.00 96.06 412 PRO A O 1
ATOM 2983 N N . ALA A 1 413 ? -16.641 -14.161 15.456 1.00 95.56 413 ALA A N 1
ATOM 2984 C CA . ALA A 1 413 ? -17.191 -15.228 14.629 1.00 95.56 413 ALA A CA 1
ATOM 2985 C C . ALA A 1 413 ? -17.882 -14.684 13.369 1.00 95.56 413 ALA A C 1
ATOM 2987 O O . ALA A 1 413 ? -17.865 -15.348 12.332 1.00 95.56 413 ALA A O 1
ATOM 2988 N N . ALA A 1 414 ? -18.401 -13.450 13.415 1.00 95.69 414 ALA A N 1
ATOM 2989 C CA . ALA A 1 414 ? -19.021 -12.777 12.271 1.00 95.69 414 ALA A CA 1
ATOM 2990 C C . ALA A 1 414 ? -18.059 -12.572 11.085 1.00 95.69 414 ALA A C 1
ATOM 2992 O O . ALA A 1 414 ? -18.498 -12.461 9.941 1.00 95.69 414 ALA A O 1
ATOM 2993 N N . ILE A 1 415 ? -16.749 -12.554 11.348 1.00 96.19 415 ILE A N 1
ATOM 2994 C CA . ILE A 1 415 ? -15.693 -12.469 10.330 1.00 96.19 415 ILE A CA 1
ATOM 2995 C C . ILE A 1 415 ? -14.885 -13.769 10.218 1.00 96.19 415 ILE A C 1
ATOM 2997 O O . ILE A 1 415 ? -13.808 -13.788 9.624 1.00 96.19 415 ILE A O 1
ATOM 3001 N N . GLY A 1 416 ? -15.389 -14.865 10.789 1.00 95.38 416 GLY A N 1
ATOM 3002 C CA . GLY A 1 416 ? -14.766 -16.186 10.720 1.00 95.38 416 GLY A CA 1
ATOM 3003 C C . GLY A 1 416 ? -13.630 -16.428 11.715 1.00 95.38 416 GLY A C 1
ATOM 3004 O O . GLY A 1 416 ? -13.025 -17.501 11.684 1.00 95.38 416 GLY A O 1
ATOM 3005 N N . VAL A 1 417 ? -13.356 -15.487 12.622 1.00 95.81 417 VAL A N 1
ATOM 3006 C CA . VAL A 1 417 ? -12.347 -15.658 13.673 1.00 95.81 417 VAL A CA 1
ATOM 3007 C C . VAL A 1 417 ? -12.964 -16.449 14.823 1.00 95.81 417 VAL A C 1
ATOM 3009 O O . VAL A 1 417 ? -13.840 -15.960 15.529 1.00 95.81 417 VAL A O 1
ATOM 3012 N N . LYS A 1 418 ? -12.523 -17.697 15.006 1.00 92.31 418 LYS A N 1
ATOM 3013 C CA . LYS A 1 418 ? -13.108 -18.615 16.003 1.00 92.31 418 LYS A CA 1
ATOM 3014 C C . LYS A 1 418 ? -12.614 -18.364 17.424 1.00 92.31 418 LYS A C 1
ATOM 3016 O O . LYS A 1 418 ? -13.360 -18.573 18.373 1.00 92.31 418 LYS A O 1
ATOM 3021 N N . ASP A 1 419 ? -11.347 -17.988 17.564 1.00 94.62 419 ASP A N 1
ATOM 3022 C CA . ASP A 1 419 ? -10.673 -17.871 18.854 1.00 94.62 419 ASP A CA 1
ATOM 3023 C C . ASP A 1 419 ? -9.604 -16.776 18.781 1.00 94.62 419 ASP A C 1
ATOM 3025 O O . ASP A 1 419 ? -8.552 -16.948 18.165 1.00 94.62 419 ASP A O 1
ATOM 3029 N N . VAL A 1 420 ? -9.872 -15.639 19.424 1.00 94.94 420 VAL A N 1
ATOM 3030 C CA . VAL A 1 420 ? -8.957 -14.485 19.446 1.00 94.94 420 VAL A CA 1
ATOM 3031 C C . VAL A 1 420 ? -7.678 -14.735 20.252 1.00 94.94 420 VAL A C 1
ATOM 3033 O O . VAL A 1 420 ? -6.737 -13.950 20.157 1.00 94.94 420 VAL A O 1
ATOM 3036 N N . SER A 1 421 ? -7.608 -15.824 21.024 1.00 95.06 421 SER A N 1
ATOM 3037 C CA . SER A 1 421 ? -6.387 -16.233 21.727 1.00 95.06 421 SER A CA 1
ATOM 3038 C C . SER A 1 421 ? -5.419 -17.033 20.846 1.00 95.06 421 SER A C 1
ATOM 3040 O O . SER A 1 421 ? -4.290 -17.298 21.260 1.00 95.06 421 SER A O 1
ATOM 3042 N N . LYS A 1 422 ? -5.832 -17.402 19.626 1.00 95.44 422 LYS A N 1
ATOM 3043 C CA . LYS A 1 422 ? -5.045 -18.198 18.674 1.00 95.44 422 LYS A CA 1
ATOM 3044 C C . LYS A 1 422 ? -4.914 -17.463 17.339 1.00 95.44 422 LYS A C 1
ATOM 3046 O O . LYS A 1 422 ? -5.617 -17.804 16.390 1.00 95.44 422 LYS A O 1
ATOM 3051 N N . PRO A 1 423 ? -4.061 -16.431 17.262 1.00 93.75 423 PRO A N 1
ATOM 3052 C CA . PRO A 1 423 ? -3.847 -15.720 16.011 1.00 93.75 423 PRO A CA 1
ATOM 3053 C C . PRO A 1 423 ? -3.170 -16.606 14.963 1.00 93.75 423 PRO A C 1
ATOM 3055 O O . PRO A 1 423 ? -2.303 -17.415 15.289 1.00 93.75 423 PRO A O 1
ATOM 3058 N N . ASP A 1 424 ? -3.541 -16.411 13.697 1.00 87.25 424 ASP A N 1
ATOM 3059 C CA . ASP A 1 424 ? -2.891 -17.067 12.556 1.00 87.25 424 ASP A CA 1
ATOM 3060 C C . ASP A 1 424 ? -1.480 -16.504 12.320 1.00 87.25 424 ASP A C 1
ATOM 3062 O O . ASP A 1 424 ? -0.589 -17.207 11.840 1.00 87.25 424 ASP A O 1
ATOM 3066 N N . PHE A 1 425 ? -1.264 -15.229 12.676 1.00 83.81 425 PHE A N 1
ATOM 3067 C CA . PHE A 1 425 ? 0.040 -14.568 12.635 1.00 83.81 425 PHE A CA 1
ATOM 3068 C C . PHE A 1 425 ? 0.227 -13.621 13.825 1.00 83.81 425 PHE A C 1
ATOM 3070 O O . PHE A 1 425 ? -0.724 -13.003 14.298 1.00 83.81 425 PHE A O 1
ATOM 3077 N N . GLY A 1 426 ? 1.474 -13.423 14.253 1.00 84.25 426 GLY A N 1
ATOM 3078 C CA . GLY A 1 426 ? 1.787 -12.579 15.408 1.00 84.25 426 GLY A CA 1
ATOM 3079 C C . GLY A 1 426 ? 1.569 -13.314 16.728 1.00 84.25 426 GLY A C 1
ATOM 3080 O O . GLY A 1 426 ? 1.667 -14.539 16.783 1.00 84.25 426 GLY A O 1
ATOM 3081 N N . GLU A 1 427 ? 1.311 -12.567 17.798 1.00 85.44 427 GLU A N 1
ATOM 3082 C CA . GLU A 1 427 ? 1.225 -13.111 19.153 1.00 85.44 427 GLU A CA 1
ATOM 3083 C C . GLU A 1 427 ? -0.103 -12.730 19.806 1.00 85.44 427 GLU A C 1
ATOM 3085 O O . GLU A 1 427 ? -0.608 -11.621 19.632 1.00 85.44 427 GLU A O 1
ATOM 3090 N N . ALA A 1 428 ? -0.691 -13.661 20.560 1.00 93.44 428 ALA A N 1
ATOM 3091 C CA . ALA A 1 428 ? -1.926 -13.400 21.292 1.00 93.44 428 ALA A CA 1
ATOM 3092 C C . ALA A 1 428 ? -1.709 -12.286 22.323 1.00 93.44 428 ALA A C 1
ATOM 3094 O O . ALA A 1 428 ? -0.608 -12.127 22.848 1.00 93.44 428 ALA A O 1
ATOM 3095 N N . VAL A 1 429 ? -2.761 -11.548 22.664 1.00 95.50 429 VAL A N 1
ATOM 3096 C CA . VAL A 1 429 ? -2.707 -10.474 23.668 1.00 95.50 429 VAL A CA 1
ATOM 3097 C C . VAL A 1 429 ? -3.826 -10.623 24.680 1.00 95.50 429 VAL A C 1
ATOM 3099 O O . VAL A 1 429 ? -4.839 -11.269 24.404 1.00 95.50 429 VAL A O 1
ATOM 3102 N N . THR A 1 430 ? -3.661 -10.007 25.847 1.00 96.56 430 THR A N 1
ATOM 3103 C CA . THR A 1 430 ? -4.705 -10.026 26.875 1.00 96.56 430 THR A CA 1
ATOM 3104 C C . THR A 1 430 ? -5.906 -9.185 26.442 1.00 96.56 430 THR A C 1
ATOM 3106 O O . THR A 1 430 ? -5.769 -7.988 26.184 1.00 96.56 430 THR A O 1
ATOM 3109 N N . VAL A 1 431 ? -7.091 -9.798 26.425 1.00 95.88 431 VAL A N 1
ATOM 3110 C CA . VAL A 1 431 ? -8.384 -9.107 26.317 1.00 95.88 431 VAL A CA 1
ATOM 3111 C C . VAL A 1 431 ? -8.971 -9.020 27.723 1.00 95.88 431 VAL A C 1
ATOM 3113 O O . VAL A 1 431 ? -9.197 -10.051 28.357 1.00 95.88 431 VAL A O 1
ATOM 3116 N N . LYS A 1 432 ? -9.138 -7.807 28.251 1.00 96.00 432 LYS A N 1
ATOM 3117 C CA . LYS A 1 432 ? -9.646 -7.591 29.613 1.00 96.00 432 LYS A CA 1
ATOM 3118 C C . LYS A 1 432 ? -11.170 -7.650 29.650 1.00 96.00 432 LYS A C 1
ATOM 3120 O O . LYS A 1 432 ? -11.841 -7.470 28.638 1.00 96.00 432 LYS A O 1
ATOM 3125 N N . GLU A 1 433 ? -11.708 -7.842 30.850 1.00 94.81 433 GLU A N 1
ATOM 3126 C CA . GLU A 1 433 ? -13.148 -7.756 31.090 1.00 94.81 433 GLU A CA 1
ATOM 3127 C C . GLU A 1 433 ? -13.702 -6.407 30.597 1.00 94.81 433 GLU A C 1
ATOM 3129 O O . GLU A 1 433 ? -13.144 -5.349 30.898 1.00 94.81 433 GLU A O 1
ATOM 3134 N N . GLY A 1 434 ? -14.785 -6.450 29.818 1.00 94.38 434 GLY A N 1
ATOM 3135 C CA . GLY A 1 434 ? -15.396 -5.268 29.200 1.00 94.38 434 GLY A CA 1
ATOM 3136 C C . GLY A 1 434 ? -14.705 -4.744 27.930 1.00 94.38 434 GLY A C 1
ATOM 3137 O O . GLY A 1 434 ? -15.201 -3.785 27.333 1.00 94.38 434 GLY A O 1
ATOM 3138 N N . GLU A 1 435 ? -13.597 -5.348 27.488 1.00 96.94 435 GLU A N 1
ATOM 3139 C CA . GLU A 1 435 ? -13.003 -5.077 26.175 1.00 96.94 435 GLU A CA 1
ATOM 3140 C C . GLU A 1 435 ? -13.620 -5.991 25.101 1.00 96.94 435 GLU A C 1
ATOM 3142 O O . GLU A 1 435 ? -13.842 -7.183 25.303 1.00 96.94 435 GLU A O 1
ATOM 3147 N N . ILE A 1 436 ? -13.866 -5.424 23.923 1.00 96.69 436 ILE A N 1
ATOM 3148 C CA . ILE A 1 436 ? -14.227 -6.122 22.695 1.00 96.69 436 ILE A CA 1
ATOM 3149 C C . ILE A 1 436 ? -13.034 -6.123 21.731 1.00 96.69 436 ILE A C 1
ATOM 3151 O O . ILE A 1 436 ? -12.229 -5.184 21.727 1.00 96.69 436 ILE A O 1
ATOM 3155 N N . PRO A 1 437 ? -12.901 -7.143 20.872 1.00 97.38 437 PRO A N 1
ATOM 3156 C CA . PRO A 1 437 ? -11.897 -7.127 19.827 1.00 97.38 437 PRO A CA 1
ATOM 3157 C C . PRO A 1 437 ? -12.335 -6.194 18.692 1.00 97.38 437 PRO A C 1
ATOM 3159 O O . PRO A 1 437 ? -13.471 -6.236 18.210 1.00 97.38 437 PRO A O 1
ATOM 3162 N N . VAL A 1 438 ? -11.409 -5.342 18.260 1.00 97.56 438 VAL A N 1
ATOM 3163 C CA . VAL A 1 438 ? -11.588 -4.424 17.134 1.00 97.56 438 VAL A CA 1
ATOM 3164 C C . VAL A 1 438 ? -10.562 -4.772 16.066 1.00 97.56 438 VAL A C 1
ATOM 3166 O O . VAL A 1 438 ? -9.377 -4.941 16.361 1.00 97.56 438 VAL A O 1
ATOM 3169 N N . PHE A 1 439 ? -11.018 -4.906 14.825 1.00 96.44 439 PHE A N 1
ATOM 3170 C CA . PHE A 1 439 ? -10.248 -5.476 13.729 1.00 96.44 439 PHE A CA 1
ATOM 3171 C C . PHE A 1 439 ? -9.994 -4.440 12.636 1.00 96.44 439 PHE A C 1
ATOM 3173 O O . PHE A 1 439 ? -10.925 -3.805 12.144 1.00 96.44 439 PHE A O 1
ATOM 3180 N N . TRP A 1 440 ? -8.745 -4.315 12.194 1.00 95.12 440 TRP A N 1
ATOM 3181 C CA . TRP A 1 440 ? -8.333 -3.486 11.056 1.00 95.12 440 TRP A CA 1
ATOM 3182 C C . TRP A 1 440 ? -7.792 -4.356 9.941 1.00 95.12 440 TRP A C 1
ATOM 3184 O O . TRP A 1 440 ? -7.134 -5.354 10.215 1.00 95.12 440 TRP A O 1
ATOM 3194 N N . ALA A 1 441 ? -7.993 -3.950 8.690 1.00 93.06 441 ALA A N 1
ATOM 3195 C CA . ALA A 1 441 ? -7.335 -4.611 7.571 1.00 93.06 441 ALA A CA 1
ATOM 3196 C C . ALA A 1 441 ? -5.807 -4.575 7.751 1.00 93.06 441 ALA A C 1
ATOM 3198 O O . ALA A 1 441 ? -5.265 -3.614 8.297 1.00 93.06 441 ALA A O 1
ATOM 3199 N N . CYS A 1 442 ? -5.123 -5.631 7.320 1.00 86.38 442 CYS A N 1
ATOM 3200 C CA . CYS A 1 442 ? -3.692 -5.796 7.538 1.00 86.38 442 CYS A CA 1
ATOM 3201 C C . CYS A 1 442 ? -2.939 -6.023 6.222 1.00 86.38 442 CYS A C 1
ATOM 3203 O O . CYS A 1 442 ? -3.397 -6.768 5.348 1.00 86.38 442 CYS A O 1
ATOM 3205 N N . GLY A 1 443 ? -1.734 -5.450 6.130 1.00 80.00 443 GLY A N 1
ATOM 3206 C CA . GLY A 1 443 ? -0.787 -5.615 5.022 1.00 80.00 443 GLY A CA 1
ATOM 3207 C C . GLY A 1 443 ? -0.202 -7.023 4.846 1.00 80.00 443 GLY A C 1
ATOM 3208 O O . GLY A 1 443 ? 0.612 -7.235 3.949 1.00 80.00 443 GLY A O 1
ATOM 3209 N N . VAL A 1 444 ? -0.642 -8.000 5.644 1.00 84.00 444 VAL A N 1
ATOM 3210 C CA . VAL A 1 444 ? -0.417 -9.436 5.399 1.00 84.00 444 VAL A CA 1
ATOM 3211 C C . VAL A 1 444 ? -1.420 -10.003 4.378 1.00 84.00 444 VAL A C 1
ATOM 3213 O O . VAL A 1 444 ? -1.142 -11.023 3.756 1.00 84.00 444 VAL A O 1
ATOM 3216 N N . THR A 1 445 ? -2.540 -9.320 4.100 1.00 91.81 445 THR A N 1
ATOM 3217 C CA . THR A 1 445 ? -3.513 -9.740 3.065 1.00 91.81 445 THR A CA 1
ATOM 3218 C C . THR A 1 445 ? -2.870 -9.980 1.685 1.00 91.81 445 THR A C 1
ATOM 3220 O O . THR A 1 445 ? -3.128 -11.027 1.090 1.00 91.81 445 THR A O 1
ATOM 3223 N N . PRO A 1 446 ? -1.983 -9.098 1.175 1.00 89.50 446 PRO A N 1
ATOM 3224 C CA . PRO A 1 446 ? -1.195 -9.382 -0.022 1.00 89.50 446 PRO A CA 1
ATOM 3225 C C . PRO A 1 446 ? -0.385 -10.683 0.032 1.00 89.50 446 PRO A C 1
ATOM 3227 O O . PRO A 1 446 ? -0.246 -11.338 -0.995 1.00 89.50 446 PRO A O 1
ATOM 3230 N N . GLN A 1 447 ? 0.136 -11.082 1.200 1.00 87.38 447 GLN A N 1
ATOM 3231 C CA . GLN A 1 447 ? 0.900 -12.329 1.334 1.00 87.38 447 GLN A CA 1
ATOM 3232 C C . GLN A 1 447 ? -0.003 -13.546 1.106 1.00 87.38 447 GLN A C 1
ATOM 3234 O O . GLN A 1 447 ? 0.365 -14.429 0.336 1.00 87.38 447 GLN A O 1
ATOM 3239 N N . LEU A 1 448 ? -1.219 -13.558 1.670 1.00 87.94 448 LEU A N 1
ATOM 3240 C CA . LEU A 1 448 ? -2.201 -14.608 1.363 1.00 87.94 448 LEU A CA 1
ATOM 3241 C C . LEU A 1 448 ? -2.581 -14.606 -0.122 1.00 87.94 448 LEU A C 1
ATOM 3243 O O . LEU A 1 448 ? -2.646 -15.665 -0.746 1.00 87.94 448 LEU A O 1
ATOM 3247 N N . ALA A 1 449 ? -2.779 -13.424 -0.713 1.00 92.81 449 ALA A N 1
ATOM 3248 C CA . ALA A 1 449 ? -3.088 -13.313 -2.135 1.00 92.81 449 ALA A CA 1
ATOM 3249 C C . ALA A 1 449 ? -1.964 -13.868 -3.027 1.00 92.81 449 ALA A C 1
ATOM 3251 O O . ALA A 1 449 ? -2.246 -14.487 -4.053 1.00 92.81 449 ALA A O 1
ATOM 3252 N N . LEU A 1 450 ? -0.699 -13.703 -2.623 1.00 89.94 450 LEU A N 1
ATOM 3253 C CA . LEU A 1 450 ? 0.462 -14.285 -3.303 1.00 89.94 450 LEU A CA 1
ATOM 3254 C C . LEU A 1 450 ? 0.510 -15.810 -3.175 1.00 89.94 450 LEU A C 1
ATOM 3256 O O . LEU A 1 450 ? 0.796 -16.489 -4.163 1.00 89.94 450 LEU A O 1
ATOM 3260 N N . GLN A 1 451 ? 0.191 -16.353 -1.995 1.00 89.25 451 GLN A N 1
ATOM 3261 C CA . GLN A 1 451 ? 0.098 -17.803 -1.800 1.00 89.25 451 GLN A CA 1
ATOM 3262 C C . GLN A 1 451 ? -0.937 -18.425 -2.742 1.00 89.25 451 GLN A C 1
ATOM 3264 O O . GLN A 1 451 ? -0.660 -19.439 -3.379 1.00 89.25 451 GLN A O 1
ATOM 3269 N N . GLN A 1 452 ? -2.098 -17.783 -2.892 1.00 90.50 452 GLN A N 1
ATOM 3270 C CA . GLN A 1 452 ? -3.154 -18.245 -3.798 1.00 90.50 452 GLN A CA 1
ATOM 3271 C C . GLN A 1 452 ? -2.802 -18.049 -5.275 1.00 90.50 452 GLN A C 1
ATOM 3273 O O . GLN A 1 452 ? -3.118 -18.901 -6.106 1.00 90.50 452 GLN A O 1
ATOM 3278 N N . ALA A 1 453 ? -2.107 -16.959 -5.613 1.00 93.88 453 ALA A N 1
ATOM 3279 C CA . ALA A 1 453 ? -1.698 -16.681 -6.986 1.00 93.88 453 ALA A CA 1
ATOM 3280 C C . ALA A 1 453 ? -0.657 -17.678 -7.520 1.00 93.88 453 ALA A C 1
ATOM 3282 O O . ALA A 1 453 ? -0.543 -17.836 -8.740 1.00 93.88 453 ALA A O 1
ATOM 3283 N N . ARG A 1 454 ? 0.086 -18.337 -6.614 1.00 93.88 454 ARG A N 1
ATOM 3284 C CA . ARG A 1 454 ? 1.115 -19.347 -6.910 1.00 93.88 454 ARG A CA 1
ATOM 3285 C C . ARG A 1 454 ? 2.065 -18.887 -8.012 1.00 93.88 454 ARG A C 1
ATOM 3287 O O . ARG A 1 454 ? 2.259 -19.563 -9.020 1.00 93.88 454 ARG A O 1
ATOM 3294 N N . LEU A 1 455 ? 2.601 -17.681 -7.838 1.00 93.69 455 LEU A N 1
ATOM 3295 C CA . LEU A 1 455 ? 3.579 -17.130 -8.768 1.00 93.69 455 LEU A CA 1
ATOM 3296 C C . LEU A 1 455 ? 4.877 -17.948 -8.698 1.00 93.69 455 LEU A C 1
ATOM 3298 O O . LEU A 1 455 ? 5.239 -18.384 -7.603 1.00 93.69 455 LEU A O 1
ATOM 3302 N N . PRO A 1 456 ? 5.603 -18.111 -9.818 1.00 92.88 456 PRO A N 1
ATOM 3303 C CA . PRO A 1 456 ? 6.858 -18.869 -9.836 1.00 92.88 456 PRO A CA 1
ATOM 3304 C C . PRO A 1 456 ? 7.895 -18.288 -8.865 1.00 92.88 456 PRO A C 1
ATOM 3306 O O . PRO A 1 456 ? 8.658 -19.019 -8.236 1.00 92.88 456 PRO A O 1
ATOM 3309 N N . LEU A 1 457 ? 7.886 -16.963 -8.708 1.00 95.69 457 LEU A N 1
ATOM 3310 C CA . LEU A 1 457 ? 8.690 -16.245 -7.735 1.00 95.69 457 LEU A CA 1
ATOM 3311 C C . LEU A 1 457 ? 7.969 -14.958 -7.326 1.00 95.69 457 LEU A C 1
ATOM 3313 O O . LEU A 1 457 ? 7.427 -14.254 -8.177 1.00 95.69 457 LEU A O 1
ATOM 3317 N N . ALA A 1 458 ? 7.974 -14.643 -6.036 1.00 97.38 458 ALA A N 1
ATOM 3318 C CA . ALA A 1 458 ? 7.582 -13.345 -5.496 1.00 97.38 458 ALA A CA 1
ATOM 3319 C C . ALA A 1 458 ? 8.409 -13.027 -4.247 1.00 97.38 458 ALA A C 1
ATOM 3321 O O . ALA A 1 458 ? 8.945 -13.927 -3.599 1.00 97.38 458 ALA A O 1
ATOM 3322 N N . ILE A 1 459 ? 8.512 -11.748 -3.897 1.00 97.88 459 ILE A N 1
ATOM 3323 C CA . ILE A 1 459 ? 9.280 -11.293 -2.734 1.00 97.88 459 ILE A CA 1
ATOM 3324 C C . ILE A 1 459 ? 8.391 -10.389 -1.895 1.00 97.88 459 ILE A C 1
ATOM 3326 O O . ILE A 1 459 ? 7.665 -9.555 -2.429 1.00 97.88 459 ILE A O 1
ATOM 3330 N N . THR A 1 460 ? 8.447 -10.526 -0.579 1.00 96.81 460 THR A N 1
ATOM 3331 C CA . THR A 1 460 ? 7.834 -9.566 0.344 1.00 96.81 460 THR A CA 1
ATOM 3332 C C . THR A 1 460 ? 8.822 -9.196 1.436 1.00 96.81 460 THR A C 1
ATOM 3334 O O . THR A 1 460 ? 9.874 -9.811 1.566 1.00 96.81 460 THR A O 1
ATOM 3337 N N . HIS A 1 461 ? 8.484 -8.213 2.257 1.00 93.31 461 HIS A N 1
ATOM 3338 C CA . HIS A 1 461 ? 9.129 -8.051 3.560 1.00 93.31 461 HIS A CA 1
ATOM 3339 C C . HIS A 1 461 ? 8.773 -9.219 4.507 1.00 93.31 461 HIS A C 1
ATOM 3341 O O . HIS A 1 461 ? 7.726 -9.864 4.337 1.00 93.31 461 HIS A O 1
ATOM 3347 N N . SER A 1 462 ? 9.616 -9.482 5.510 1.00 87.88 462 SER A N 1
ATOM 3348 C CA . SER A 1 462 ? 9.232 -10.307 6.666 1.00 87.88 462 SER A CA 1
ATOM 3349 C C . SER A 1 462 ? 8.353 -9.493 7.626 1.00 87.88 462 SER A C 1
ATOM 3351 O O . SER A 1 462 ? 8.627 -8.309 7.829 1.00 87.88 462 SER A O 1
ATOM 3353 N N . PRO A 1 463 ? 7.321 -10.083 8.262 1.00 82.06 463 PRO A N 1
ATOM 3354 C CA . PRO A 1 463 ? 6.518 -9.390 9.270 1.00 82.06 463 PRO A CA 1
ATOM 3355 C C . PRO A 1 463 ? 7.392 -8.716 10.337 1.00 82.06 463 PRO A C 1
ATOM 3357 O O . PRO A 1 463 ? 8.360 -9.310 10.813 1.00 82.06 463 PRO A O 1
ATOM 3360 N N . GLY A 1 464 ? 7.084 -7.462 10.670 1.00 79.94 464 GLY A N 1
ATOM 3361 C CA . GLY A 1 464 ? 7.866 -6.650 11.610 1.00 79.94 464 GLY A CA 1
ATOM 3362 C C . GLY A 1 464 ? 9.149 -6.028 11.038 1.00 79.94 464 GLY A C 1
ATOM 3363 O O . GLY A 1 464 ? 9.812 -5.289 11.756 1.00 79.94 464 GLY A O 1
ATOM 3364 N N . HIS A 1 465 ? 9.499 -6.290 9.772 1.00 89.81 465 HIS A N 1
ATOM 3365 C CA . HIS A 1 465 ? 10.711 -5.793 9.106 1.00 89.81 465 HIS A CA 1
ATOM 3366 C C . HIS A 1 465 ? 10.336 -4.937 7.884 1.00 89.81 465 HIS A C 1
ATOM 3368 O O . HIS A 1 465 ? 10.653 -5.272 6.744 1.00 89.81 465 HIS A O 1
ATOM 3374 N N . MET A 1 466 ? 9.586 -3.860 8.111 1.00 92.19 466 MET A N 1
ATOM 3375 C CA . MET A 1 466 ? 9.027 -3.005 7.059 1.00 92.19 466 MET A CA 1
ATOM 3376 C C . MET A 1 466 ? 10.044 -1.984 6.523 1.00 92.19 466 MET A C 1
ATOM 3378 O O . MET A 1 466 ? 11.098 -1.747 7.111 1.00 92.19 466 MET A O 1
ATOM 3382 N N . LEU A 1 467 ? 9.714 -1.330 5.406 1.00 95.81 467 LEU A N 1
ATOM 3383 C CA . LEU A 1 467 ? 10.462 -0.168 4.922 1.00 95.81 467 LEU A CA 1
ATOM 3384 C C . LEU A 1 467 ? 10.015 1.083 5.685 1.00 95.81 467 LEU A C 1
ATOM 3386 O O . LEU A 1 467 ? 8.848 1.462 5.599 1.00 95.81 467 LEU A O 1
ATOM 3390 N N . VAL A 1 468 ? 10.929 1.763 6.376 1.00 94.19 468 VAL A N 1
ATOM 3391 C CA . VAL A 1 468 ? 10.636 3.073 6.982 1.00 94.19 468 VAL A CA 1
ATOM 3392 C C . VAL A 1 468 ? 10.757 4.171 5.924 1.00 94.19 468 VAL A C 1
ATOM 3394 O O . VAL A 1 468 ? 11.779 4.281 5.239 1.00 94.19 468 VAL A O 1
ATOM 3397 N N . LEU A 1 469 ? 9.696 4.962 5.779 1.00 94.44 469 LEU A N 1
ATOM 3398 C CA . LEU A 1 469 ? 9.530 6.001 4.765 1.00 94.44 469 LEU A CA 1
ATOM 3399 C C . LEU A 1 469 ? 10.069 7.353 5.238 1.00 94.44 469 LEU A C 1
ATOM 3401 O O . LEU A 1 469 ? 10.298 7.564 6.426 1.00 94.44 469 LEU A O 1
ATOM 3405 N N . ASP A 1 470 ? 10.223 8.289 4.300 1.00 92.81 470 ASP A N 1
ATOM 3406 C CA . ASP A 1 470 ? 10.569 9.681 4.626 1.00 92.81 470 ASP A CA 1
ATOM 3407 C C . ASP A 1 470 ? 9.327 10.533 4.939 1.00 92.81 470 ASP A C 1
ATOM 3409 O O . ASP A 1 470 ? 9.439 11.609 5.524 1.00 92.81 470 ASP A O 1
ATOM 3413 N N . SER A 1 471 ? 8.133 10.045 4.583 1.00 88.12 471 SER A N 1
ATOM 3414 C CA . SER A 1 471 ? 6.857 10.657 4.963 1.00 88.12 471 SER A CA 1
ATOM 3415 C C . SER A 1 471 ? 6.546 10.430 6.439 1.00 88.12 471 SER A C 1
ATOM 3417 O O . SER A 1 471 ? 6.770 9.340 6.977 1.00 88.12 471 SER A O 1
ATOM 3419 N N . ARG A 1 472 ? 5.960 11.437 7.087 1.00 87.31 472 ARG A N 1
ATOM 3420 C CA . ARG A 1 472 ? 5.432 11.292 8.444 1.00 87.31 472 ARG A CA 1
ATOM 3421 C C . ARG A 1 472 ? 4.100 10.556 8.430 1.00 87.31 472 ARG A C 1
ATOM 3423 O O . ARG A 1 472 ? 3.369 10.586 7.441 1.00 87.31 472 ARG A O 1
ATOM 3430 N N . ASN A 1 473 ? 3.751 9.952 9.562 1.00 80.75 473 ASN A N 1
ATOM 3431 C CA . ASN A 1 473 ? 2.430 9.353 9.774 1.00 80.75 473 ASN A CA 1
ATOM 3432 C C . ASN A 1 473 ? 1.302 10.355 9.471 1.00 80.75 473 ASN A C 1
ATOM 3434 O O . ASN A 1 473 ? 0.324 10.024 8.805 1.00 80.75 473 ASN A O 1
ATOM 3438 N N . GLU A 1 474 ? 1.489 11.605 9.894 1.00 79.19 474 GLU A N 1
ATOM 3439 C CA . GLU A 1 474 ? 0.544 12.711 9.704 1.00 79.19 474 GLU A CA 1
ATOM 3440 C C . GLU A 1 474 ? 0.346 13.084 8.225 1.00 79.19 474 GLU A C 1
ATOM 3442 O O . GLU A 1 474 ? -0.766 13.431 7.834 1.00 79.19 474 GLU A O 1
ATOM 3447 N N . ASP A 1 475 ? 1.370 12.926 7.380 1.00 81.62 475 ASP A N 1
ATOM 3448 C CA . ASP A 1 475 ? 1.291 13.228 5.941 1.00 81.62 475 ASP A CA 1
ATOM 3449 C C . ASP A 1 475 ? 0.421 12.211 5.179 1.00 81.62 475 ASP A C 1
ATOM 3451 O O . ASP A 1 475 ? -0.032 12.459 4.058 1.00 81.62 475 ASP A O 1
ATOM 3455 N N . LEU A 1 476 ? 0.200 11.034 5.774 1.00 76.25 476 LEU A N 1
ATOM 3456 C CA . LEU A 1 476 ? -0.658 9.984 5.225 1.00 76.25 476 LEU A CA 1
ATOM 3457 C C . LEU A 1 476 ? -2.109 10.090 5.709 1.00 76.25 476 LEU A C 1
ATOM 3459 O O . LEU A 1 476 ? -2.971 9.363 5.199 1.00 76.25 476 LEU A O 1
ATOM 3463 N N . ALA A 1 477 ? -2.394 11.003 6.641 1.00 66.88 477 ALA A N 1
ATOM 3464 C CA . ALA A 1 477 ? -3.752 11.346 7.020 1.00 66.88 477 ALA A CA 1
ATOM 3465 C C . ALA A 1 477 ? -4.415 12.179 5.911 1.00 66.88 477 ALA A C 1
ATOM 3467 O O . ALA A 1 477 ? -3.869 13.158 5.406 1.00 66.88 477 ALA A O 1
ATOM 3468 N N . THR A 1 478 ? -5.628 11.805 5.528 1.00 62.66 478 THR A N 1
ATOM 3469 C CA . THR A 1 478 ? -6.526 12.677 4.776 1.00 62.66 478 THR A CA 1
ATOM 3470 C C . THR A 1 478 ? -7.122 13.713 5.727 1.00 62.66 478 THR A C 1
ATOM 3472 O O . THR A 1 478 ? -7.517 13.356 6.841 1.00 62.66 478 THR A O 1
ATOM 3475 N N . ALA A 1 479 ? -7.154 14.975 5.281 1.00 36.72 479 ALA A N 1
ATOM 3476 C CA . ALA A 1 479 ? -7.620 16.131 6.053 1.00 36.72 479 ALA A CA 1
ATOM 3477 C C . ALA A 1 479 ? -8.978 15.894 6.726 1.00 36.72 479 ALA A C 1
ATOM 3479 O O . ALA A 1 479 ? -9.917 15.484 6.005 1.00 36.72 479 ALA A O 1
#

Foldseek 3Di:
DPPVVLLPCVLVVLLPDPPQPLLLSLLLLLLLPLDQQAAEELQLSQQLSCLLAVNPGGDSVVSVVSLLPPPSPPSSPSLRYDHPQQARADANNDRPCPDVRVVVSVVRNVVSVFDADPVRNGTPPVRYDHDDPVSSPVSSVSSVSSVVVVVVPDDDPDDDDDDDDDDDDDDDDDDDDDDDDDQDDPPVNQDDPAAQDLVSLLVCLLVLVDQDFCQPHNPQFFFWWKKKAWPVCLVLVVVLCVQVCQQFQFPDKDFFPDQADPPWAHGRRVQRSWSKKFKDAQLHGPDMDSGCVVVQVVSQVVLVVVVVVVPPPDDPVVVVVSVRHGMMMTIAAFPSLLVVLLVVVVADPQCVVVVWWFFKAFFPCKGDGGDQFIGTFIKTKDWGAPVSLVVQLVSQQQQSSHNGGFPDKADRVVGPRPDQCDGPDIHRGDHDPRIIITITTGNCSVSNRSSRSRHRIMMIGDPSGTNTTPDGSVNSGHD

pLDDT: mean 80.95, std 19.95, range [21.62, 98.25]

Solvent-accessible surface area (backbone atoms only — not comparable to full-atom values): 26051 Å² total; per-residue (Å²): 131,75,79,73,71,71,73,65,52,56,72,54,55,55,64,71,40,86,90,54,52,64,67,42,46,25,40,46,52,49,42,48,66,55,51,90,38,34,31,35,30,27,47,60,48,10,50,45,30,14,64,30,68,72,43,97,69,61,40,37,65,58,37,46,53,34,49,53,66,50,89,49,62,74,78,35,41,57,69,35,46,24,33,87,85,34,29,76,45,63,29,88,82,38,70,49,83,88,35,72,48,40,51,50,38,49,51,54,40,49,76,42,65,35,54,65,44,85,87,75,49,24,51,44,74,88,30,58,56,74,87,47,73,68,52,30,51,51,21,24,52,58,37,52,56,37,54,51,52,55,61,75,67,54,77,85,88,83,80,92,81,85,92,83,87,85,83,87,86,84,87,88,86,87,87,87,85,87,86,79,93,68,90,73,66,47,100,80,74,50,71,73,96,68,44,83,42,37,70,57,44,26,51,29,11,52,71,65,71,34,64,61,66,41,74,85,44,21,80,70,42,21,43,27,37,45,41,32,34,44,46,95,50,36,65,34,50,53,47,24,25,69,62,30,37,45,38,33,11,75,73,45,73,40,55,52,58,43,57,50,35,73,81,56,34,66,76,39,43,66,42,26,31,24,21,28,27,31,38,29,38,59,34,38,84,74,49,73,38,57,53,40,54,68,62,48,51,49,50,34,50,53,53,63,54,55,50,64,69,61,55,81,82,54,52,80,68,54,54,62,66,57,72,61,71,18,39,22,39,36,35,22,27,25,57,74,38,42,47,63,59,36,48,76,70,72,42,76,56,52,30,70,79,67,76,46,50,59,23,22,37,64,28,71,49,69,49,55,65,20,83,61,35,32,47,44,37,23,28,34,51,41,46,32,36,71,71,51,47,57,51,46,32,62,62,29,43,33,23,54,53,28,26,23,34,58,75,47,71,47,72,49,59,83,42,54,37,86,51,82,75,62,40,78,37,65,34,58,67,87,70,53,92,78,41,35,48,33,27,27,39,21,58,58,20,58,55,48,18,43,34,63,37,37,40,78,51,35,36,30,43,33,91,58,13,43,37,61,24,74,46,38,28,74,75,48,39,54,133

Sequence (479 aa):
MAAARATENWAKDIQTRADISAFRRAALELCARVPRGSVVTYQALADATAKATGAPKSSARAAGGAMRHNPFAPSVPCHRVVTTSLKLGGFSGSSDPDGPNLGRKTALLLEEGVGMDAVKRTVDAGALYRFTEADIAHAAKAWAAHTAFLEEHKAPSGSKRPRASSPAPAPAEKRTCSDGAAAAADATGRVPGHFSSPAALRAACSSGAFTGQTAGQCPGYAQANLVIVPAAFADDFALFCERNPKPCPLLEQLAAGDPVSRSMAPGADIRTALPRYRIWRDGVLAGEADSAEAAWAEMAAMEAGADRGAARDASAADAAAAARGGPVAFLLGCSFSFEEAMEKAGLPVRHVQEGRNVPMFATTIETKRAGRFHGGMVVSMRPMTSAQAEEAARVTGRFARVHGAPVHSGDPAAIGVKDVSKPDFGEAVTVKEGEIPVFWACGVTPQLALQQARLPLAITHSPGHMLVLDSRNEDLATA

Nearest PDB structures (foldseek):
  2pif-assembly1_A  TM=9.512E-01  e=2.068E-28  Pseudomonas syringae pv. tomato str. DC3000
  3db9-assembly1_A  TM=9.443E-01  e=1.734E-23  Agrobacterium fabrum str. C58

Organism: Cafeteria roenbergensis (NCBI:txid33653)

Radius of gyration: 25.92 Å; Cα contacts (8 Å, |Δi|>4): 881; chains: 1; bounding box: 78×59×68 Å

InterPro domains:
  IPR001497 Methylated-DNA-[protein]-cysteine S-methyltransferase, active site [PS00374] (76-82)
  IPR009906 D-glutamate cyclase-like domain [PF07286] (328-470)
  IPR014048 Methylated-DNA-[protein]-cysteine S-methyltransferase, DNA binding [PF01035] (23-114)
  IPR014048 Methylated-DNA-[protein]-cysteine S-methyltransferase, DNA binding [TIGR00589] (22-95)
  IPR014048 Methylated-DNA-[protein]-cysteine S-methyltransferase, DNA binding [cd06445] (23-113)
  IPR016938 Uncharacterised protein family UPF0317 [MF_01830] (197-478)
  IPR036217 Methylated DNA-protein cysteine methyltransferase, DNA binding domain [SSF46767] (21-114)
  IPR036388 Winged helix-like DNA-binding domain superfamily [G3DSA:1.10.10.10] (19-140)
  IPR038021 Putative hydro-lyase [SSF160920] (195-471)